Protein AF-A0AA37T636-F1 (afdb_monomer)

Organism: NCBI:txid1431249

Secondary structure (DSSP, 8-state):
-----------------------GGG--S----HHHHHHHHHHHHHHHHHTT-HHHHHHHHHHHHHH-TT-HHHHHHHHHHHHHHT-HHHHHHHHHHHHHHHTS-HHHHHHHHHHHHHTT-HHHHHHHHHHHHT-TT-S-HHHHHHHHHHHHHHTT-HHHHHHHHHHHHHH-TT-HHHHHHHHHHHHHTT-HHHHHHHHHHHTTTS---HHHHHHHHHHHHHTT-HHHHHHHHHHHHHH-TTSHHHHHHHHHHHTTS-----------PPPPP----------------------------------------------------------S-SSHHHHHHHHHHHHHHEEEPPTT--HHHHHHHHT--HHHHHHHTT-SSTTS--TT-EEE-SPPPTT-

InterPro domains:
  IPR011990 Tetratricopeptide-like helical domain superfamily [G3DSA:1.25.40.10] (33-252)
  IPR011990 Tetratricopeptide-like helical domain superfamily [SSF48452] (39-202)
  IPR013360 Pilus biogenesis/stability type IV, PilW [TIGR02521] (7-241)
  IPR018392 LysM domain [PF01476] (351-393)
  IPR018392 LysM domain [PS51782] (349-393)
  IPR018392 LysM domain [SM00257] (350-394)
  IPR018392 LysM domain [cd00118] (349-393)
  IPR019734 Tetratricopeptide repeat [PF13181] (39-69)
  IPR019734 Tetratricopeptide repeat [PS50005] (38-71)
  IPR019734 Tetratricopeptide repeat [PS50005] (142-175)
  IPR019734 Tetratricopeptide repeat [SM00028] (38-71)
  IPR019734 Tetratricopeptide repeat [SM00028] (72-105)
  IPR019734 Tetratricopeptide repeat [SM00028] (106-139)
  IPR019734 Tetratricopeptide repeat [SM00028] (142-175)
  IPR019734 Tetratricopeptide repeat [SM00028] (176-209)
  IPR036779 LysM domain superfamily [G3DSA:3.10.350.10] (335-400)
  IPR036779 LysM domain superfamily [SSF54106] (349-393)

Nearest PDB structures (foldseek):
  2ho1-assembly1_A  TM=8.396E-01  e=2.867E-12  Pseudomonas aeruginosa PAO1
  7kw7-assembly1_E  TM=4.547E-01  e=3.348E-06  Homo sapiens
  8fgw-assembly1_D  TM=6.931E-01  e=1.281E-04  Homo sapiens
  8qoy-assembly1_A  TM=4.873E-01  e=2.573E-05  Actinobacillus pleuropneumoniae
  1fch-assembly1_A  TM=5.204E-01  e=2.679E-04  Homo sapiens

Sequence (400 aa):
MLKKIAILCFFVVLGGCVSEPVDPAFVGTGAIDKDEAAKTRVSLGLTYLKNANYTQAKFNLDKAIEFAPRSGEAHYAMAFYYQQVGENAIAEEYYENALAYSHNDPDVVNSYAVFLCQQGEYEKAKTYYLQAINSRNYVATAETYENLAICTLSHGQKEEAIEYFNSALNHQPTRPRSLFLLAQTYVESGRWEEAKKTLWRYERNAQVNAESLFMQYRIAQGVGDTKAAIGYGDLLNSMFPKHENTTKYNDEMSKFAPAAKVTRKLANVKPTQIASEQLEPENSILQGNVEKIEQTASEKVDTEFSDVNDADIVDENAIADENQTTGLDILADNEQTHENIEKSVENDVFHIVQPKENLYRISLKYNVKMDKLLEWNNLSDASSIRIGTKLRVREPNNNE

Radius of gyration: 39.28 Å; Cα contacts (8 Å, |Δi|>4): 385; chains: 1; bounding box: 85×123×118 Å

Structure (mmCIF, N/CA/C/O backbone):
data_AF-A0AA37T636-F1
#
_entry.id   AF-A0AA37T636-F1
#
loop_
_atom_site.group_PDB
_atom_site.id
_atom_site.type_symbol
_atom_site.label_atom_id
_atom_site.label_alt_id
_atom_site.label_comp_id
_atom_site.label_asym_id
_atom_site.label_entity_id
_atom_site.label_seq_id
_atom_site.pdbx_PDB_ins_code
_atom_site.Cartn_x
_atom_site.Cartn_y
_atom_site.Cartn_z
_atom_site.occupancy
_atom_site.B_iso_or_equiv
_atom_site.auth_seq_id
_atom_site.auth_comp_id
_atom_site.auth_asym_id
_atom_site.auth_atom_id
_atom_site.pdbx_PDB_model_num
ATOM 1 N N . MET A 1 1 ? 25.656 79.559 -48.146 1.00 38.16 1 MET A N 1
ATOM 2 C CA . MET A 1 1 ? 24.803 78.778 -49.076 1.00 38.16 1 MET A CA 1
ATOM 3 C C . MET A 1 1 ? 24.669 77.354 -48.548 1.00 38.16 1 MET A C 1
ATOM 5 O O . MET A 1 1 ? 25.599 76.888 -47.906 1.00 38.16 1 MET A O 1
ATOM 9 N N . LEU A 1 2 ? 23.536 76.683 -48.784 1.00 46.06 2 LEU A N 1
ATOM 10 C CA . LEU A 1 2 ? 23.274 75.313 -48.313 1.00 46.06 2 LEU A CA 1
ATOM 11 C C . LEU A 1 2 ? 24.051 74.247 -49.110 1.00 46.06 2 LEU A C 1
ATOM 13 O O . LEU A 1 2 ? 24.116 74.339 -50.334 1.00 46.06 2 LEU A O 1
ATOM 17 N N . LYS A 1 3 ? 24.479 73.179 -48.419 1.00 45.47 3 LYS A N 1
ATOM 18 C CA . LYS A 1 3 ? 24.417 71.747 -48.815 1.00 45.47 3 LYS A CA 1
ATOM 19 C C . LYS A 1 3 ? 24.858 70.912 -47.596 1.00 45.47 3 LYS A C 1
ATOM 21 O O . LYS A 1 3 ? 25.948 71.113 -47.088 1.00 45.47 3 LYS A O 1
ATOM 26 N N . LYS A 1 4 ? 23.925 70.214 -46.937 1.00 55.06 4 LYS A N 1
ATOM 27 C CA . LYS A 1 4 ? 23.649 68.767 -47.091 1.00 55.06 4 LYS A CA 1
ATOM 28 C C . LYS A 1 4 ? 24.860 67.865 -46.799 1.00 55.06 4 LYS A C 1
ATOM 30 O O . LYS A 1 4 ? 25.773 67.833 -47.610 1.00 55.06 4 LYS A O 1
ATOM 35 N N . ILE A 1 5 ? 24.750 67.033 -45.760 1.00 57.03 5 ILE A N 1
ATOM 36 C CA . ILE A 1 5 ? 24.688 65.557 -45.841 1.00 57.03 5 ILE A CA 1
ATOM 37 C C . ILE A 1 5 ? 24.263 65.026 -44.461 1.00 57.03 5 ILE A C 1
ATOM 39 O O . ILE A 1 5 ? 24.728 65.516 -43.437 1.00 57.03 5 ILE A O 1
ATOM 43 N N . ALA A 1 6 ? 23.345 64.061 -44.443 1.00 56.34 6 ALA A N 1
ATOM 44 C CA . ALA A 1 6 ? 22.956 63.331 -43.240 1.00 56.34 6 ALA A CA 1
ATOM 45 C C . ALA A 1 6 ? 23.724 62.007 -43.190 1.00 56.34 6 ALA A C 1
ATOM 47 O O . ALA A 1 6 ? 23.828 61.343 -44.221 1.00 56.34 6 ALA A O 1
ATOM 48 N N . ILE A 1 7 ? 24.200 61.598 -42.010 1.00 56.00 7 ILE A N 1
ATOM 49 C CA . ILE A 1 7 ? 24.623 60.215 -41.762 1.00 56.00 7 ILE A CA 1
ATOM 50 C C . ILE A 1 7 ? 23.943 59.715 -40.488 1.00 56.00 7 ILE A C 1
ATOM 52 O O . ILE A 1 7 ? 24.131 60.238 -39.393 1.00 56.00 7 ILE A O 1
ATOM 56 N N . LEU A 1 8 ? 23.116 58.697 -40.698 1.00 55.06 8 LEU A N 1
ATOM 57 C CA . LEU A 1 8 ? 22.434 57.887 -39.704 1.00 55.06 8 LEU A CA 1
ATOM 58 C C . LEU A 1 8 ? 23.431 56.855 -39.149 1.00 55.06 8 LEU A C 1
ATOM 60 O O . LEU A 1 8 ? 23.858 55.981 -39.898 1.00 55.06 8 LEU A O 1
ATOM 64 N N . CYS A 1 9 ? 23.759 56.904 -37.856 1.00 54.06 9 CYS A N 1
ATOM 65 C CA . CYS A 1 9 ? 24.513 55.836 -37.184 1.00 54.06 9 CYS A CA 1
ATOM 66 C C . CYS A 1 9 ? 23.592 55.032 -36.260 1.00 54.06 9 CYS A C 1
ATOM 68 O O . CYS A 1 9 ? 23.564 55.214 -35.045 1.00 54.06 9 CYS A O 1
ATOM 70 N N . PHE A 1 10 ? 22.818 54.139 -36.874 1.00 53.41 10 PHE A N 1
ATOM 71 C CA . PHE A 1 10 ? 22.013 53.129 -36.193 1.00 53.41 10 PHE A CA 1
ATOM 72 C C . PHE A 1 10 ? 22.937 51.982 -35.749 1.00 53.41 10 PHE A C 1
ATOM 74 O O . PHE A 1 10 ? 23.320 51.139 -36.558 1.00 53.41 10 PHE A O 1
ATOM 81 N N . PHE A 1 11 ? 23.346 51.982 -34.477 1.00 55.88 11 PHE A N 1
ATOM 82 C CA . PHE A 1 11 ? 24.196 50.933 -33.900 1.00 55.88 11 PHE A CA 1
ATOM 83 C C . PHE A 1 11 ? 23.386 49.642 -33.696 1.00 55.88 11 PHE A C 1
ATOM 85 O O . PHE A 1 11 ? 22.829 49.395 -32.627 1.00 55.88 11 PHE A O 1
ATOM 92 N N . VAL A 1 12 ? 23.315 48.803 -34.733 1.00 59.06 12 VAL A N 1
ATOM 93 C CA . VAL A 1 12 ? 22.806 47.433 -34.594 1.00 59.06 12 VAL A CA 1
ATOM 94 C C . VAL A 1 12 ? 23.905 46.573 -33.986 1.00 59.06 12 VAL A C 1
ATOM 96 O O . VAL A 1 12 ? 24.846 46.172 -34.670 1.00 59.06 12 VAL A O 1
ATOM 99 N N . VAL A 1 13 ? 23.772 46.255 -32.700 1.00 63.12 13 VAL A N 1
ATOM 100 C CA . VAL A 1 13 ? 24.565 45.193 -32.075 1.00 63.12 13 VAL A CA 1
ATOM 101 C C . VAL A 1 13 ? 24.003 43.852 -32.548 1.00 63.12 13 VAL A C 1
ATOM 103 O O . VAL A 1 13 ? 23.137 43.256 -31.910 1.00 63.12 13 VAL A O 1
ATOM 106 N N . LEU A 1 14 ? 24.478 43.385 -33.705 1.00 59.56 14 LEU A N 1
ATOM 107 C CA . LEU A 1 14 ? 24.290 42.000 -34.130 1.00 59.56 14 LEU A CA 1
ATOM 108 C C . LEU A 1 14 ? 25.151 41.104 -33.236 1.00 59.56 14 LEU A C 1
ATOM 110 O O . LEU A 1 14 ? 26.331 40.885 -33.505 1.00 59.56 14 LEU A O 1
ATOM 114 N N . GLY A 1 15 ? 24.544 40.580 -32.172 1.00 60.88 15 GLY A N 1
ATOM 115 C CA . GLY A 1 15 ? 25.087 39.468 -31.397 1.00 60.88 15 GLY A CA 1
ATOM 116 C C . GLY A 1 15 ? 25.071 38.187 -32.228 1.00 60.88 15 GLY A C 1
ATOM 117 O O . GLY A 1 15 ? 24.206 37.337 -32.043 1.00 60.88 15 GLY A O 1
ATOM 118 N N . GLY A 1 16 ? 25.997 38.069 -33.178 1.00 62.66 16 GLY A N 1
ATOM 119 C CA . GLY A 1 16 ? 26.213 36.831 -33.912 1.00 62.66 16 GLY A CA 1
ATOM 120 C C . GLY A 1 16 ? 26.809 35.780 -32.983 1.00 62.66 16 GLY A C 1
ATOM 121 O O . GLY A 1 16 ? 27.904 35.975 -32.458 1.00 62.66 16 GLY A O 1
ATOM 122 N N . CYS A 1 17 ? 26.114 34.658 -32.794 1.00 62.75 17 CYS A N 1
ATOM 123 C CA . CYS A 1 17 ? 26.722 33.482 -32.185 1.00 62.75 17 CYS A CA 1
ATOM 124 C C . CYS A 1 17 ? 27.854 32.995 -33.096 1.00 62.75 17 CYS A C 1
ATOM 126 O O . CYS A 1 17 ? 27.600 32.453 -34.172 1.00 62.75 17 CYS A O 1
ATOM 128 N N . VAL A 1 18 ? 29.101 33.176 -32.659 1.00 65.81 18 VAL A N 1
ATOM 129 C CA . VAL A 1 18 ? 30.234 32.457 -33.239 1.00 65.81 18 VAL A CA 1
ATOM 130 C C . VAL A 1 18 ? 30.058 30.990 -32.862 1.00 65.81 18 VAL A C 1
ATOM 132 O O . VAL A 1 18 ? 30.297 30.600 -31.723 1.00 65.81 18 VAL A O 1
ATOM 135 N N . SER A 1 19 ? 29.604 30.182 -33.817 1.00 61.19 19 SER A N 1
ATOM 136 C CA . SER A 1 19 ? 29.817 28.741 -33.747 1.00 61.19 19 SER A CA 1
ATOM 137 C C . SER A 1 19 ? 31.272 28.508 -34.121 1.00 61.19 19 SER A C 1
ATOM 139 O O . SER A 1 19 ? 31.621 28.572 -35.300 1.00 61.19 19 SER A O 1
ATOM 141 N N . GLU A 1 20 ? 32.130 28.279 -33.129 1.00 56.75 20 GLU A N 1
ATOM 142 C CA . GLU A 1 20 ? 33.486 27.818 -33.412 1.00 56.75 20 GLU A CA 1
ATOM 143 C C . GLU A 1 20 ? 33.404 26.475 -34.159 1.00 56.75 20 GLU A C 1
ATOM 145 O O . GLU A 1 20 ? 32.584 25.619 -33.801 1.00 56.75 20 GLU A O 1
ATOM 150 N N . PRO A 1 21 ? 34.197 26.272 -35.226 1.00 51.84 21 PRO A N 1
ATOM 151 C CA . PRO A 1 21 ? 34.313 24.961 -35.837 1.00 51.84 21 PRO A CA 1
ATOM 152 C C . PRO A 1 21 ? 35.000 24.045 -34.823 1.00 51.84 21 PRO A C 1
ATOM 154 O O . PRO A 1 21 ? 36.176 24.231 -34.519 1.00 51.84 21 PRO A O 1
ATOM 157 N N . VAL A 1 22 ? 34.253 23.079 -34.284 1.00 56.69 22 VAL A N 1
ATOM 158 C CA . VAL A 1 22 ? 34.792 22.085 -33.350 1.00 56.69 22 VAL A CA 1
ATOM 159 C C . VAL A 1 22 ? 35.935 21.354 -34.046 1.00 56.69 22 VAL A C 1
ATOM 161 O O . VAL A 1 22 ? 35.713 20.648 -35.031 1.00 56.69 22 VAL A O 1
ATOM 164 N N . ASP A 1 23 ? 37.151 21.550 -33.541 1.00 47.44 23 ASP A N 1
ATOM 165 C CA . ASP A 1 23 ? 38.338 20.870 -34.040 1.00 47.44 23 ASP A CA 1
ATOM 166 C C . ASP A 1 23 ? 38.135 19.351 -33.874 1.00 47.44 23 ASP A C 1
ATOM 168 O O . ASP A 1 23 ? 37.956 18.887 -32.742 1.00 47.44 23 ASP A O 1
ATOM 172 N N . PRO A 1 24 ? 38.148 18.546 -34.956 1.00 51.94 24 PRO A N 1
ATOM 173 C CA . PRO A 1 24 ? 38.001 17.098 -34.846 1.00 51.94 24 PRO A CA 1
ATOM 174 C C . PRO A 1 24 ? 39.141 16.440 -34.047 1.00 51.94 24 PRO A C 1
ATOM 176 O O . PRO A 1 24 ? 38.988 15.297 -33.618 1.00 51.94 24 PRO A O 1
ATOM 179 N N . ALA A 1 25 ? 40.257 17.139 -33.798 1.00 53.28 25 ALA A N 1
ATOM 180 C CA . ALA A 1 25 ? 41.316 16.698 -32.890 1.00 53.28 25 ALA A CA 1
ATOM 181 C C . ALA A 1 25 ? 41.019 16.972 -31.397 1.00 53.28 25 ALA A C 1
ATOM 183 O O . ALA A 1 25 ? 41.671 16.378 -30.539 1.00 53.28 25 ALA A O 1
ATOM 184 N N . PHE A 1 26 ? 40.016 17.796 -31.060 1.00 45.66 26 PHE A N 1
ATOM 185 C CA . PHE A 1 26 ? 39.546 18.010 -29.679 1.00 45.66 26 PHE A CA 1
ATOM 186 C C . PHE A 1 26 ? 38.461 16.999 -29.246 1.00 45.66 26 PHE A C 1
ATOM 188 O O . PHE A 1 26 ? 37.787 17.176 -28.231 1.00 45.66 26 PHE A O 1
ATOM 195 N N . VAL A 1 27 ? 38.309 15.877 -29.962 1.00 53.38 27 VAL A N 1
ATOM 196 C CA . VAL A 1 27 ? 37.508 14.730 -29.498 1.00 53.38 27 VAL A CA 1
ATOM 197 C C . VAL A 1 27 ? 38.302 13.945 -28.444 1.00 53.38 27 VAL A C 1
ATOM 199 O O . VAL A 1 27 ? 38.820 12.853 -28.678 1.00 53.38 27 VAL A O 1
ATOM 202 N N . GLY A 1 28 ? 38.417 14.529 -27.251 1.00 50.06 28 GLY A N 1
ATOM 203 C CA . GLY A 1 28 ? 39.053 13.906 -26.095 1.00 50.06 28 GLY A CA 1
ATOM 204 C C . GLY A 1 28 ? 38.230 12.738 -25.551 1.00 50.06 28 GLY A C 1
ATOM 205 O O . GLY A 1 28 ? 37.372 12.938 -24.699 1.00 50.06 28 GLY A O 1
ATOM 206 N N . THR A 1 29 ? 38.514 11.519 -26.025 1.00 53.22 29 THR A N 1
ATOM 207 C CA . THR A 1 29 ? 38.211 10.207 -25.396 1.00 53.22 29 THR A CA 1
ATOM 208 C C . THR A 1 29 ? 36.761 9.883 -24.977 1.00 53.22 29 THR A C 1
ATOM 210 O O . THR A 1 29 ? 36.517 8.803 -24.447 1.00 53.22 29 THR A O 1
ATOM 213 N N . GLY A 1 30 ? 35.787 10.760 -25.217 1.00 54.81 30 GLY A N 1
ATOM 214 C CA . GLY A 1 30 ? 34.399 10.606 -24.776 1.00 54.81 30 GLY A CA 1
ATOM 215 C C . GLY A 1 30 ? 33.502 9.927 -25.806 1.00 54.81 30 GLY A C 1
ATOM 216 O O . GLY A 1 30 ? 32.676 10.589 -26.433 1.00 54.81 30 GLY A O 1
ATOM 217 N N . ALA A 1 31 ? 33.615 8.606 -25.963 1.00 63.16 31 ALA A N 1
ATOM 218 C CA . ALA A 1 31 ? 32.497 7.850 -26.524 1.00 63.16 31 ALA A CA 1
ATOM 219 C C . ALA A 1 31 ? 31.304 7.994 -25.565 1.00 63.16 31 ALA A C 1
ATOM 221 O O . ALA A 1 31 ? 31.461 7.765 -24.367 1.00 63.16 31 ALA A O 1
ATOM 222 N N . ILE A 1 32 ? 30.131 8.398 -26.067 1.00 71.75 32 ILE A N 1
ATOM 223 C CA . ILE A 1 32 ? 28.923 8.473 -25.234 1.00 71.75 32 ILE A CA 1
ATOM 224 C C . ILE A 1 32 ? 28.620 7.060 -24.739 1.00 71.75 32 ILE A C 1
ATOM 226 O O . ILE A 1 32 ? 28.280 6.187 -25.542 1.00 71.75 32 ILE A O 1
ATOM 230 N N . ASP A 1 33 ? 28.736 6.856 -23.428 1.00 89.88 33 ASP A N 1
ATOM 231 C CA . ASP A 1 33 ? 28.253 5.651 -22.770 1.00 89.88 33 ASP A CA 1
ATOM 232 C C . ASP A 1 33 ? 26.737 5.581 -22.980 1.00 89.88 33 ASP A C 1
ATOM 234 O O . ASP A 1 33 ? 25.969 6.403 -22.470 1.00 89.88 33 ASP A O 1
ATOM 238 N N . LYS A 1 34 ? 26.317 4.639 -23.826 1.00 93.00 34 LYS A N 1
ATOM 239 C CA . LYS A 1 34 ? 24.914 4.478 -24.200 1.00 93.00 34 LYS A CA 1
ATOM 240 C C . LYS A 1 34 ? 24.079 3.941 -23.047 1.00 93.00 34 LYS A C 1
ATOM 242 O O . LYS A 1 34 ? 22.909 4.301 -22.955 1.00 93.00 34 LYS A O 1
ATOM 247 N N . ASP A 1 35 ? 24.661 3.135 -22.167 1.00 91.69 35 ASP A N 1
ATOM 248 C CA . ASP A 1 35 ? 23.935 2.551 -21.047 1.00 91.69 35 ASP A CA 1
ATOM 249 C C . ASP A 1 35 ? 23.687 3.625 -19.976 1.00 91.69 35 ASP A C 1
ATOM 251 O O . ASP A 1 35 ? 22.560 3.769 -19.502 1.00 91.69 35 ASP A O 1
ATOM 255 N N . GLU A 1 36 ? 24.667 4.485 -19.681 1.00 92.94 36 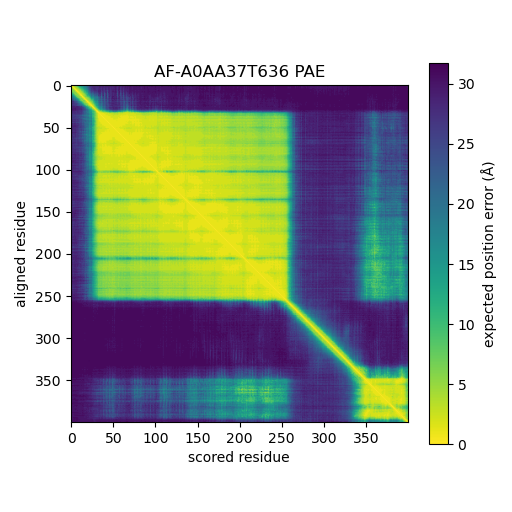GLU A N 1
ATOM 256 C CA . GLU A 1 36 ? 24.458 5.647 -18.798 1.00 92.94 36 GLU A CA 1
ATOM 257 C C . GLU A 1 36 ? 23.566 6.735 -19.425 1.00 92.94 36 GLU A C 1
ATOM 259 O O . GLU A 1 36 ? 22.728 7.343 -18.742 1.00 92.94 36 GLU A O 1
ATOM 264 N N . ALA A 1 37 ? 23.657 6.950 -20.744 1.00 94.56 37 ALA A N 1
ATOM 265 C CA . ALA A 1 37 ? 22.710 7.805 -21.459 1.00 94.56 37 ALA A CA 1
ATOM 266 C C . ALA A 1 37 ? 21.273 7.257 -21.363 1.00 94.56 37 ALA A C 1
ATOM 268 O O . ALA A 1 37 ? 20.335 8.036 -21.167 1.00 94.56 37 ALA A O 1
ATOM 269 N N . ALA A 1 38 ? 21.091 5.934 -21.442 1.00 97.19 38 ALA A N 1
ATOM 270 C CA . ALA A 1 38 ? 19.798 5.286 -21.261 1.00 97.19 38 ALA A CA 1
ATOM 271 C C . ALA A 1 38 ? 19.268 5.453 -19.828 1.00 97.19 38 ALA A C 1
ATOM 273 O O . ALA A 1 38 ? 18.151 5.939 -19.670 1.00 97.19 38 ALA A O 1
ATOM 274 N N . LYS A 1 39 ? 20.061 5.164 -18.786 1.00 96.00 39 LYS A N 1
ATOM 275 C CA . LYS A 1 39 ? 19.665 5.346 -17.369 1.00 96.00 39 LYS A CA 1
ATOM 276 C C . LYS A 1 39 ? 19.250 6.781 -17.047 1.00 96.00 39 LYS A C 1
ATOM 278 O O . LYS A 1 39 ? 18.226 7.022 -16.404 1.00 96.00 39 LYS A O 1
ATOM 283 N N . THR A 1 40 ? 19.999 7.760 -17.561 1.00 96.62 40 THR A N 1
ATOM 284 C CA . THR A 1 40 ? 19.661 9.187 -17.423 1.00 96.62 40 THR A CA 1
ATOM 285 C C . THR A 1 40 ? 18.292 9.491 -18.041 1.00 96.62 40 THR A C 1
ATOM 287 O O . THR A 1 40 ? 17.470 10.203 -17.458 1.00 96.62 40 THR A O 1
ATOM 290 N N . ARG A 1 41 ? 18.009 8.918 -19.217 1.00 98.12 41 ARG A N 1
ATOM 291 C CA . ARG A 1 41 ? 16.720 9.052 -19.906 1.00 98.12 41 ARG A CA 1
ATOM 292 C C . ARG A 1 41 ? 15.583 8.319 -19.191 1.00 98.12 41 ARG A C 1
ATOM 294 O O . ARG A 1 41 ? 14.493 8.882 -19.113 1.00 98.12 41 ARG A O 1
ATOM 301 N N . VAL A 1 42 ? 15.828 7.145 -18.607 1.00 98.19 42 VAL A N 1
ATOM 302 C CA . VAL A 1 42 ? 14.859 6.440 -17.749 1.00 98.19 42 VAL A CA 1
ATOM 303 C C . VAL A 1 42 ? 14.498 7.286 -16.531 1.00 98.19 42 VAL A C 1
ATOM 305 O O . VAL A 1 42 ? 13.319 7.541 -16.293 1.00 98.19 42 VAL A O 1
ATOM 308 N N . SER A 1 43 ? 15.499 7.812 -15.822 1.00 97.50 43 SER A N 1
ATOM 309 C CA . SER A 1 43 ? 15.304 8.666 -14.643 1.00 97.50 43 SER A CA 1
ATOM 310 C C . SER A 1 43 ? 14.454 9.905 -14.954 1.00 97.50 43 SER A C 1
ATOM 312 O O . SER A 1 43 ? 13.535 10.245 -14.201 1.00 97.50 43 SER A O 1
ATOM 314 N N . LEU A 1 44 ? 14.700 10.558 -16.097 1.00 97.25 44 LEU A N 1
ATOM 315 C CA . LEU A 1 44 ? 13.858 11.653 -16.593 1.00 97.25 44 LEU A CA 1
ATOM 316 C C . LEU A 1 44 ? 12.442 11.175 -16.945 1.00 97.25 44 LEU A C 1
ATOM 318 O O . LEU A 1 44 ? 11.472 11.821 -16.554 1.00 97.25 44 LEU A O 1
ATOM 322 N N . GLY A 1 45 ? 12.309 10.042 -17.637 1.00 98.00 45 GLY A N 1
ATOM 323 C CA . GLY A 1 45 ? 11.023 9.453 -18.016 1.00 98.00 45 GLY A CA 1
ATOM 324 C C . GLY A 1 45 ? 10.122 9.157 -16.813 1.00 98.00 45 GLY A C 1
ATOM 325 O O . GLY A 1 45 ? 8.984 9.625 -16.762 1.00 98.00 45 GLY A O 1
ATOM 326 N N . LEU A 1 46 ? 10.662 8.473 -15.801 1.00 93.38 46 LEU A N 1
ATOM 327 C CA . LEU A 1 46 ? 9.984 8.183 -14.532 1.00 93.38 46 LEU A CA 1
ATOM 328 C C . LEU A 1 46 ? 9.640 9.466 -13.751 1.00 93.38 46 LEU A C 1
ATOM 330 O O . LEU A 1 46 ? 8.557 9.574 -13.173 1.00 93.38 46 LEU A O 1
ATOM 334 N N . THR A 1 47 ? 10.514 10.477 -13.782 1.00 95.56 47 THR A N 1
ATOM 335 C CA . THR A 1 47 ? 10.241 11.791 -13.171 1.00 95.56 47 THR A CA 1
ATOM 336 C C . THR A 1 47 ? 9.077 12.508 -13.863 1.00 95.56 47 THR A C 1
ATOM 338 O O . THR A 1 47 ? 8.220 13.085 -13.192 1.00 95.56 47 THR A O 1
ATOM 341 N N . TYR A 1 48 ? 8.997 12.453 -15.195 1.00 97.25 48 TYR A N 1
ATOM 342 C CA . TYR A 1 48 ? 7.867 13.013 -15.937 1.00 97.25 48 TYR A CA 1
ATOM 343 C C . TYR A 1 48 ? 6.566 12.231 -15.707 1.00 97.25 48 TYR A C 1
ATOM 345 O O . TYR A 1 48 ? 5.525 12.870 -15.558 1.00 97.25 48 TYR A O 1
ATOM 353 N N . LEU A 1 49 ? 6.616 10.897 -15.583 1.00 92.00 49 LEU A N 1
ATOM 354 C CA . LEU A 1 49 ? 5.458 10.073 -15.197 1.00 92.00 49 LEU A CA 1
ATOM 355 C C . LEU A 1 49 ? 4.901 10.460 -13.827 1.00 92.00 49 LEU A C 1
ATOM 357 O O . LEU A 1 49 ? 3.701 10.690 -13.701 1.00 92.00 49 LEU A O 1
ATOM 361 N N . LYS A 1 50 ? 5.768 10.615 -12.819 1.00 92.56 50 LYS A N 1
ATOM 362 C CA . LYS A 1 50 ? 5.374 11.056 -11.471 1.00 92.56 50 LYS A CA 1
ATOM 363 C C . LYS A 1 50 ? 4.649 12.411 -11.473 1.00 92.56 50 LYS A C 1
ATOM 365 O O . LYS A 1 50 ? 3.811 12.660 -10.613 1.00 92.56 50 LYS A O 1
ATOM 370 N N . ASN A 1 51 ? 4.957 13.264 -12.449 1.00 93.69 51 ASN A N 1
ATOM 371 C CA . ASN A 1 51 ? 4.343 14.577 -12.647 1.00 93.69 51 ASN A CA 1
ATOM 372 C C . ASN A 1 51 ? 3.202 14.567 -13.692 1.00 93.69 51 ASN A C 1
ATOM 374 O O . ASN A 1 51 ? 2.830 15.632 -14.184 1.00 93.69 51 ASN A O 1
ATOM 378 N N . ALA A 1 52 ? 2.685 13.389 -14.071 1.00 94.38 52 ALA A N 1
ATOM 379 C CA . ALA A 1 52 ? 1.644 13.178 -15.088 1.00 94.38 52 ALA A CA 1
ATOM 380 C C . ALA A 1 52 ? 1.939 13.797 -16.478 1.00 94.38 52 ALA A C 1
ATOM 382 O O . ALA A 1 52 ? 1.035 14.033 -17.281 1.00 94.38 52 ALA A O 1
ATOM 383 N N . ASN A 1 53 ? 3.211 14.048 -16.807 1.00 96.75 53 ASN A N 1
ATOM 384 C CA . ASN A 1 53 ? 3.628 14.568 -18.111 1.00 96.75 53 ASN A CA 1
ATOM 385 C C . ASN A 1 53 ? 3.983 13.413 -19.058 1.00 96.75 53 ASN A C 1
ATOM 387 O O . ASN A 1 53 ? 5.148 13.165 -19.380 1.00 96.75 53 ASN A O 1
ATOM 391 N N . TYR A 1 54 ? 2.951 12.699 -19.502 1.00 95.06 54 TYR A N 1
ATOM 392 C CA . TYR A 1 54 ? 3.076 11.505 -20.340 1.00 95.06 54 TYR A CA 1
ATOM 393 C C . TYR A 1 54 ? 3.853 11.757 -21.646 1.00 95.06 54 TYR A C 1
ATOM 395 O O . TYR A 1 54 ? 4.651 10.919 -22.059 1.00 95.06 54 TYR A O 1
ATOM 403 N N . THR A 1 55 ? 3.705 12.928 -22.273 1.00 97.19 55 THR A N 1
ATOM 404 C CA . THR A 1 55 ? 4.417 13.262 -23.521 1.00 97.19 55 THR A CA 1
ATOM 405 C C . THR A 1 55 ? 5.933 13.325 -23.325 1.00 97.19 55 THR A C 1
ATOM 407 O O . THR A 1 55 ? 6.684 12.739 -24.107 1.00 97.19 55 THR A O 1
ATOM 410 N N . GLN A 1 56 ? 6.404 14.010 -22.276 1.00 97.75 56 GLN A N 1
ATOM 411 C CA . GLN A 1 56 ? 7.839 14.084 -21.978 1.00 97.75 56 GLN A CA 1
ATOM 412 C C . GLN A 1 56 ? 8.379 12.777 -21.395 1.00 97.75 56 GLN A C 1
ATOM 414 O O . GLN A 1 56 ? 9.539 12.443 -21.642 1.00 97.75 56 GLN A O 1
ATOM 419 N N . ALA A 1 57 ? 7.546 12.011 -20.682 1.00 98.00 57 ALA A N 1
ATOM 420 C CA . ALA A 1 57 ? 7.895 10.662 -20.262 1.00 98.00 57 ALA A CA 1
ATOM 421 C C . ALA A 1 57 ? 8.215 9.778 -21.473 1.00 98.00 57 ALA A C 1
ATOM 423 O O . ALA A 1 57 ? 9.358 9.343 -21.617 1.00 98.00 57 ALA A O 1
ATOM 424 N N . LYS A 1 58 ? 7.253 9.595 -22.389 1.00 98.25 58 LYS A N 1
ATOM 425 C CA . LYS A 1 58 ? 7.428 8.741 -23.569 1.00 98.25 58 LYS A CA 1
ATOM 426 C C . LYS A 1 58 ? 8.631 9.150 -24.416 1.00 98.25 58 LYS A C 1
ATOM 428 O O . LYS A 1 58 ? 9.453 8.298 -24.726 1.00 98.25 58 LYS A O 1
ATOM 433 N N . PHE A 1 59 ? 8.800 10.442 -24.707 1.00 98.50 59 PHE A N 1
ATOM 434 C CA . PHE A 1 59 ? 9.949 10.926 -25.483 1.00 98.50 59 PHE A CA 1
ATOM 435 C C . PHE A 1 59 ? 11.305 10.528 -24.874 1.00 98.50 59 PHE A C 1
ATOM 437 O O . PHE A 1 59 ? 12.236 10.172 -25.599 1.00 98.50 59 PHE A O 1
ATOM 444 N N . ASN A 1 60 ? 11.438 10.583 -23.545 1.00 98.56 60 ASN A N 1
ATOM 445 C CA . ASN A 1 60 ? 12.673 10.173 -22.885 1.00 98.56 60 ASN A CA 1
ATOM 446 C C . ASN A 1 60 ? 12.825 8.647 -22.846 1.00 98.56 60 ASN A C 1
ATOM 448 O O . ASN A 1 60 ? 13.921 8.159 -23.099 1.00 98.56 60 ASN A O 1
ATOM 452 N N . LEU A 1 61 ? 11.750 7.896 -22.607 1.00 98.62 61 LEU A N 1
ATOM 453 C CA . LEU A 1 61 ? 11.788 6.430 -22.571 1.00 98.62 61 LEU A CA 1
ATOM 454 C C . LEU A 1 61 ? 12.062 5.813 -23.954 1.00 98.62 61 LEU A C 1
ATOM 456 O O . LEU A 1 61 ? 12.880 4.902 -24.056 1.00 98.62 61 LEU A O 1
ATOM 460 N N . ASP A 1 62 ? 11.494 6.373 -25.026 1.00 98.69 62 ASP A N 1
ATOM 461 C CA . ASP A 1 62 ? 11.816 5.993 -26.410 1.00 98.69 62 ASP A CA 1
ATOM 462 C C . ASP A 1 62 ? 13.320 6.197 -26.683 1.00 98.69 62 ASP A C 1
ATOM 464 O O . ASP A 1 62 ? 13.986 5.326 -27.244 1.00 98.69 62 ASP A O 1
ATOM 468 N N . LYS A 1 63 ? 13.895 7.313 -26.203 1.00 98.44 63 LYS A N 1
ATOM 469 C CA . LYS A 1 63 ? 15.342 7.568 -26.294 1.00 98.44 63 LYS A CA 1
ATOM 470 C C . LYS A 1 63 ? 16.187 6.647 -25.413 1.00 98.44 63 LYS A C 1
ATOM 472 O O . LYS A 1 63 ? 17.300 6.322 -25.810 1.00 98.44 63 LYS A O 1
ATOM 477 N N . ALA A 1 64 ? 15.692 6.209 -24.256 1.00 98.31 64 ALA A N 1
ATOM 478 C CA . ALA A 1 64 ? 16.392 5.227 -23.431 1.00 98.31 64 ALA A CA 1
ATOM 479 C C . ALA A 1 64 ? 16.531 3.880 -24.159 1.00 98.31 64 ALA A C 1
ATOM 481 O O . ALA A 1 64 ? 17.623 3.315 -24.198 1.00 98.31 64 ALA A O 1
ATOM 482 N N . ILE A 1 65 ? 15.452 3.414 -24.796 1.00 98.31 65 ILE A N 1
ATOM 483 C CA . ILE A 1 65 ? 15.445 2.174 -25.584 1.00 98.31 65 ILE A CA 1
ATOM 484 C C . ILE A 1 65 ? 16.301 2.316 -26.854 1.00 98.31 65 ILE A C 1
ATOM 486 O O . ILE A 1 65 ? 17.016 1.384 -27.203 1.00 98.31 65 ILE A O 1
ATOM 490 N N . GLU A 1 66 ? 16.316 3.481 -27.514 1.00 97.75 66 GLU A N 1
ATOM 491 C CA . GLU A 1 66 ? 17.212 3.748 -28.657 1.00 97.75 66 GLU A CA 1
ATOM 492 C C . GLU A 1 66 ? 18.703 3.651 -28.283 1.00 97.75 66 GLU A C 1
ATOM 494 O O . GLU A 1 66 ? 19.509 3.143 -29.068 1.00 97.75 66 GLU A O 1
ATOM 499 N N . PHE A 1 67 ? 19.084 4.118 -27.088 1.00 96.94 67 PHE A N 1
ATOM 500 C CA . PHE A 1 67 ? 20.459 3.996 -26.603 1.00 96.94 67 PHE A CA 1
ATOM 501 C C . PHE A 1 67 ? 20.798 2.566 -26.162 1.00 96.94 67 PHE A C 1
ATOM 503 O O . PHE A 1 67 ? 21.826 2.041 -26.596 1.00 96.94 67 PHE A O 1
ATOM 510 N N . ALA A 1 68 ? 19.932 1.928 -25.366 1.00 97.62 68 ALA A N 1
ATOM 511 C CA . ALA A 1 68 ? 20.137 0.583 -24.828 1.00 97.62 68 ALA A CA 1
ATOM 512 C C . ALA A 1 68 ? 18.922 -0.341 -25.097 1.00 97.62 68 ALA A C 1
ATOM 514 O O . ALA A 1 68 ? 18.116 -0.588 -24.192 1.00 97.62 68 ALA A O 1
ATOM 515 N N . PRO A 1 69 ? 18.806 -0.940 -26.305 1.00 97.62 69 PRO A N 1
ATOM 516 C CA . PRO A 1 69 ? 17.651 -1.760 -26.709 1.00 97.62 69 PRO A CA 1
ATOM 517 C C . PRO A 1 69 ? 17.444 -3.062 -25.922 1.00 97.62 69 PRO A C 1
ATOM 519 O O . PRO A 1 69 ? 16.505 -3.800 -26.194 1.00 97.62 69 PRO A O 1
ATOM 522 N N . ARG A 1 70 ? 18.334 -3.381 -24.976 1.00 96.94 70 ARG A N 1
ATOM 523 C CA . ARG A 1 70 ? 18.244 -4.538 -24.070 1.00 96.94 70 ARG A CA 1
ATOM 524 C C . ARG A 1 70 ? 18.431 -4.133 -22.603 1.00 96.94 70 ARG A C 1
ATOM 526 O O . ARG A 1 70 ? 18.870 -4.940 -21.794 1.00 96.94 70 ARG A O 1
ATOM 533 N N . SER A 1 71 ? 18.135 -2.878 -22.256 1.00 96.81 71 SER A N 1
ATOM 534 C CA . SER A 1 71 ? 18.072 -2.441 -20.859 1.00 96.81 71 SER A CA 1
ATOM 535 C C . SER A 1 71 ? 16.743 -2.878 -20.240 1.00 96.81 71 SER A C 1
ATOM 537 O O . SER A 1 71 ? 15.681 -2.407 -20.655 1.00 96.81 71 SER A O 1
ATOM 539 N N . GLY A 1 72 ? 16.798 -3.765 -19.241 1.00 96.31 72 GLY A N 1
ATOM 540 C CA . GLY A 1 72 ? 15.614 -4.177 -18.477 1.00 96.31 72 GLY A CA 1
ATOM 541 C C . GLY A 1 72 ? 14.950 -3.004 -17.752 1.00 96.31 72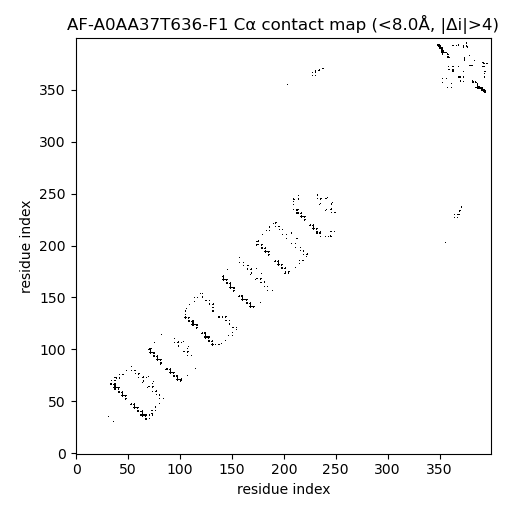 GLY A C 1
ATOM 542 O O . GLY A 1 72 ? 13.728 -2.909 -17.741 1.00 96.31 72 GLY A O 1
ATOM 543 N N . GLU A 1 73 ? 15.743 -2.051 -17.252 1.00 95.44 73 GLU A N 1
ATOM 544 C CA . GLU A 1 73 ? 15.262 -0.823 -16.603 1.00 95.44 73 GLU A CA 1
ATOM 545 C C . GLU A 1 73 ? 14.469 0.072 -17.575 1.00 95.44 73 GLU A C 1
ATOM 547 O O . GLU A 1 73 ? 13.407 0.590 -17.229 1.00 95.44 73 GLU A O 1
ATOM 552 N N . ALA A 1 74 ? 14.939 0.210 -18.822 1.00 97.88 74 ALA A N 1
ATOM 553 C CA . ALA A 1 74 ? 14.248 0.997 -19.845 1.00 97.88 74 ALA A CA 1
ATOM 554 C C . ALA A 1 74 ? 12.932 0.346 -20.297 1.00 97.88 74 ALA A C 1
ATOM 556 O O . ALA A 1 74 ? 11.937 1.048 -20.488 1.00 97.88 74 ALA A O 1
ATOM 557 N N . HIS A 1 75 ? 12.905 -0.986 -20.414 1.00 98.56 75 HIS A N 1
ATOM 558 C CA . HIS A 1 75 ? 11.678 -1.725 -20.717 1.00 98.56 75 HIS A CA 1
ATOM 559 C C . HIS A 1 75 ? 10.692 -1.655 -19.547 1.00 98.56 75 HIS A C 1
ATOM 561 O O . HIS A 1 75 ? 9.530 -1.342 -19.773 1.00 98.56 75 HIS A O 1
ATOM 567 N N . TYR A 1 76 ? 11.154 -1.808 -18.302 1.00 97.94 76 TYR A N 1
ATOM 568 C CA . TYR A 1 76 ? 10.330 -1.630 -17.102 1.00 97.94 76 TYR A CA 1
ATOM 569 C C . TYR A 1 76 ? 9.684 -0.237 -17.052 1.00 97.94 76 TYR A C 1
ATOM 571 O O . TYR A 1 76 ? 8.477 -0.111 -16.848 1.00 97.94 76 TYR A O 1
ATOM 579 N N . ALA A 1 77 ? 10.461 0.822 -17.286 1.00 97.69 77 ALA A N 1
ATOM 580 C CA . ALA A 1 77 ? 9.936 2.181 -17.258 1.00 97.69 77 ALA A CA 1
ATOM 581 C C . ALA A 1 77 ? 8.942 2.460 -18.403 1.00 97.69 77 ALA A C 1
ATOM 583 O O . ALA A 1 77 ? 7.985 3.213 -18.212 1.00 97.69 77 ALA A O 1
ATOM 584 N N . MET A 1 78 ? 9.122 1.826 -19.569 1.00 98.62 78 MET A N 1
ATOM 585 C CA . MET A 1 78 ? 8.153 1.866 -20.670 1.00 98.62 78 MET A CA 1
ATOM 586 C C . MET A 1 78 ? 6.884 1.051 -20.364 1.00 98.62 78 MET A C 1
ATOM 588 O O . MET A 1 78 ? 5.782 1.502 -20.670 1.00 98.62 78 MET A O 1
ATOM 592 N N . ALA A 1 79 ? 7.010 -0.094 -19.691 1.00 98.38 79 ALA A N 1
ATOM 593 C CA . ALA A 1 79 ? 5.881 -0.884 -19.206 1.00 98.38 79 ALA A CA 1
ATOM 594 C C . ALA A 1 79 ? 5.021 -0.067 -18.233 1.00 98.38 79 ALA A C 1
ATOM 596 O O . ALA A 1 79 ? 3.813 0.084 -18.423 1.00 98.38 79 ALA A O 1
ATOM 597 N N . PHE A 1 80 ? 5.675 0.567 -17.255 1.00 95.69 80 PHE A N 1
ATOM 598 C CA . PHE A 1 80 ? 5.032 1.466 -16.305 1.00 95.69 80 PHE A CA 1
ATOM 599 C C . PHE A 1 80 ? 4.392 2.679 -17.003 1.00 95.69 80 PHE A C 1
ATOM 601 O O . PHE A 1 80 ? 3.293 3.082 -16.631 1.00 95.69 80 PHE A O 1
ATOM 608 N N . TYR A 1 81 ? 5.006 3.229 -18.062 1.00 98.25 81 TYR A N 1
ATOM 609 C CA . TYR A 1 81 ? 4.364 4.257 -18.892 1.00 98.25 81 TYR A CA 1
ATOM 610 C C . TYR A 1 81 ? 3.037 3.769 -19.492 1.00 98.25 81 TYR A C 1
ATOM 612 O O . TYR A 1 81 ? 2.015 4.432 -19.305 1.00 98.25 81 TYR A O 1
ATOM 620 N N . TYR A 1 82 ? 3.037 2.620 -20.177 1.00 98.44 82 TYR A N 1
ATOM 621 C CA . TYR A 1 82 ? 1.838 2.107 -20.847 1.00 98.44 82 TYR A CA 1
ATOM 622 C C . TYR A 1 82 ? 0.739 1.702 -19.856 1.00 98.44 82 TYR A C 1
ATOM 624 O O . TYR A 1 82 ? -0.430 1.995 -20.102 1.00 98.44 82 TYR A O 1
ATOM 632 N N . GLN A 1 83 ? 1.106 1.161 -18.690 1.00 95.12 83 GLN A N 1
ATOM 633 C CA . GLN A 1 83 ? 0.183 0.912 -17.578 1.00 95.12 83 GLN A CA 1
ATOM 634 C C . GLN A 1 83 ? -0.501 2.205 -17.102 1.00 95.12 83 GLN A C 1
ATOM 636 O O . GLN A 1 83 ? -1.712 2.222 -16.903 1.00 95.12 83 GLN A O 1
ATOM 641 N N . GLN A 1 84 ? 0.245 3.306 -16.936 1.00 91.88 84 GLN A N 1
ATOM 642 C CA . GLN A 1 84 ? -0.326 4.576 -16.464 1.00 91.88 84 GLN A CA 1
ATOM 643 C C . GLN A 1 84 ? -1.269 5.244 -17.479 1.00 91.88 84 GLN A C 1
ATOM 645 O O . GLN A 1 84 ? -2.129 6.023 -17.070 1.00 91.88 84 GLN A O 1
ATOM 650 N N . VAL A 1 85 ? -1.128 4.959 -18.780 1.00 95.00 85 VAL A N 1
ATOM 651 C CA . VAL A 1 85 ? -2.060 5.439 -19.823 1.00 95.00 85 VAL A CA 1
ATOM 652 C C . VAL A 1 85 ? -3.163 4.428 -20.177 1.00 95.00 85 VAL A C 1
ATOM 654 O O . VAL A 1 85 ? -4.032 4.750 -20.982 1.00 95.00 85 VAL A O 1
ATOM 657 N N . GLY A 1 86 ? -3.173 3.244 -19.550 1.00 94.12 86 GLY A N 1
ATOM 658 C CA . GLY A 1 86 ? -4.212 2.215 -19.701 1.00 94.12 86 GLY A CA 1
ATOM 659 C C . GLY A 1 86 ? -4.029 1.246 -20.877 1.00 94.12 86 GLY A C 1
ATOM 660 O O . GLY A 1 86 ? -4.905 0.419 -21.126 1.00 94.12 86 GLY A O 1
ATOM 661 N N . GLU A 1 87 ? -2.901 1.305 -21.586 1.00 97.56 87 GLU A N 1
ATOM 662 C CA . GLU A 1 87 ? -2.576 0.432 -22.725 1.00 97.56 87 GLU A CA 1
ATOM 663 C C . GLU A 1 87 ? -1.980 -0.899 -22.230 1.00 97.56 87 GLU A C 1
ATOM 665 O O . GLU A 1 87 ? -0.830 -1.251 -22.508 1.00 97.56 87 GLU A O 1
ATOM 670 N N . ASN A 1 88 ? -2.755 -1.631 -21.426 1.00 96.88 88 ASN A N 1
ATOM 671 C CA . ASN A 1 88 ? -2.247 -2.722 -20.588 1.00 96.88 88 ASN A CA 1
ATOM 672 C C . ASN A 1 88 ? -1.610 -3.875 -21.386 1.00 96.88 88 ASN A C 1
ATOM 674 O O . ASN A 1 88 ? -0.617 -4.434 -20.934 1.00 96.88 88 ASN A O 1
ATOM 678 N N . ALA A 1 89 ? -2.104 -4.189 -22.587 1.00 98.00 89 ALA A N 1
ATOM 679 C CA . ALA A 1 89 ? -1.498 -5.219 -23.440 1.00 98.00 89 ALA A CA 1
ATOM 680 C C . ALA A 1 89 ? -0.076 -4.841 -23.906 1.00 98.00 89 ALA A C 1
ATOM 682 O O . ALA A 1 89 ? 0.803 -5.694 -23.981 1.00 98.00 89 ALA A O 1
ATOM 683 N N . ILE A 1 90 ? 0.169 -3.552 -24.170 1.00 98.44 90 ILE A N 1
ATOM 684 C CA . ILE A 1 90 ? 1.503 -3.041 -24.521 1.00 98.44 90 ILE A CA 1
ATOM 685 C C . ILE A 1 90 ? 2.382 -2.991 -23.262 1.00 98.44 90 ILE A C 1
ATOM 687 O O . ILE A 1 90 ? 3.570 -3.301 -23.315 1.00 98.44 90 ILE A O 1
ATOM 691 N N . ALA A 1 91 ? 1.803 -2.640 -22.109 1.00 98.50 91 ALA A N 1
ATOM 692 C CA . ALA A 1 91 ? 2.509 -2.682 -20.831 1.00 98.50 91 ALA A CA 1
ATOM 693 C C . ALA A 1 91 ? 3.026 -4.094 -20.504 1.00 98.50 91 ALA A C 1
ATOM 695 O O . ALA A 1 91 ? 4.177 -4.229 -20.097 1.00 98.50 91 ALA A O 1
ATOM 696 N N . GLU A 1 92 ? 2.214 -5.133 -20.727 1.00 98.31 92 GLU A N 1
ATOM 697 C CA . GLU A 1 92 ? 2.595 -6.534 -20.514 1.00 98.31 92 GLU A CA 1
ATOM 698 C C . GLU A 1 92 ? 3.791 -6.945 -21.389 1.00 98.31 92 GLU A C 1
ATOM 700 O O . GLU A 1 92 ? 4.790 -7.413 -20.846 1.00 98.31 92 GLU A O 1
ATOM 705 N N . GLU A 1 93 ? 3.774 -6.647 -22.696 1.00 98.44 93 GLU A N 1
ATOM 706 C CA . GLU A 1 93 ? 4.915 -6.899 -23.598 1.00 98.44 93 GLU A CA 1
ATOM 707 C C . GLU A 1 93 ? 6.211 -6.242 -23.078 1.00 98.44 93 GLU A C 1
ATOM 709 O O . GLU A 1 93 ? 7.286 -6.852 -23.072 1.00 98.44 93 GLU A O 1
ATOM 714 N N . TYR A 1 94 ? 6.135 -4.997 -22.599 1.00 98.69 94 TYR A N 1
ATOM 715 C CA . TYR A 1 94 ? 7.301 -4.322 -22.027 1.00 98.69 94 TYR A CA 1
ATOM 716 C C . TYR A 1 94 ? 7.729 -4.898 -20.668 1.00 98.69 94 TYR A C 1
ATOM 718 O O . TYR A 1 94 ? 8.931 -4.917 -20.393 1.00 98.69 94 TYR A O 1
ATOM 726 N N . TYR A 1 95 ? 6.812 -5.411 -19.840 1.00 98.38 95 TYR A N 1
ATOM 727 C CA . TYR A 1 95 ? 7.157 -6.124 -18.604 1.00 98.38 95 TYR A CA 1
ATOM 728 C C . TYR A 1 95 ? 7.852 -7.463 -18.884 1.00 98.38 95 TYR A C 1
ATOM 730 O O . TYR A 1 95 ? 8.879 -7.750 -18.266 1.00 98.38 95 TYR A O 1
ATOM 738 N N . GLU A 1 96 ? 7.362 -8.255 -19.840 1.00 97.62 96 GLU A N 1
ATOM 739 C CA . GLU A 1 96 ? 8.001 -9.513 -20.252 1.00 97.62 96 GLU A CA 1
ATOM 740 C C . GLU A 1 96 ? 9.429 -9.273 -20.768 1.00 97.62 96 GLU A C 1
ATOM 742 O O . GLU A 1 96 ? 10.379 -9.936 -20.338 1.00 97.62 96 GLU A O 1
ATOM 747 N N . ASN A 1 97 ? 9.611 -8.256 -21.619 1.00 98.00 97 ASN A N 1
ATOM 748 C CA . ASN A 1 97 ? 10.935 -7.824 -22.066 1.00 98.00 97 ASN A CA 1
ATOM 749 C C . ASN A 1 97 ? 11.816 -7.341 -20.898 1.00 98.00 97 ASN A C 1
ATOM 751 O O . ASN A 1 97 ? 13.004 -7.666 -20.844 1.00 98.00 97 ASN A O 1
ATOM 755 N N . ALA A 1 98 ? 11.257 -6.593 -19.940 1.00 98.06 98 ALA A N 1
ATOM 756 C CA . ALA A 1 98 ? 11.997 -6.127 -18.769 1.00 98.06 98 ALA A CA 1
ATOM 757 C C . ALA A 1 98 ? 12.553 -7.295 -17.944 1.00 98.06 98 ALA A C 1
ATOM 759 O O . ALA A 1 98 ? 13.730 -7.271 -17.589 1.00 98.06 98 ALA A O 1
ATOM 760 N N . LEU A 1 99 ? 11.748 -8.336 -17.703 1.00 96.38 99 LEU A N 1
ATOM 761 C CA . LEU A 1 99 ? 12.159 -9.560 -17.005 1.00 96.38 99 LEU A CA 1
ATOM 762 C C . LEU A 1 99 ? 13.244 -10.330 -17.767 1.00 96.38 99 LEU A C 1
ATOM 764 O O . LEU A 1 99 ? 14.240 -10.759 -17.175 1.00 96.38 99 LEU A O 1
ATOM 768 N N . ALA A 1 100 ? 13.079 -10.468 -19.087 1.00 96.50 100 ALA A N 1
ATOM 769 C CA . ALA A 1 100 ? 14.037 -11.149 -19.954 1.00 96.50 100 ALA A CA 1
ATOM 770 C C . ALA A 1 100 ? 15.411 -10.452 -19.985 1.00 96.50 100 ALA A C 1
ATOM 772 O O . ALA A 1 100 ? 16.443 -11.119 -20.086 1.00 96.50 100 ALA A O 1
ATOM 773 N N . TYR A 1 101 ? 15.441 -9.120 -19.881 1.00 97.19 101 TYR A N 1
ATOM 774 C CA . TYR A 1 101 ? 16.676 -8.331 -19.899 1.00 97.19 101 TYR A CA 1
ATOM 775 C C . TYR A 1 101 ? 17.262 -8.031 -18.510 1.00 97.19 101 TYR A C 1
ATOM 777 O O . TYR A 1 101 ? 18.469 -7.811 -18.402 1.00 97.19 101 TYR A O 1
ATOM 785 N N . SER A 1 102 ? 16.461 -8.060 -17.440 1.00 93.00 102 SER A N 1
ATOM 786 C CA . SER A 1 102 ? 16.928 -7.842 -16.062 1.00 93.00 102 SER A CA 1
ATOM 787 C C . SER A 1 102 ? 17.509 -9.093 -15.390 1.00 93.00 102 SER A C 1
ATOM 789 O O . SER A 1 102 ? 18.017 -9.004 -14.277 1.00 93.00 102 SER A O 1
ATOM 791 N N . HIS A 1 103 ? 17.475 -10.253 -16.059 1.00 89.75 103 HIS A N 1
ATOM 792 C CA . HIS A 1 103 ? 17.893 -11.552 -15.511 1.00 89.75 103 HIS A CA 1
ATOM 793 C C . HIS A 1 103 ? 17.101 -11.965 -14.251 1.00 89.75 103 HIS A C 1
ATOM 795 O O . HIS A 1 103 ? 17.662 -12.559 -13.331 1.00 89.75 103 HIS A O 1
ATOM 801 N N . ASN A 1 104 ? 15.790 -11.688 -14.233 1.00 84.25 104 ASN A N 1
ATOM 802 C CA . ASN A 1 104 ? 14.904 -11.853 -13.070 1.00 84.25 104 ASN A CA 1
ATOM 803 C C . ASN A 1 104 ? 15.309 -10.998 -11.854 1.00 84.25 104 ASN A C 1
ATOM 805 O O . ASN A 1 104 ? 15.299 -11.482 -10.721 1.00 84.25 104 ASN A O 1
ATOM 809 N N . ASP A 1 105 ? 15.636 -9.724 -12.083 1.00 94.06 105 ASP A N 1
ATOM 810 C CA . ASP A 1 105 ? 15.753 -8.731 -11.010 1.00 94.06 105 ASP A CA 1
ATOM 811 C C . ASP A 1 105 ? 14.467 -8.726 -10.149 1.00 94.06 105 ASP A C 1
ATOM 813 O O . ASP A 1 105 ? 13.375 -8.514 -10.697 1.00 94.06 105 ASP A O 1
ATOM 817 N N . PRO A 1 106 ? 14.554 -8.970 -8.824 1.00 96.31 106 PRO A N 1
ATOM 818 C CA . PRO A 1 106 ? 13.383 -9.079 -7.963 1.00 96.31 106 PRO A CA 1
ATOM 819 C C . PRO A 1 106 ? 12.545 -7.794 -7.893 1.00 96.31 106 PRO A C 1
ATOM 821 O O . PRO A 1 106 ? 11.338 -7.894 -7.676 1.00 96.31 106 PRO A O 1
ATOM 824 N N . ASP A 1 107 ? 13.118 -6.608 -8.129 1.00 94.25 107 ASP A N 1
ATOM 825 C CA . ASP A 1 107 ? 12.352 -5.356 -8.187 1.00 94.25 107 ASP A CA 1
ATOM 826 C C . ASP A 1 107 ? 11.460 -5.295 -9.441 1.00 94.25 107 ASP A C 1
ATOM 828 O O . ASP A 1 107 ? 10.295 -4.885 -9.366 1.00 94.25 107 ASP A O 1
ATOM 832 N N . VAL A 1 108 ? 11.953 -5.792 -10.582 1.00 95.88 108 VAL A N 1
ATOM 833 C CA . VAL A 1 108 ? 11.169 -5.921 -11.826 1.00 95.88 108 VAL A CA 1
ATOM 834 C C . VAL A 1 108 ? 10.115 -7.024 -11.690 1.00 95.88 108 VAL A C 1
ATOM 836 O O . VAL A 1 108 ? 8.969 -6.830 -12.093 1.00 95.88 108 VAL A O 1
ATOM 839 N N . VAL A 1 109 ? 10.466 -8.150 -11.059 1.00 97.88 109 VAL A N 1
ATOM 840 C CA . VAL A 1 109 ? 9.547 -9.266 -10.768 1.00 97.88 109 VAL A CA 1
ATOM 841 C C . VAL A 1 109 ? 8.389 -8.826 -9.860 1.00 97.88 109 VAL A C 1
ATOM 843 O O . VAL A 1 109 ? 7.229 -9.070 -10.193 1.00 97.88 109 VAL A O 1
ATOM 846 N N . ASN A 1 110 ? 8.670 -8.124 -8.755 1.00 97.81 110 ASN A N 1
ATOM 847 C CA . ASN A 1 110 ? 7.639 -7.540 -7.887 1.00 97.81 110 ASN A CA 1
ATOM 848 C C . ASN A 1 110 ? 6.777 -6.519 -8.652 1.00 97.81 110 ASN A C 1
ATOM 850 O O . ASN A 1 110 ? 5.556 -6.514 -8.513 1.00 97.81 110 ASN A O 1
ATOM 854 N N . SER A 1 111 ? 7.381 -5.694 -9.509 1.00 96.31 111 SER A N 1
ATOM 855 C CA . SER A 1 111 ? 6.637 -4.703 -10.295 1.00 96.31 111 SER A CA 1
ATOM 856 C C . SER A 1 111 ? 5.682 -5.336 -11.315 1.00 96.31 111 SER A C 1
ATOM 858 O O . SER A 1 111 ? 4.550 -4.872 -11.458 1.00 96.31 111 SER A O 1
ATOM 860 N N . TYR A 1 112 ? 6.087 -6.422 -11.981 1.00 98.25 112 TYR A N 1
ATOM 861 C CA . TYR A 1 112 ? 5.194 -7.171 -12.870 1.00 98.25 112 TYR A CA 1
ATOM 862 C C . TYR A 1 112 ? 4.065 -7.866 -12.096 1.00 98.25 112 TYR A C 1
ATOM 864 O O . TYR A 1 112 ? 2.917 -7.852 -12.534 1.00 98.25 112 TYR A O 1
ATOM 872 N N . ALA A 1 113 ? 4.346 -8.386 -10.897 1.00 98.50 113 ALA A N 1
ATOM 873 C CA . ALA A 1 113 ? 3.317 -8.924 -10.011 1.00 98.50 113 ALA A CA 1
ATOM 874 C C . ALA A 1 113 ? 2.266 -7.866 -9.611 1.00 98.50 113 ALA A C 1
ATOM 876 O O . ALA A 1 113 ? 1.067 -8.156 -9.611 1.00 98.50 113 ALA A O 1
ATOM 877 N N . VAL A 1 114 ? 2.686 -6.620 -9.345 1.00 97.75 114 VAL A N 1
ATOM 878 C CA . VAL A 1 114 ? 1.768 -5.486 -9.117 1.00 97.75 114 VAL A CA 1
ATOM 879 C C . VAL A 1 114 ? 0.902 -5.216 -10.349 1.00 97.75 114 VAL A C 1
ATOM 881 O O . VAL A 1 114 ? -0.309 -5.041 -10.205 1.00 97.75 114 VAL A O 1
ATOM 884 N N . PHE A 1 115 ? 1.488 -5.207 -11.549 1.00 98.06 115 PHE A N 1
ATOM 885 C CA . PHE A 1 115 ? 0.745 -5.029 -12.799 1.00 98.06 115 PHE A CA 1
ATOM 886 C C . PHE A 1 115 ? -0.296 -6.140 -13.018 1.00 98.06 115 PHE A C 1
ATOM 888 O O . PHE A 1 115 ? -1.476 -5.833 -13.190 1.00 98.06 115 PHE A O 1
ATOM 895 N N . LEU A 1 116 ? 0.105 -7.413 -12.926 1.00 98.56 116 LEU A N 1
ATOM 896 C CA . LEU A 1 116 ? -0.784 -8.575 -13.062 1.00 98.56 116 LEU A CA 1
ATOM 897 C C . LEU A 1 116 ? -1.944 -8.525 -12.063 1.00 98.56 116 LEU A C 1
ATOM 899 O O . LEU A 1 116 ? -3.096 -8.764 -12.424 1.00 98.56 116 LEU A O 1
ATOM 903 N N . CYS A 1 117 ? -1.665 -8.135 -10.818 1.00 98.25 117 CYS A N 1
ATOM 904 C CA . CYS A 1 117 ? -2.701 -7.981 -9.805 1.00 98.25 117 CYS A CA 1
ATOM 905 C C . CYS A 1 117 ? -3.765 -6.943 -10.199 1.00 98.25 117 CYS A C 1
ATOM 907 O O . CYS A 1 117 ? -4.956 -7.155 -9.977 1.00 98.25 117 CYS A O 1
ATOM 909 N N . GLN A 1 118 ? -3.354 -5.831 -10.818 1.00 95.62 118 GLN A N 1
ATOM 910 C CA . GLN A 1 118 ? -4.278 -4.805 -11.313 1.00 95.62 118 GLN A CA 1
ATOM 911 C C . GLN A 1 118 ? -5.104 -5.277 -12.519 1.00 95.62 118 GLN A C 1
ATOM 913 O O . GLN A 1 118 ? -6.206 -4.770 -12.715 1.00 95.62 118 GLN A O 1
ATOM 918 N N . GLN A 1 119 ? -4.621 -6.264 -13.284 1.00 96.62 119 GLN A N 1
ATOM 919 C CA . GLN A 1 119 ? -5.401 -6.927 -14.339 1.00 96.62 119 GLN A CA 1
ATOM 920 C C . GLN A 1 119 ? -6.369 -8.001 -13.800 1.00 96.62 119 GLN A C 1
ATOM 922 O O . GLN A 1 119 ? -7.145 -8.562 -14.569 1.00 96.62 119 GLN A O 1
ATOM 927 N N . GLY A 1 120 ? -6.340 -8.305 -12.495 1.00 96.69 120 GLY A N 1
ATOM 928 C CA . GLY A 1 120 ? -7.114 -9.399 -11.893 1.00 96.69 120 GLY A CA 1
ATOM 929 C C . GLY A 1 120 ? -6.484 -10.789 -12.069 1.00 96.69 120 GLY A C 1
ATOM 930 O O . GLY A 1 120 ? -7.118 -11.801 -11.783 1.00 96.69 120 GLY A O 1
ATOM 931 N N . GLU A 1 121 ? -5.226 -10.861 -12.507 1.00 98.06 121 GLU A N 1
ATOM 932 C CA . GLU A 1 121 ? -4.464 -12.101 -12.709 1.00 98.06 121 GLU A CA 1
ATOM 933 C C . GLU A 1 121 ? -3.816 -12.569 -11.389 1.00 98.06 121 GLU A C 1
ATOM 935 O O . GLU A 1 121 ? -2.600 -12.748 -11.280 1.00 98.06 121 GLU A O 1
ATOM 940 N N . TYR A 1 122 ? -4.643 -12.721 -10.346 1.00 98.06 122 TYR A N 1
ATOM 941 C CA . TYR A 1 122 ? -4.219 -12.853 -8.945 1.00 98.06 122 TYR A CA 1
ATOM 942 C C . TYR A 1 122 ? -3.235 -14.006 -8.686 1.00 98.06 122 TYR A C 1
ATOM 944 O O . TYR A 1 122 ? -2.216 -13.803 -8.029 1.00 98.06 122 TYR A O 1
ATOM 952 N N . GLU A 1 123 ? -3.476 -15.196 -9.242 1.00 97.06 123 GLU A N 1
ATOM 953 C CA . GLU A 1 123 ? -2.602 -16.367 -9.041 1.00 97.06 123 GLU A CA 1
ATOM 954 C C . GLU A 1 123 ? -1.242 -16.226 -9.756 1.00 97.06 123 GLU A C 1
ATOM 956 O O . GLU A 1 123 ? -0.198 -16.635 -9.230 1.00 97.06 123 GLU A O 1
ATOM 961 N N . LYS A 1 124 ? -1.211 -15.573 -10.930 1.00 98.12 124 LYS A N 1
ATOM 962 C CA . LYS A 1 124 ? 0.050 -15.226 -11.610 1.00 98.12 124 LYS A CA 1
ATOM 963 C C . LYS A 1 124 ? 0.814 -14.179 -10.799 1.00 98.12 124 LYS A C 1
ATOM 965 O O . LYS A 1 124 ? 2.003 -14.355 -10.539 1.00 98.12 124 LYS A O 1
ATOM 970 N N . ALA A 1 125 ? 0.126 -13.129 -10.343 1.00 98.62 125 ALA A N 1
ATOM 971 C CA . ALA A 1 125 ? 0.701 -12.096 -9.486 1.00 98.62 125 ALA A CA 1
ATOM 972 C C . ALA A 1 125 ? 1.318 -12.702 -8.215 1.00 98.62 125 ALA A C 1
ATOM 974 O O . ALA A 1 125 ? 2.483 -12.452 -7.916 1.00 98.62 125 ALA A O 1
ATOM 975 N N . LYS A 1 126 ? 0.581 -13.573 -7.515 1.00 98.62 126 LYS A N 1
ATOM 976 C CA . LYS A 1 126 ? 1.045 -14.325 -6.339 1.00 98.62 126 LYS A CA 1
ATOM 977 C C . LYS A 1 126 ? 2.321 -15.118 -6.616 1.00 98.62 126 LYS A C 1
ATOM 979 O O . LYS A 1 126 ? 3.269 -15.039 -5.836 1.00 98.62 126 LYS A O 1
ATOM 984 N N . THR A 1 127 ? 2.382 -15.809 -7.754 1.00 98.44 127 THR A N 1
ATOM 985 C CA . THR A 1 127 ? 3.574 -16.555 -8.187 1.00 98.44 127 THR A CA 1
ATOM 986 C C . THR A 1 127 ? 4.797 -15.641 -8.327 1.00 98.44 127 THR A C 1
ATOM 988 O O . THR A 1 127 ? 5.846 -15.930 -7.749 1.00 98.44 127 THR A O 1
ATOM 991 N N . TYR A 1 128 ? 4.666 -14.504 -9.019 1.00 98.50 128 TYR A N 1
ATOM 992 C CA . TYR A 1 128 ? 5.774 -13.558 -9.190 1.00 98.50 128 TYR A CA 1
ATOM 993 C C . TYR A 1 128 ? 6.145 -12.820 -7.891 1.00 98.50 128 TYR A C 1
ATOM 995 O O . TYR A 1 128 ? 7.331 -12.674 -7.599 1.00 98.50 128 TYR A O 1
ATOM 1003 N N . TYR A 1 129 ? 5.185 -12.437 -7.041 1.00 98.69 129 TYR A N 1
ATOM 1004 C CA . TYR A 1 129 ? 5.488 -11.872 -5.718 1.00 98.69 129 TYR A CA 1
ATOM 1005 C C . TYR A 1 129 ? 6.347 -12.831 -4.878 1.00 98.69 129 TYR A C 1
ATOM 1007 O O . TYR A 1 129 ? 7.374 -12.430 -4.325 1.00 98.69 129 TYR A O 1
ATOM 1015 N N . LEU A 1 130 ? 5.973 -14.115 -4.825 1.00 98.31 130 LEU A N 1
ATOM 1016 C CA . LEU A 1 130 ? 6.744 -15.139 -4.118 1.00 98.31 130 LEU A CA 1
ATOM 1017 C C . LEU A 1 130 ? 8.111 -15.391 -4.781 1.00 98.31 130 LEU A C 1
ATOM 1019 O O . LEU A 1 130 ? 9.089 -15.632 -4.073 1.00 98.31 130 LEU A O 1
ATOM 1023 N N . GLN A 1 131 ? 8.231 -15.282 -6.108 1.00 97.75 131 GLN A N 1
ATOM 1024 C CA . GLN A 1 131 ? 9.525 -15.335 -6.800 1.00 97.75 131 GLN A CA 1
ATOM 1025 C C . GLN A 1 131 ? 10.458 -14.184 -6.370 1.00 97.75 131 GLN A C 1
ATOM 1027 O O . GLN A 1 131 ? 11.628 -14.436 -6.072 1.00 97.75 131 GLN A O 1
ATOM 1032 N N . ALA A 1 132 ? 9.958 -12.945 -6.283 1.00 97.94 132 ALA A N 1
ATOM 1033 C CA . ALA A 1 132 ? 10.742 -11.803 -5.803 1.00 97.94 132 ALA A CA 1
ATOM 1034 C C . ALA A 1 132 ? 11.191 -11.999 -4.342 1.00 97.94 132 ALA A C 1
ATOM 1036 O O . ALA A 1 132 ? 12.381 -11.902 -4.042 1.00 97.94 132 ALA A O 1
ATOM 1037 N N . ILE A 1 133 ? 10.262 -12.374 -3.453 1.00 98.06 133 ILE A N 1
ATOM 1038 C CA . ILE A 1 133 ? 10.514 -12.638 -2.022 1.00 98.06 133 ILE A CA 1
ATOM 1039 C C . ILE A 1 133 ? 11.617 -13.686 -1.798 1.00 98.06 133 ILE A C 1
ATOM 1041 O O . ILE A 1 133 ? 12.426 -13.538 -0.884 1.00 98.06 133 ILE A O 1
ATOM 1045 N N . ASN A 1 134 ? 11.677 -14.732 -2.628 1.00 96.50 134 ASN A N 1
ATOM 1046 C CA . ASN A 1 134 ? 12.665 -15.809 -2.499 1.00 96.50 134 ASN A CA 1
ATOM 1047 C C . ASN A 1 134 ? 14.080 -15.438 -3.001 1.00 96.50 134 ASN A C 1
ATOM 1049 O O . ASN A 1 134 ? 15.004 -16.253 -2.915 1.00 96.50 134 ASN A O 1
ATOM 1053 N N . SER A 1 135 ? 14.292 -14.218 -3.505 1.00 95.56 135 SER A N 1
ATOM 1054 C CA . SER A 1 135 ? 15.608 -13.751 -3.955 1.00 95.56 135 SER A CA 1
ATOM 1055 C C . SER A 1 135 ? 16.519 -13.371 -2.780 1.00 95.56 135 SER A C 1
ATOM 1057 O O . SER A 1 135 ? 16.238 -12.444 -2.026 1.00 95.56 135 SER A O 1
ATOM 1059 N N . ARG A 1 136 ? 17.668 -14.058 -2.652 1.00 90.19 136 ARG A N 1
ATOM 1060 C CA . ARG A 1 136 ? 18.571 -14.017 -1.475 1.00 90.19 136 ARG A CA 1
ATOM 1061 C C . ARG A 1 136 ? 18.906 -12.618 -0.934 1.00 90.19 136 ARG A C 1
ATOM 1063 O O . ARG A 1 136 ? 19.024 -12.466 0.277 1.00 90.19 136 ARG A O 1
ATOM 1070 N N . ASN A 1 137 ? 19.123 -11.642 -1.815 1.00 89.25 137 ASN A N 1
ATOM 1071 C CA . ASN A 1 137 ? 19.591 -10.298 -1.455 1.00 89.25 137 ASN A CA 1
ATOM 1072 C C . ASN A 1 137 ? 18.496 -9.227 -1.612 1.00 89.25 137 ASN A C 1
ATOM 1074 O O . ASN A 1 137 ? 18.810 -8.041 -1.696 1.00 89.25 137 ASN A O 1
ATOM 1078 N N . TYR A 1 138 ? 17.227 -9.627 -1.708 1.00 94.94 138 TYR A N 1
ATOM 1079 C CA . TYR A 1 138 ? 16.137 -8.694 -1.947 1.00 94.94 138 TYR A CA 1
ATOM 1080 C C . TYR A 1 138 ? 15.815 -7.861 -0.701 1.00 94.94 138 TYR A C 1
ATOM 1082 O O . TYR A 1 138 ? 15.572 -8.397 0.381 1.00 94.94 138 TYR A O 1
ATOM 1090 N N . VAL A 1 139 ? 15.838 -6.533 -0.847 1.00 95.31 139 VAL A N 1
ATOM 1091 C CA . VAL A 1 139 ? 15.686 -5.589 0.275 1.00 95.31 139 VAL A CA 1
ATOM 1092 C C . VAL A 1 139 ? 14.240 -5.145 0.504 1.00 95.31 139 VAL A C 1
ATOM 1094 O O . VAL A 1 139 ? 13.876 -4.801 1.627 1.00 95.31 139 VAL A O 1
ATOM 1097 N N . ALA A 1 140 ? 13.396 -5.185 -0.531 1.00 97.00 140 ALA A N 1
ATOM 1098 C CA . ALA A 1 140 ? 12.005 -4.732 -0.477 1.00 97.00 140 ALA A CA 1
ATOM 1099 C C . ALA A 1 140 ? 11.004 -5.853 -0.113 1.00 97.00 140 ALA A C 1
ATOM 1101 O O . ALA A 1 140 ? 9.798 -5.712 -0.312 1.00 97.00 140 ALA A O 1
ATOM 1102 N N . THR A 1 141 ? 11.468 -6.947 0.501 1.00 98.00 141 THR A N 1
ATOM 1103 C CA . THR A 1 141 ? 10.644 -8.095 0.927 1.00 98.00 141 THR A CA 1
ATOM 1104 C C . THR A 1 141 ? 9.432 -7.692 1.776 1.00 98.00 141 THR A C 1
ATOM 1106 O O . THR A 1 141 ? 8.331 -8.186 1.547 1.00 98.00 141 THR A O 1
ATOM 1109 N N . ALA A 1 142 ? 9.589 -6.744 2.710 1.00 98.12 142 ALA A N 1
ATOM 1110 C CA . ALA A 1 142 ? 8.475 -6.232 3.519 1.00 98.12 142 ALA A CA 1
ATOM 1111 C C . ALA A 1 142 ? 7.400 -5.515 2.678 1.00 98.12 142 ALA A C 1
ATOM 1113 O O . ALA A 1 142 ? 6.214 -5.596 2.978 1.00 98.12 142 ALA A O 1
ATOM 1114 N N . GLU A 1 143 ? 7.816 -4.812 1.624 1.00 98.25 143 GLU A N 1
ATOM 1115 C CA . GLU A 1 143 ? 6.922 -4.112 0.700 1.00 98.25 143 GLU A CA 1
ATOM 1116 C C . GLU A 1 143 ? 6.222 -5.076 -0.253 1.00 98.25 143 GLU A C 1
ATOM 1118 O O . GLU A 1 143 ? 5.034 -4.937 -0.513 1.00 98.25 143 GLU A O 1
ATOM 1123 N N . THR A 1 144 ? 6.933 -6.106 -0.703 1.00 98.56 144 THR A N 1
ATOM 1124 C CA . THR A 1 144 ? 6.378 -7.143 -1.578 1.00 98.56 144 THR A CA 1
ATOM 1125 C C . THR A 1 144 ? 5.337 -7.990 -0.854 1.00 98.56 144 THR A C 1
ATOM 1127 O O . THR A 1 144 ? 4.285 -8.267 -1.421 1.00 98.56 144 THR A O 1
ATOM 1130 N N . TYR A 1 145 ? 5.551 -8.318 0.426 1.00 98.81 145 TYR A N 1
ATOM 1131 C CA . TYR A 1 145 ? 4.502 -8.917 1.256 1.00 98.81 145 TYR A CA 1
ATOM 1132 C C . TYR A 1 145 ? 3.305 -7.973 1.476 1.00 98.81 145 TYR A C 1
ATOM 1134 O O . TYR A 1 145 ? 2.171 -8.443 1.471 1.00 98.81 145 TYR A O 1
ATOM 1142 N N . GLU A 1 146 ? 3.513 -6.657 1.626 1.00 98.81 146 GLU A N 1
ATOM 1143 C CA . GLU A 1 146 ? 2.412 -5.678 1.716 1.00 98.81 146 GLU A CA 1
ATOM 1144 C C . GLU A 1 146 ? 1.610 -5.610 0.400 1.00 98.81 146 GLU A C 1
ATOM 1146 O O . GLU A 1 146 ? 0.380 -5.638 0.429 1.00 98.81 146 GLU A O 1
ATOM 1151 N N . ASN A 1 147 ? 2.285 -5.593 -0.754 1.00 98.56 147 ASN A N 1
ATOM 1152 C CA . ASN A 1 147 ? 1.657 -5.612 -2.079 1.00 98.56 147 ASN A CA 1
ATOM 1153 C C . ASN A 1 147 ? 0.889 -6.920 -2.331 1.00 98.56 147 ASN A C 1
ATOM 1155 O O . ASN A 1 147 ? -0.257 -6.885 -2.785 1.00 98.56 147 ASN A O 1
ATOM 1159 N N . LEU A 1 148 ? 1.478 -8.066 -1.977 1.00 98.75 148 LEU A N 1
ATOM 1160 C CA . LEU A 1 148 ? 0.835 -9.377 -2.052 1.00 98.75 148 LEU A CA 1
ATOM 1161 C C . LEU A 1 148 ? -0.390 -9.458 -1.128 1.00 98.75 148 LEU A C 1
ATOM 1163 O O . LEU A 1 148 ? -1.442 -9.916 -1.566 1.00 98.75 148 LEU A O 1
ATOM 1167 N N . ALA A 1 149 ? -0.308 -8.952 0.106 1.00 98.75 149 ALA A N 1
ATOM 1168 C CA . ALA A 1 149 ? -1.445 -8.891 1.026 1.00 98.75 149 ALA A CA 1
ATOM 1169 C C . ALA A 1 149 ? -2.601 -8.048 0.462 1.00 98.75 149 ALA A C 1
ATOM 1171 O O . ALA A 1 149 ? -3.750 -8.482 0.481 1.00 98.75 149 ALA A O 1
ATOM 1172 N N . ILE A 1 150 ? -2.299 -6.875 -0.107 1.00 98.56 150 ILE A N 1
ATOM 1173 C CA . ILE A 1 150 ? -3.288 -6.007 -0.769 1.00 98.56 150 ILE A CA 1
ATOM 1174 C C . ILE A 1 150 ? -3.918 -6.707 -1.981 1.00 98.56 150 ILE A C 1
ATOM 1176 O O . ILE A 1 150 ? -5.125 -6.603 -2.188 1.00 98.56 150 ILE A O 1
ATOM 1180 N N . CYS A 1 151 ? -3.118 -7.440 -2.758 1.00 98.50 151 CYS A N 1
ATOM 1181 C CA . CYS A 1 151 ? -3.588 -8.214 -3.904 1.00 98.50 151 CYS A CA 1
ATOM 1182 C C . CYS A 1 151 ? -4.538 -9.352 -3.497 1.00 98.50 151 CYS A C 1
ATOM 1184 O O . CYS A 1 151 ? -5.609 -9.538 -4.065 1.00 98.50 151 CYS A O 1
ATOM 1186 N N . THR A 1 152 ? -4.159 -10.074 -2.448 1.00 98.50 152 THR A N 1
ATOM 1187 C CA . THR A 1 152 ? -4.925 -11.181 -1.864 1.00 98.50 152 THR A CA 1
ATOM 1188 C C . THR A 1 152 ? -6.244 -10.666 -1.266 1.00 98.50 152 THR A C 1
ATOM 1190 O O . THR A 1 152 ? -7.307 -11.259 -1.453 1.00 98.50 152 THR A O 1
ATOM 1193 N N . LEU A 1 153 ? -6.213 -9.485 -0.634 1.00 97.38 153 LEU A N 1
ATOM 1194 C CA . LEU A 1 153 ? -7.398 -8.810 -0.103 1.00 97.38 153 LEU A CA 1
ATOM 1195 C C . LEU A 1 153 ? -8.349 -8.325 -1.209 1.00 97.38 153 LEU A C 1
ATOM 1197 O O . LEU A 1 153 ? -9.562 -8.437 -1.041 1.00 97.38 153 LEU A O 1
ATOM 1201 N N . SER A 1 154 ? -7.839 -7.826 -2.343 1.00 95.69 154 SER A N 1
ATOM 1202 C CA . SER A 1 154 ? -8.687 -7.430 -3.481 1.00 95.69 154 SER A CA 1
ATOM 1203 C C . SER A 1 154 ? -9.280 -8.627 -4.234 1.00 95.69 154 SER A C 1
ATOM 1205 O O . SER A 1 154 ? -10.348 -8.488 -4.828 1.00 95.69 154 SER A O 1
ATOM 1207 N N . HIS A 1 155 ? -8.673 -9.815 -4.118 1.00 97.06 155 HIS A N 1
ATOM 1208 C CA . HIS A 1 155 ? -9.284 -11.092 -4.503 1.00 97.06 155 HIS A CA 1
ATOM 1209 C C . HIS A 1 155 ? -10.289 -11.641 -3.458 1.00 97.06 155 HIS A C 1
ATOM 1211 O O . HIS A 1 155 ? -10.962 -12.641 -3.698 1.00 97.06 155 HIS A O 1
ATOM 1217 N N . GLY A 1 156 ? -10.436 -10.983 -2.301 1.00 95.69 156 GLY A N 1
ATOM 1218 C CA . GLY A 1 156 ? -11.386 -11.348 -1.243 1.00 95.69 156 GLY A CA 1
ATOM 1219 C C . GLY A 1 156 ? -10.881 -12.380 -0.225 1.00 95.69 156 GLY A C 1
ATOM 1220 O O . GLY A 1 156 ? -11.620 -12.730 0.694 1.00 95.69 156 GLY A O 1
ATOM 1221 N N . GLN A 1 157 ? -9.632 -12.839 -0.337 1.00 97.12 157 GLN A N 1
ATOM 1222 C CA . GLN A 1 157 ? -9.018 -13.848 0.536 1.00 97.12 157 GLN A CA 1
ATOM 1223 C C . GLN A 1 157 ? -8.479 -13.200 1.831 1.00 97.12 157 GLN A C 1
ATOM 1225 O O . GLN A 1 157 ? -7.274 -13.022 2.014 1.00 97.12 157 GLN A O 1
ATOM 1230 N N . LYS A 1 158 ? -9.376 -12.792 2.741 1.00 97.19 158 LYS A N 1
ATOM 1231 C CA . LYS A 1 158 ? -9.017 -11.979 3.925 1.00 97.19 158 LYS A CA 1
ATOM 1232 C C . LYS A 1 158 ? -8.027 -12.666 4.868 1.00 97.19 158 LYS A C 1
ATOM 1234 O O . LYS A 1 158 ? -7.105 -12.019 5.361 1.00 97.19 158 LYS A O 1
ATOM 1239 N N . GLU A 1 159 ? -8.198 -13.961 5.105 1.00 97.50 159 GLU A N 1
ATOM 1240 C CA . GLU A 1 159 ? -7.369 -14.748 6.020 1.00 97.50 159 GLU A CA 1
ATOM 1241 C C . GLU A 1 159 ? -5.923 -14.860 5.515 1.00 97.50 159 GLU A C 1
ATOM 1243 O O . GLU A 1 159 ? -4.988 -14.607 6.271 1.00 97.50 159 GLU A O 1
ATOM 1248 N N . GLU A 1 160 ? -5.728 -15.132 4.223 1.00 97.88 160 GLU A N 1
ATOM 1249 C CA . GLU A 1 160 ? -4.391 -15.200 3.620 1.00 97.88 160 GLU A CA 1
ATOM 1250 C C . GLU A 1 160 ? -3.745 -13.800 3.519 1.00 97.88 160 GLU A C 1
ATOM 1252 O O . GLU A 1 160 ? -2.554 -13.630 3.790 1.00 97.88 160 GLU A O 1
ATOM 1257 N N . ALA A 1 161 ? -4.535 -12.750 3.256 1.00 98.56 161 ALA A N 1
ATOM 1258 C CA . ALA A 1 161 ? -4.048 -11.371 3.321 1.00 98.56 161 ALA A CA 1
ATOM 1259 C C . ALA A 1 161 ? -3.530 -10.994 4.726 1.00 98.56 161 ALA A C 1
ATOM 1261 O O . ALA A 1 161 ? -2.510 -10.312 4.844 1.00 98.56 161 ALA A O 1
ATOM 1262 N N . ILE A 1 162 ? -4.181 -11.468 5.798 1.00 98.62 162 ILE A N 1
ATOM 1263 C CA . ILE A 1 162 ? -3.707 -11.303 7.184 1.00 98.62 162 ILE A CA 1
ATOM 1264 C C . ILE A 1 162 ? -2.337 -11.973 7.380 1.00 98.62 162 ILE A C 1
ATOM 1266 O O . ILE A 1 162 ? -1.458 -11.381 8.011 1.00 98.62 162 ILE A O 1
ATOM 1270 N N . GLU A 1 163 ? -2.114 -13.172 6.839 1.00 98.56 163 GLU A N 1
ATOM 1271 C CA . GLU A 1 163 ? -0.814 -13.858 6.916 1.00 98.56 163 GLU A CA 1
ATOM 1272 C C . GLU A 1 163 ? 0.293 -13.073 6.199 1.00 98.56 163 GLU A C 1
ATOM 1274 O O . GLU A 1 163 ? 1.377 -12.870 6.758 1.00 98.56 163 GLU A O 1
ATOM 1279 N N . TYR A 1 164 ? 0.017 -12.539 5.007 1.00 98.81 164 TYR A N 1
ATOM 1280 C CA . TYR A 1 164 ? 0.982 -11.720 4.272 1.00 98.81 164 TYR A CA 1
ATOM 1281 C C . TYR A 1 164 ? 1.247 -10.356 4.927 1.00 98.81 164 TYR A C 1
ATOM 1283 O O . TYR A 1 164 ? 2.406 -9.944 5.004 1.00 98.81 164 TYR A O 1
ATOM 1291 N N . PHE A 1 165 ? 0.243 -9.688 5.510 1.00 98.81 165 PHE A N 1
ATOM 1292 C CA . PHE A 1 165 ? 0.485 -8.486 6.321 1.00 98.81 165 PHE A CA 1
ATOM 1293 C C . PHE A 1 165 ? 1.333 -8.787 7.564 1.00 98.81 165 PHE A C 1
ATOM 1295 O O . PHE A 1 165 ? 2.220 -8.003 7.906 1.00 98.81 165 PHE A O 1
ATOM 1302 N N . ASN A 1 166 ? 1.114 -9.922 8.236 1.00 98.62 166 ASN A N 1
ATOM 1303 C CA . ASN A 1 166 ? 1.967 -10.334 9.352 1.00 98.62 166 ASN A CA 1
ATOM 1304 C C . ASN A 1 166 ? 3.406 -10.617 8.880 1.00 98.62 166 ASN A C 1
ATOM 1306 O O . ASN A 1 166 ? 4.348 -10.178 9.536 1.00 98.62 166 ASN A O 1
ATOM 1310 N N . SER A 1 167 ? 3.594 -11.243 7.715 1.00 98.69 167 SER A N 1
ATOM 1311 C CA . SER A 1 167 ? 4.915 -11.433 7.096 1.00 98.69 167 SER A CA 1
ATOM 1312 C C . SER A 1 167 ? 5.613 -10.102 6.774 1.00 98.69 167 SER A C 1
ATOM 1314 O O . SER A 1 167 ? 6.773 -9.918 7.149 1.00 98.69 167 SER A O 1
ATOM 1316 N N . ALA A 1 168 ? 4.908 -9.123 6.195 1.00 98.69 168 ALA A N 1
ATOM 1317 C CA . ALA A 1 168 ? 5.429 -7.766 5.985 1.00 98.69 168 ALA A CA 1
ATOM 1318 C C . ALA A 1 168 ? 5.901 -7.118 7.302 1.00 98.69 168 ALA A C 1
ATOM 1320 O O . ALA A 1 168 ? 6.985 -6.531 7.375 1.00 98.69 168 ALA A O 1
ATOM 1321 N N . LEU A 1 169 ? 5.115 -7.278 8.372 1.00 98.38 169 LEU A N 1
ATOM 1322 C CA . LEU A 1 169 ? 5.423 -6.757 9.704 1.00 98.38 169 LEU A CA 1
ATOM 1323 C C . LEU A 1 169 ? 6.522 -7.538 10.436 1.00 98.38 169 LEU A C 1
ATOM 1325 O O . LEU A 1 169 ? 7.184 -6.956 11.291 1.00 98.38 169 LEU A O 1
ATOM 1329 N N . ASN A 1 170 ? 6.769 -8.804 10.105 1.00 98.00 170 ASN A N 1
ATOM 1330 C CA . ASN A 1 170 ? 7.926 -9.543 10.618 1.00 98.00 170 ASN A CA 1
ATOM 1331 C C . ASN A 1 170 ? 9.235 -8.985 10.038 1.00 98.00 170 ASN A C 1
ATOM 1333 O O . ASN A 1 170 ? 10.221 -8.860 10.761 1.00 98.00 170 ASN A O 1
ATOM 1337 N N . HIS A 1 171 ? 9.233 -8.580 8.762 1.00 97.06 171 HIS A N 1
ATOM 1338 C CA . HIS A 1 171 ? 10.384 -7.924 8.135 1.00 97.06 171 HIS A CA 1
ATOM 1339 C C . HIS A 1 171 ? 10.544 -6.452 8.552 1.00 97.06 171 HIS A C 1
ATOM 1341 O O . HIS A 1 171 ? 11.673 -5.985 8.703 1.00 97.06 171 HIS A O 1
ATOM 1347 N N . GLN A 1 172 ? 9.451 -5.709 8.766 1.00 97.69 172 GLN A N 1
ATOM 1348 C CA . GLN A 1 172 ? 9.517 -4.333 9.272 1.00 97.69 172 GLN A CA 1
ATOM 1349 C C . GLN A 1 172 ? 8.340 -3.999 10.222 1.00 97.69 172 GLN A C 1
ATOM 1351 O O . GLN A 1 172 ? 7.301 -3.497 9.780 1.00 97.69 172 GLN A O 1
ATOM 1356 N N . PRO A 1 173 ? 8.506 -4.192 11.551 1.00 97.06 173 PRO A N 1
ATOM 1357 C CA . PRO A 1 173 ? 7.418 -4.144 12.547 1.00 97.06 173 PRO A CA 1
ATOM 1358 C C . PRO A 1 173 ? 6.645 -2.833 12.710 1.00 97.06 173 PRO A C 1
ATOM 1360 O O . PRO A 1 173 ? 5.641 -2.809 13.433 1.00 97.06 173 PRO A O 1
ATOM 1363 N N . THR A 1 174 ? 7.121 -1.752 12.092 1.00 95.12 174 THR A N 1
ATOM 1364 C CA . THR A 1 174 ? 6.619 -0.383 12.242 1.00 95.12 174 THR A CA 1
ATOM 1365 C C . THR A 1 174 ? 6.018 0.205 10.960 1.00 95.12 174 THR A C 1
ATOM 1367 O O . THR A 1 174 ? 5.633 1.372 10.994 1.00 95.12 174 THR A O 1
ATOM 1370 N N . ARG A 1 175 ? 5.898 -0.554 9.849 1.00 95.69 175 ARG A N 1
ATOM 1371 C CA . ARG A 1 175 ? 5.307 -0.054 8.583 1.00 95.69 175 ARG A CA 1
ATOM 1372 C C . ARG A 1 175 ? 3.870 0.447 8.803 1.00 95.69 175 ARG A C 1
ATOM 1374 O O . ARG A 1 175 ? 2.986 -0.374 9.059 1.00 95.69 175 ARG A O 1
ATOM 1381 N N . PRO A 1 176 ? 3.592 1.761 8.671 1.00 95.62 176 PRO A N 1
ATOM 1382 C CA . PRO A 1 176 ? 2.270 2.298 8.984 1.00 95.62 176 PRO A CA 1
ATOM 1383 C C . PRO A 1 176 ? 1.160 1.748 8.089 1.00 95.62 176 PRO A C 1
ATOM 1385 O O . PRO A 1 176 ? 0.086 1.428 8.583 1.00 95.62 176 PRO A O 1
ATOM 1388 N N . ARG A 1 177 ? 1.419 1.597 6.784 1.00 96.25 177 ARG A N 1
ATOM 1389 C CA . ARG A 1 177 ? 0.429 1.105 5.818 1.00 96.25 177 ARG A CA 1
ATOM 1390 C C . ARG A 1 177 ? 0.021 -0.340 6.113 1.00 96.25 177 ARG A C 1
ATOM 1392 O O . ARG A 1 177 ? -1.164 -0.585 6.309 1.00 96.25 177 ARG A O 1
ATOM 1399 N N . SER A 1 178 ? 0.989 -1.245 6.265 1.00 98.31 178 SER A N 1
ATOM 1400 C CA . SER A 1 178 ? 0.766 -2.623 6.728 1.00 98.31 178 SER A CA 1
ATOM 1401 C C . SER A 1 178 ? -0.034 -2.687 8.037 1.00 98.31 178 SER A C 1
ATOM 1403 O O . SER A 1 178 ? -1.009 -3.426 8.117 1.00 98.31 178 SER A O 1
ATOM 1405 N N . LEU A 1 179 ? 0.329 -1.895 9.059 1.00 98.31 179 LEU A N 1
ATOM 1406 C CA . LEU A 1 179 ? -0.397 -1.873 10.340 1.00 98.31 179 LEU A CA 1
ATOM 1407 C C . LEU A 1 179 ? -1.844 -1.386 10.179 1.00 98.31 179 LEU A C 1
ATOM 1409 O O . LEU A 1 179 ? -2.758 -1.988 10.736 1.00 98.31 179 LEU A O 1
ATOM 1413 N N . PHE A 1 180 ? -2.064 -0.313 9.419 1.00 98.00 180 PHE A N 1
ATOM 1414 C CA . PHE A 1 180 ? -3.396 0.246 9.201 1.00 98.00 180 PHE A CA 1
ATOM 1415 C C . PHE A 1 180 ? -4.303 -0.722 8.428 1.00 98.00 180 PHE A C 1
ATOM 1417 O O . PHE A 1 180 ? -5.419 -0.997 8.864 1.00 98.00 180 PHE A O 1
ATOM 1424 N N . LEU A 1 181 ? -3.814 -1.288 7.320 1.00 98.25 181 LEU A N 1
ATOM 1425 C CA . LEU A 1 181 ? -4.581 -2.223 6.492 1.00 98.25 181 LEU A CA 1
ATOM 1426 C C . LEU A 1 181 ? -4.853 -3.548 7.214 1.00 98.25 181 LEU A C 1
ATOM 1428 O O . LEU A 1 181 ? -5.949 -4.094 7.093 1.00 98.25 181 LEU A O 1
ATOM 1432 N N . LEU A 1 182 ? -3.917 -4.038 8.030 1.00 98.69 182 LEU A N 1
ATOM 1433 C CA . LEU A 1 182 ? -4.149 -5.208 8.876 1.00 98.69 182 LEU A CA 1
ATOM 1434 C C . LEU A 1 182 ? -5.210 -4.929 9.954 1.00 98.69 182 LEU A C 1
ATOM 1436 O O . LEU A 1 182 ? -6.109 -5.744 10.150 1.00 98.69 182 LEU A O 1
ATOM 1440 N N . ALA A 1 183 ? -5.161 -3.766 10.614 1.00 98.38 183 ALA A N 1
ATOM 1441 C CA . ALA A 1 183 ? -6.190 -3.369 11.577 1.00 98.38 183 ALA A CA 1
ATOM 1442 C C . ALA A 1 183 ? -7.575 -3.223 10.917 1.00 98.38 183 ALA A C 1
ATOM 1444 O O . ALA A 1 183 ? -8.566 -3.692 11.477 1.00 98.38 183 ALA A O 1
ATOM 1445 N N . GLN A 1 184 ? -7.639 -2.660 9.704 1.00 98.19 184 GLN A N 1
ATOM 1446 C CA . GLN A 1 184 ? -8.860 -2.614 8.897 1.00 98.19 184 GLN A CA 1
ATOM 1447 C C . GLN A 1 184 ? -9.371 -4.022 8.556 1.00 98.19 184 GLN A C 1
ATOM 1449 O O . GLN A 1 184 ? -10.548 -4.312 8.750 1.00 98.19 184 GLN A O 1
ATOM 1454 N N . THR A 1 185 ? -8.492 -4.919 8.102 1.00 98.44 185 THR A N 1
ATOM 1455 C CA . THR A 1 185 ? -8.866 -6.296 7.736 1.00 98.44 185 THR A CA 1
ATOM 1456 C C . THR A 1 185 ? -9.411 -7.060 8.949 1.00 98.44 185 THR A C 1
ATOM 1458 O O . THR A 1 185 ? -10.410 -7.775 8.835 1.00 98.44 185 THR A O 1
ATOM 1461 N N . TYR A 1 186 ? -8.833 -6.849 10.138 1.00 98.62 186 TYR A N 1
ATOM 1462 C CA . TYR A 1 186 ? -9.374 -7.376 11.391 1.00 98.62 186 TYR A CA 1
ATOM 1463 C C . TYR A 1 186 ? -10.744 -6.773 11.754 1.00 98.62 186 TYR A C 1
ATOM 1465 O O . TYR A 1 186 ? -11.638 -7.534 12.118 1.00 98.62 186 TYR A O 1
ATOM 1473 N N . VAL A 1 187 ? -10.955 -5.455 11.602 1.00 98.12 187 VAL A N 1
ATOM 1474 C CA . VAL A 1 187 ? -12.278 -4.808 11.775 1.00 98.12 187 VAL A CA 1
ATOM 1475 C C . VAL A 1 187 ? -13.330 -5.440 10.867 1.00 98.12 187 VAL A C 1
ATOM 1477 O O . VAL A 1 187 ? -14.414 -5.795 11.323 1.00 98.12 187 VAL A O 1
ATOM 1480 N N . GLU A 1 188 ? -13.016 -5.614 9.585 1.00 95.69 188 GLU A N 1
ATOM 1481 C CA . GLU A 1 188 ? -13.949 -6.185 8.611 1.00 95.69 188 GLU A CA 1
ATOM 1482 C C . GLU A 1 188 ? -14.228 -7.679 8.828 1.00 95.69 188 GLU A C 1
ATOM 1484 O O . GLU A 1 188 ? -15.249 -8.176 8.358 1.00 95.69 188 GLU A O 1
ATOM 1489 N N . SER A 1 189 ? -13.337 -8.382 9.5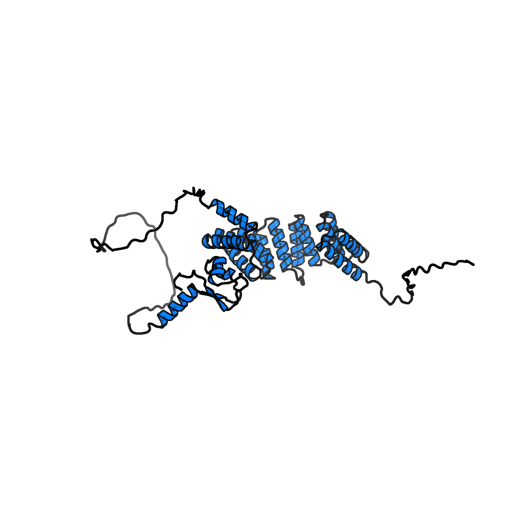31 1.00 95.88 189 SER A N 1
ATOM 1490 C CA . SER A 1 189 ? -13.489 -9.796 9.902 1.00 95.88 189 SER A CA 1
ATOM 1491 C C . SER A 1 189 ? -14.050 -9.980 11.323 1.00 95.88 189 SER A C 1
ATOM 1493 O O . SER A 1 189 ? -14.071 -11.095 11.835 1.00 95.88 189 SER A O 1
ATOM 1495 N N . GLY A 1 190 ? -14.464 -8.899 12.001 1.00 96.38 190 GLY A N 1
ATOM 1496 C CA . GLY A 1 190 ? -14.997 -8.938 13.371 1.00 96.38 190 GLY A CA 1
ATOM 1497 C C . GLY A 1 190 ? -13.968 -9.273 14.463 1.00 96.38 190 GLY A C 1
ATOM 1498 O O . GLY A 1 190 ? -14.338 -9.587 15.592 1.00 96.38 190 GLY A O 1
ATOM 1499 N N . ARG A 1 191 ? -12.669 -9.211 14.152 1.00 98.12 191 ARG A N 1
ATOM 1500 C CA . ARG A 1 191 ? -11.546 -9.550 15.044 1.00 98.12 191 ARG A CA 1
ATOM 1501 C C . ARG A 1 191 ? -11.106 -8.324 15.847 1.00 98.12 191 ARG A C 1
ATOM 1503 O O . ARG A 1 191 ? -10.020 -7.771 15.667 1.00 98.12 191 ARG A O 1
ATOM 1510 N N . TRP A 1 192 ? -12.017 -7.838 16.689 1.00 97.81 192 TRP A N 1
ATOM 1511 C CA . TRP A 1 192 ? -11.934 -6.514 17.316 1.00 97.81 192 TRP A CA 1
ATOM 1512 C C . TRP A 1 192 ? -10.709 -6.313 18.215 1.00 97.81 192 TRP A C 1
ATOM 1514 O O . TRP A 1 192 ? -10.120 -5.231 18.218 1.00 97.81 192 TRP A O 1
ATOM 1524 N N . GLU A 1 193 ? -10.285 -7.341 18.950 1.00 96.56 193 GLU A N 1
ATOM 1525 C CA . GLU A 1 193 ? -9.133 -7.252 19.852 1.00 96.56 193 GLU A CA 1
ATOM 1526 C C . GLU A 1 193 ? -7.799 -7.223 19.091 1.00 96.56 193 GLU A C 1
ATOM 1528 O O . GLU A 1 193 ? -6.891 -6.465 19.444 1.00 96.56 193 GLU A O 1
ATOM 1533 N N . GLU A 1 194 ? -7.666 -7.983 18.004 1.00 98.38 194 GLU A N 1
ATOM 1534 C CA . GLU A 1 194 ? -6.509 -7.905 17.111 1.00 98.38 194 GLU A CA 1
ATOM 1535 C C . GLU A 1 194 ? -6.479 -6.584 16.338 1.00 98.38 194 GLU A C 1
ATOM 1537 O O . GLU A 1 194 ? -5.405 -5.986 16.208 1.00 98.38 194 GLU A O 1
ATOM 1542 N N . ALA A 1 195 ? -7.637 -6.067 15.916 1.00 98.50 195 ALA A N 1
ATOM 1543 C CA . ALA A 1 195 ? -7.748 -4.731 15.337 1.00 98.50 195 ALA A CA 1
ATOM 1544 C C . ALA A 1 195 ? -7.253 -3.654 16.317 1.00 98.50 195 ALA A C 1
ATOM 1546 O O . ALA A 1 195 ? -6.369 -2.869 15.975 1.00 98.50 195 ALA A O 1
ATOM 1547 N N . LYS A 1 196 ? -7.743 -3.670 17.564 1.00 96.75 196 LYS A N 1
ATOM 1548 C CA . LYS A 1 196 ? -7.358 -2.745 18.645 1.00 96.75 196 LYS A CA 1
ATOM 1549 C C . LYS A 1 196 ? -5.852 -2.761 18.915 1.00 96.75 196 LYS A C 1
ATOM 1551 O O . LYS A 1 196 ? -5.213 -1.708 18.947 1.00 96.75 196 LYS A O 1
ATOM 1556 N N . LYS A 1 197 ? -5.260 -3.953 19.052 1.00 96.75 197 LYS A N 1
ATOM 1557 C CA . LYS A 1 197 ? -3.811 -4.137 19.277 1.00 96.75 197 LYS A CA 1
ATOM 1558 C C . LYS A 1 197 ? -2.980 -3.649 18.088 1.00 96.75 197 LYS A C 1
ATOM 1560 O O . LYS A 1 197 ? -1.938 -3.017 18.277 1.00 96.75 197 LYS A O 1
ATOM 1565 N N . THR A 1 198 ? -3.436 -3.916 16.866 1.00 98.12 198 THR A N 1
ATOM 1566 C CA . THR A 1 198 ? -2.738 -3.513 15.635 1.00 98.12 198 THR A CA 1
ATOM 1567 C C . THR A 1 198 ? -2.816 -2.005 15.403 1.00 98.12 198 THR A C 1
ATOM 1569 O O . THR A 1 198 ? -1.798 -1.372 15.122 1.00 98.12 198 THR A O 1
ATOM 1572 N N . LEU A 1 199 ? -3.985 -1.396 15.608 1.00 97.00 199 LEU A N 1
ATOM 1573 C CA . LEU A 1 199 ? -4.172 0.048 15.471 1.00 97.00 199 LEU A CA 1
ATOM 1574 C C . LEU A 1 199 ? -3.388 0.828 16.538 1.00 97.00 199 LEU A C 1
ATOM 1576 O O . LEU A 1 199 ? -2.746 1.832 16.231 1.00 97.00 199 LEU A O 1
ATOM 1580 N N . TRP A 1 200 ? -3.305 0.310 17.767 1.00 93.56 200 TRP A N 1
ATOM 1581 C CA . TRP A 1 200 ? -2.418 0.874 18.788 1.00 93.56 200 TRP A CA 1
ATOM 1582 C C . TRP A 1 200 ? -0.940 0.862 18.357 1.00 93.56 200 TRP A C 1
ATOM 1584 O O . TRP A 1 200 ? -0.212 1.819 18.628 1.00 93.56 200 TRP A O 1
ATOM 1594 N N . ARG A 1 201 ? -0.481 -0.179 17.640 1.00 95.69 201 ARG A N 1
ATOM 1595 C CA . ARG A 1 201 ? 0.866 -0.199 17.034 1.00 95.69 201 ARG A CA 1
ATOM 1596 C C . ARG A 1 201 ? 1.006 0.842 15.918 1.00 95.69 201 ARG A C 1
ATOM 1598 O O . ARG A 1 201 ? 2.052 1.489 15.863 1.00 95.69 201 ARG A O 1
ATOM 1605 N N . TYR A 1 202 ? 0.000 1.017 15.055 1.00 96.00 202 TYR A N 1
ATOM 1606 C CA . TYR A 1 202 ? 0.003 2.031 13.985 1.00 96.00 202 TYR A CA 1
ATOM 1607 C C . TYR A 1 202 ? 0.250 3.432 14.559 1.00 96.00 202 TYR A C 1
ATOM 1609 O O . TYR A 1 202 ? 1.247 4.076 14.247 1.00 96.00 202 TYR A O 1
ATOM 1617 N N . GLU A 1 203 ? -0.582 3.847 15.507 1.00 91.94 203 GLU A N 1
ATOM 1618 C CA . GLU A 1 203 ? -0.581 5.177 16.135 1.00 91.94 203 GLU A CA 1
ATOM 1619 C C . GLU A 1 203 ? 0.632 5.465 17.046 1.00 91.94 203 GLU A C 1
ATOM 1621 O O . GLU A 1 203 ? 0.747 6.549 17.615 1.00 91.94 203 GLU A O 1
ATOM 1626 N N . ARG A 1 204 ? 1.528 4.491 17.259 1.00 89.50 204 ARG A N 1
ATOM 1627 C CA . ARG A 1 204 ? 2.845 4.718 17.890 1.00 89.50 204 ARG A CA 1
ATOM 1628 C C . ARG A 1 204 ? 3.939 5.064 16.880 1.00 89.50 204 ARG A C 1
ATOM 1630 O O . ARG A 1 204 ? 5.006 5.514 17.290 1.00 89.50 204 ARG A O 1
ATOM 1637 N N . ASN A 1 205 ? 3.685 4.823 15.595 1.00 85.44 205 ASN A N 1
ATOM 1638 C CA . ASN A 1 205 ? 4.621 5.002 14.483 1.00 85.44 205 ASN A CA 1
ATOM 1639 C C . ASN A 1 205 ? 4.089 5.976 13.412 1.00 85.44 205 ASN A C 1
ATOM 1641 O O . ASN A 1 205 ? 4.836 6.374 12.523 1.00 85.44 205 ASN A O 1
ATOM 1645 N N . ALA A 1 206 ? 2.815 6.362 13.498 1.00 87.00 206 ALA A N 1
ATOM 1646 C CA . ALA A 1 206 ? 2.121 7.258 12.584 1.00 87.00 206 ALA A CA 1
ATOM 1647 C C . ALA A 1 206 ? 1.295 8.301 13.347 1.00 87.00 206 ALA A C 1
ATOM 1649 O O . ALA A 1 206 ? 0.973 8.124 14.524 1.00 87.00 206 ALA A O 1
ATOM 1650 N N . GLN A 1 207 ? 0.952 9.393 12.664 1.00 84.06 207 GLN A N 1
ATOM 1651 C CA . GLN A 1 207 ? 0.062 10.415 13.206 1.00 84.06 207 GLN A CA 1
ATOM 1652 C C . GLN A 1 207 ? -1.385 9.916 13.241 1.00 84.06 207 GLN A C 1
ATOM 1654 O O . GLN A 1 207 ? -1.828 9.179 12.364 1.00 84.06 207 GLN A O 1
ATOM 1659 N N . VAL A 1 208 ? -2.119 10.364 14.256 1.00 87.62 208 VAL A N 1
ATOM 1660 C CA . VAL A 1 208 ? -3.561 10.143 14.381 1.00 87.62 208 VAL A CA 1
ATOM 1661 C C . VAL A 1 208 ? -4.276 11.039 13.375 1.00 87.62 208 VAL A C 1
ATOM 1663 O O . VAL A 1 208 ? -3.974 12.227 13.264 1.00 87.62 208 VAL A O 1
ATOM 1666 N N . ASN A 1 209 ? -5.217 10.457 12.646 1.00 92.12 209 ASN A N 1
ATOM 1667 C CA . ASN A 1 209 ? -5.958 11.069 11.549 1.00 92.12 209 ASN A CA 1
ATOM 1668 C C . ASN A 1 209 ? -7.435 10.644 11.601 1.00 92.12 209 ASN A C 1
ATOM 1670 O O . ASN A 1 209 ? -7.836 9.832 12.439 1.00 92.12 209 ASN A O 1
ATOM 1674 N N . ALA A 1 210 ? -8.262 11.198 10.717 1.00 95.50 210 ALA A N 1
ATOM 1675 C CA . ALA A 1 210 ? -9.697 10.924 10.703 1.00 95.50 210 ALA A CA 1
ATOM 1676 C C . ALA A 1 210 ? -10.032 9.465 10.330 1.00 95.50 210 ALA A C 1
ATOM 1678 O O . ALA A 1 210 ? -11.117 8.970 10.628 1.00 95.50 210 ALA A O 1
ATOM 1679 N N . GLU A 1 211 ? -9.118 8.760 9.670 1.00 96.00 211 GLU A N 1
ATOM 1680 C CA . GLU A 1 211 ? -9.220 7.345 9.329 1.00 96.00 211 GLU A CA 1
ATOM 1681 C C . GLU A 1 211 ? -8.964 6.452 10.546 1.00 96.00 211 GLU A C 1
ATOM 1683 O O . GLU A 1 211 ? -9.772 5.570 10.836 1.00 96.00 211 GLU A O 1
ATOM 1688 N N . SER A 1 212 ? -7.891 6.706 11.301 1.00 95.94 212 SER A N 1
ATOM 1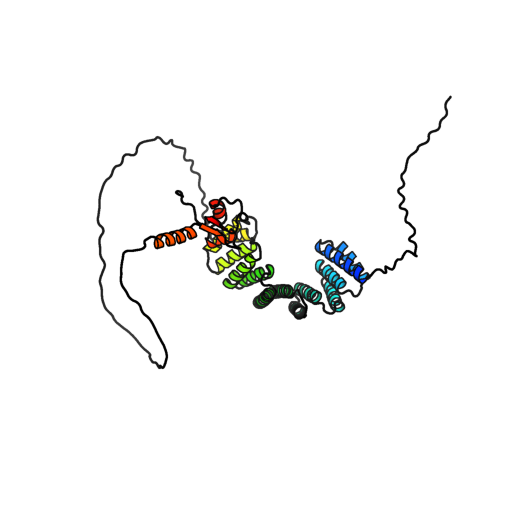689 C CA . SER A 1 212 ? -7.585 5.958 12.529 1.00 95.94 212 SER A CA 1
ATOM 1690 C C . SER A 1 212 ? -8.590 6.242 13.645 1.00 95.94 212 SER A C 1
ATOM 1692 O O . SER A 1 212 ? -9.078 5.288 14.243 1.00 95.94 212 SER A O 1
ATOM 1694 N N . LEU A 1 213 ? -9.006 7.497 13.861 1.00 96.12 213 LEU A N 1
ATOM 1695 C CA . LEU A 1 213 ? -10.073 7.814 14.825 1.00 96.12 213 LEU A CA 1
ATOM 1696 C C . LEU A 1 213 ? -11.404 7.129 14.479 1.00 96.12 213 LEU A C 1
ATOM 1698 O O . LEU A 1 213 ? -12.086 6.610 15.361 1.00 96.12 213 LEU A O 1
ATOM 1702 N N . PHE A 1 214 ? -11.779 7.083 13.196 1.00 97.56 214 PHE A N 1
ATOM 1703 C CA . PHE A 1 214 ? -12.986 6.365 12.786 1.00 97.56 214 PHE A CA 1
ATOM 1704 C C . PHE A 1 214 ? -12.827 4.852 12.945 1.00 97.56 214 PHE A C 1
ATOM 1706 O O . PHE A 1 214 ? -13.752 4.184 13.398 1.00 97.56 214 PHE A O 1
ATOM 1713 N N . MET A 1 215 ? -11.645 4.300 12.668 1.00 97.88 215 MET A N 1
ATOM 1714 C CA . MET A 1 215 ? -11.367 2.893 12.952 1.00 97.88 215 MET A CA 1
ATOM 1715 C C . MET A 1 215 ? -11.462 2.587 14.456 1.00 97.88 215 MET A C 1
ATOM 1717 O O . MET A 1 215 ? -12.036 1.565 14.822 1.00 97.88 215 MET A O 1
ATOM 1721 N N . GLN A 1 216 ? -11.000 3.480 15.336 1.00 97.19 216 GLN A N 1
ATOM 1722 C CA . GLN A 1 216 ? -11.180 3.337 16.784 1.00 97.19 216 GLN A CA 1
ATOM 1723 C C . GLN A 1 216 ? -12.646 3.388 17.212 1.00 97.19 216 GLN A C 1
ATOM 1725 O O . GLN A 1 216 ? -13.058 2.550 18.010 1.00 97.19 216 GLN A O 1
ATOM 1730 N N . TYR A 1 217 ? -13.444 4.309 16.662 1.00 96.88 217 TYR A N 1
ATOM 1731 C CA . TYR A 1 217 ? -14.896 4.341 16.863 1.00 96.88 217 TYR A CA 1
ATOM 1732 C C . TYR A 1 217 ? -15.538 2.991 16.507 1.00 96.88 217 TYR A C 1
ATOM 1734 O O . TYR A 1 217 ? -16.249 2.406 17.326 1.00 96.88 217 TYR A O 1
ATOM 1742 N N . ARG A 1 218 ? -15.208 2.448 15.328 1.00 97.56 218 ARG A N 1
ATOM 1743 C CA . ARG A 1 218 ? -15.710 1.151 14.846 1.00 97.56 218 ARG A CA 1
ATOM 1744 C C . ARG A 1 218 ? -15.250 -0.026 15.713 1.00 97.56 218 ARG A C 1
ATOM 1746 O O . ARG A 1 218 ? -16.046 -0.919 15.991 1.00 97.56 218 ARG A O 1
ATOM 1753 N N . ILE A 1 219 ? -13.998 -0.024 16.176 1.00 98.12 219 ILE A N 1
ATOM 1754 C CA . ILE A 1 219 ? -13.467 -1.029 17.114 1.00 98.12 219 ILE A CA 1
ATOM 1755 C C . ILE A 1 219 ? -14.186 -0.940 18.465 1.00 98.12 219 ILE A C 1
ATOM 1757 O O . ILE A 1 219 ? -14.562 -1.969 19.019 1.00 98.12 219 ILE A O 1
ATOM 1761 N N . ALA A 1 220 ? -14.406 0.270 18.984 1.00 96.62 220 ALA A N 1
ATOM 1762 C CA . ALA A 1 220 ? -15.083 0.505 20.255 1.00 96.62 220 ALA A CA 1
ATOM 1763 C C . ALA A 1 220 ? -16.543 0.027 20.225 1.00 96.62 220 ALA A C 1
ATOM 1765 O O . ALA A 1 220 ? -16.965 -0.677 21.138 1.00 96.62 220 ALA A O 1
ATOM 1766 N N . GLN A 1 221 ? -17.278 0.305 19.140 1.00 95.25 221 GLN A N 1
ATOM 1767 C CA . GLN A 1 221 ? -18.593 -0.301 18.892 1.00 95.25 221 GLN A CA 1
ATOM 1768 C C . GLN A 1 221 ? -18.514 -1.837 18.878 1.00 95.25 221 GLN A C 1
ATOM 1770 O O . GLN A 1 221 ? -19.318 -2.494 19.534 1.00 95.25 221 GLN A O 1
ATOM 1775 N N . GLY A 1 222 ? -17.537 -2.407 18.162 1.00 95.25 222 GLY A N 1
ATOM 1776 C CA . GLY A 1 222 ? -17.364 -3.855 18.018 1.00 95.25 222 GLY A CA 1
ATOM 1777 C C . GLY A 1 222 ? -17.078 -4.602 19.326 1.00 95.25 222 GLY A C 1
ATOM 1778 O O . GLY A 1 222 ? -17.567 -5.715 19.507 1.00 95.25 222 GLY A O 1
ATOM 1779 N N . VAL A 1 223 ? -16.354 -3.981 20.267 1.00 95.81 223 VAL A N 1
ATOM 1780 C CA . VAL A 1 223 ? -16.138 -4.521 21.629 1.00 95.81 223 VAL A CA 1
ATOM 1781 C C . VAL A 1 223 ? -17.225 -4.119 22.639 1.00 95.81 223 VAL A C 1
ATOM 1783 O O . VAL A 1 223 ? -17.130 -4.481 23.808 1.00 95.81 223 VAL A O 1
ATOM 1786 N N . GLY A 1 224 ? -18.244 -3.356 22.226 1.00 94.06 224 GLY A N 1
ATOM 1787 C CA . GLY A 1 224 ? -19.321 -2.870 23.099 1.00 94.06 224 GLY A CA 1
ATOM 1788 C C . GLY A 1 224 ? -18.969 -1.663 23.984 1.00 94.06 224 GLY A C 1
ATOM 1789 O O . GLY A 1 224 ? -19.809 -1.218 24.770 1.00 94.06 224 GLY A O 1
ATOM 1790 N N . ASP A 1 225 ? -17.773 -1.082 23.847 1.00 94.19 225 ASP A N 1
ATOM 1791 C CA . ASP A 1 225 ? -17.340 0.109 24.589 1.00 94.19 225 ASP A CA 1
ATOM 1792 C C . ASP A 1 225 ? -17.973 1.380 24.002 1.00 94.19 225 ASP A C 1
ATOM 1794 O O . ASP A 1 225 ? -17.364 2.179 23.284 1.00 94.19 225 ASP A O 1
ATOM 1798 N N . THR A 1 226 ? -19.252 1.561 24.325 1.00 91.94 226 THR A N 1
ATOM 1799 C CA . THR A 1 226 ? -20.062 2.704 23.883 1.00 91.94 226 THR A CA 1
ATOM 1800 C C . THR A 1 226 ? -19.486 4.036 24.380 1.00 91.94 226 THR A C 1
ATOM 1802 O O . THR A 1 226 ? -19.604 5.053 23.696 1.00 91.94 226 THR A O 1
ATOM 1805 N N . LYS A 1 227 ? -18.827 4.042 25.549 1.00 90.38 227 LYS A N 1
ATOM 1806 C CA . LYS A 1 227 ? -18.236 5.246 26.146 1.00 90.38 227 LYS A CA 1
ATOM 1807 C C . LYS A 1 227 ? -17.047 5.725 25.314 1.00 90.38 227 LYS A C 1
ATOM 1809 O O . LYS A 1 227 ? -17.020 6.887 24.905 1.00 90.38 227 LYS A O 1
ATOM 1814 N N . ALA A 1 228 ? -16.118 4.820 25.001 1.00 91.00 228 ALA A N 1
ATOM 1815 C CA . ALA A 1 228 ? -14.988 5.129 24.137 1.00 91.00 228 ALA A CA 1
ATOM 1816 C C . ALA A 1 228 ? -15.447 5.452 22.708 1.00 91.00 228 ALA A C 1
ATOM 1818 O O . ALA A 1 228 ? -14.943 6.406 22.124 1.00 91.00 228 ALA A O 1
ATOM 1819 N N . ALA A 1 229 ? -16.444 4.739 22.165 1.00 94.12 229 ALA A N 1
ATOM 1820 C CA . ALA A 1 229 ? -17.000 5.023 20.839 1.00 94.12 229 ALA A CA 1
ATOM 1821 C C . ALA A 1 229 ? -17.483 6.482 20.712 1.00 94.12 229 ALA A C 1
ATOM 1823 O O . ALA A 1 229 ? -17.071 7.188 19.790 1.00 94.12 229 ALA A O 1
ATOM 1824 N N . ILE A 1 230 ? -18.287 6.964 21.667 1.00 91.50 230 ILE A N 1
ATOM 1825 C CA . ILE A 1 230 ? -18.729 8.368 21.700 1.00 91.50 230 ILE A CA 1
ATOM 1826 C C . ILE A 1 230 ? -17.522 9.314 21.817 1.00 91.50 230 ILE A C 1
ATOM 1828 O O . ILE A 1 230 ? -17.447 10.293 21.078 1.00 91.50 230 ILE A O 1
ATOM 1832 N N . GLY A 1 231 ? -16.539 8.992 22.667 1.00 90.00 231 GLY A N 1
ATO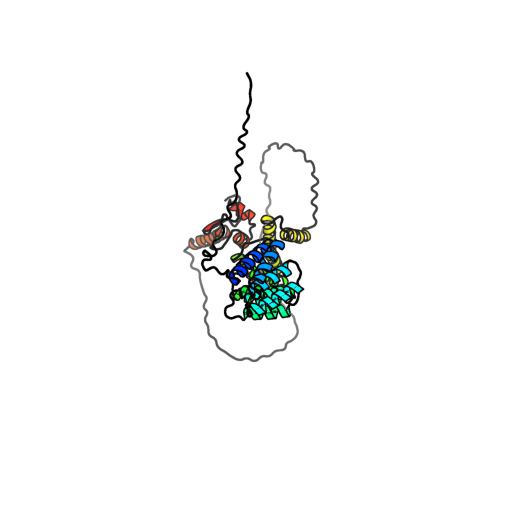M 1833 C CA . GLY A 1 231 ? -15.304 9.773 22.804 1.00 90.00 231 GLY A CA 1
ATOM 1834 C C . GLY A 1 231 ? -14.503 9.905 21.500 1.00 90.00 231 GLY A C 1
ATOM 1835 O O . GLY A 1 231 ? -14.089 11.007 21.142 1.00 90.00 231 GLY A O 1
ATOM 1836 N N . TYR A 1 232 ? -14.330 8.819 20.741 1.00 94.88 232 TYR A N 1
ATOM 1837 C CA . TYR A 1 232 ? -13.663 8.845 19.432 1.00 94.88 232 TYR A CA 1
ATOM 1838 C C . TYR A 1 232 ? -14.440 9.671 18.397 1.00 94.88 232 TYR A C 1
ATOM 1840 O O . TYR A 1 232 ? -13.844 10.406 17.609 1.00 94.88 232 TYR A O 1
ATOM 1848 N N . GLY A 1 233 ? -15.772 9.604 18.424 1.00 93.06 233 GLY A N 1
ATOM 1849 C CA . GLY A 1 233 ? -16.639 10.412 17.569 1.00 93.06 233 GLY A CA 1
ATOM 1850 C C . GLY A 1 233 ? -16.656 11.907 17.914 1.00 93.06 233 GLY A C 1
ATOM 1851 O O . GLY A 1 233 ? -16.667 12.761 17.026 1.00 93.06 233 GLY A O 1
ATOM 1852 N N . ASP A 1 234 ? -16.579 12.247 19.200 1.00 91.06 234 ASP A N 1
ATOM 1853 C CA . ASP A 1 234 ? -16.354 13.618 19.665 1.00 91.06 234 ASP A CA 1
ATOM 1854 C C . ASP A 1 234 ? -14.999 14.164 19.182 1.00 91.06 234 ASP A C 1
ATOM 1856 O O . ASP A 1 234 ? -14.917 15.305 18.723 1.00 91.06 234 ASP A O 1
ATOM 1860 N N . LEU A 1 235 ? -13.943 13.342 19.219 1.00 89.12 235 LEU A N 1
ATOM 1861 C CA . LEU A 1 235 ? -12.626 13.702 18.683 1.00 89.12 235 LEU A CA 1
ATOM 1862 C C . LEU A 1 235 ? -12.655 13.900 17.158 1.00 89.12 235 LEU A C 1
ATOM 1864 O O . LEU A 1 235 ? -12.049 14.854 16.673 1.00 89.12 235 LEU A O 1
ATOM 1868 N N . LEU A 1 236 ? -13.400 13.080 16.404 1.00 93.88 236 LEU A N 1
ATOM 1869 C CA . LEU A 1 236 ? -13.638 13.299 14.968 1.00 93.88 236 LEU A CA 1
ATOM 1870 C C . LEU A 1 236 ? -14.312 14.651 14.697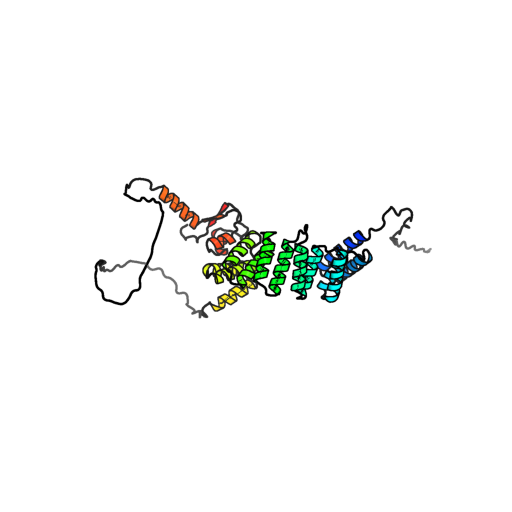 1.00 93.88 236 LEU A C 1
ATOM 1872 O O . LEU A 1 236 ? -13.847 15.408 13.844 1.00 93.88 236 LEU A O 1
ATOM 1876 N N . ASN A 1 237 ? -15.365 14.982 15.448 1.00 94.50 237 ASN A N 1
ATOM 1877 C CA . ASN A 1 237 ? -16.059 16.267 15.333 1.00 94.50 237 ASN A CA 1
ATOM 1878 C C . ASN A 1 237 ? -15.167 17.463 15.699 1.00 94.50 237 ASN A C 1
ATOM 1880 O O . ASN A 1 237 ? -15.237 18.497 15.039 1.00 94.50 237 ASN A O 1
ATOM 1884 N N . SER A 1 238 ? -14.320 17.325 16.721 1.00 91.75 238 SER A N 1
ATOM 1885 C CA . SER A 1 238 ? -13.410 18.380 17.180 1.00 91.75 238 SER A CA 1
ATOM 1886 C C . SER A 1 238 ? -12.234 18.604 16.218 1.00 91.75 238 SER A C 1
ATOM 1888 O O . SER A 1 238 ? -11.978 19.729 15.790 1.00 91.75 238 SER A O 1
ATOM 1890 N N . MET A 1 239 ? -11.531 17.533 15.837 1.00 89.12 239 MET A N 1
ATOM 1891 C CA . MET A 1 239 ? -10.283 17.608 15.067 1.00 89.12 239 MET A CA 1
ATOM 1892 C C . MET A 1 239 ? -10.504 17.641 13.551 1.00 89.12 239 MET A C 1
ATOM 1894 O O . MET A 1 239 ? -9.723 18.254 12.824 1.00 89.12 239 MET A O 1
ATOM 1898 N N . PHE A 1 240 ? -11.555 16.980 13.059 1.00 95.12 240 PHE A N 1
ATOM 1899 C CA . PHE A 1 240 ? -11.791 16.751 11.633 1.00 95.12 240 PHE A CA 1
ATOM 1900 C C . PHE A 1 240 ? -13.248 17.060 11.211 1.00 95.12 240 PHE A C 1
ATOM 1902 O O . PHE A 1 240 ? -13.863 16.255 10.506 1.00 95.12 240 PHE A O 1
ATOM 1909 N N . PRO A 1 241 ? -13.828 18.229 11.566 1.00 95.94 241 PRO A N 1
ATOM 1910 C CA . PRO A 1 241 ? -15.263 18.528 11.408 1.00 95.94 241 PRO A CA 1
ATOM 1911 C C . PRO A 1 241 ? -15.808 18.454 9.971 1.00 95.94 241 PRO A C 1
ATOM 1913 O O . PRO A 1 241 ? -17.015 18.346 9.777 1.00 95.94 241 PRO A O 1
ATOM 1916 N N . LYS A 1 242 ? -14.940 18.547 8.955 1.00 96.00 242 LYS A N 1
ATOM 1917 C CA . LYS A 1 242 ? -15.307 18.508 7.526 1.00 96.00 242 LYS A CA 1
ATOM 1918 C C . LYS A 1 242 ? -14.933 17.196 6.826 1.00 96.00 242 LYS A C 1
ATOM 1920 O O . LYS A 1 242 ? -15.027 17.121 5.605 1.00 96.00 242 LYS A O 1
ATOM 1925 N N . HIS A 1 243 ? -14.444 16.200 7.564 1.00 97.31 243 HIS A N 1
ATOM 1926 C CA . HIS A 1 243 ? -13.991 14.939 6.985 1.00 97.31 243 HIS A CA 1
ATOM 1927 C C . HIS A 1 243 ? -15.152 13.964 6.757 1.00 97.31 243 HIS A C 1
ATOM 1929 O O . HIS A 1 243 ? -16.080 13.902 7.561 1.00 97.31 243 HIS A O 1
ATOM 1935 N N . GLU A 1 244 ? -15.067 13.144 5.708 1.00 97.38 244 GLU A N 1
ATOM 1936 C CA . GLU A 1 244 ? -16.116 12.182 5.339 1.00 97.38 244 GLU A CA 1
ATOM 1937 C C . GLU A 1 244 ? -16.453 11.219 6.490 1.00 97.38 244 GLU A C 1
ATOM 1939 O O . GLU A 1 244 ? -17.618 10.966 6.782 1.00 97.38 244 GLU A O 1
ATOM 1944 N N . ASN A 1 245 ? -15.441 10.727 7.209 1.00 97.31 245 ASN A N 1
ATOM 1945 C CA . ASN A 1 245 ? -15.654 9.845 8.363 1.00 97.31 245 ASN A CA 1
ATOM 1946 C C . ASN A 1 245 ? -16.370 10.527 9.540 1.00 97.31 245 ASN A C 1
ATOM 1948 O O . ASN A 1 245 ? -17.088 9.867 10.287 1.00 97.31 245 ASN A O 1
ATOM 1952 N N . THR A 1 246 ? -16.218 11.842 9.690 1.00 97.75 246 THR A N 1
ATOM 1953 C CA . THR A 1 246 ? -16.951 12.628 10.690 1.00 97.75 246 THR A CA 1
ATOM 1954 C C . THR A 1 246 ? -18.419 12.761 10.287 1.00 97.75 246 THR A C 1
ATOM 1956 O O . THR A 1 246 ? -19.304 12.625 11.128 1.00 97.75 246 THR A O 1
ATOM 1959 N N . THR A 1 247 ? -18.699 12.925 8.988 1.00 97.12 247 THR A N 1
ATOM 1960 C CA . THR A 1 247 ? -20.062 12.830 8.443 1.00 97.12 247 THR A CA 1
ATOM 1961 C C . THR A 1 247 ? -20.658 11.443 8.696 1.00 97.12 247 THR A C 1
ATOM 1963 O O . THR A 1 247 ? -21.727 11.365 9.289 1.00 97.12 247 THR A O 1
ATOM 1966 N N . LYS A 1 248 ? -19.936 10.353 8.383 1.00 96.56 248 LYS A N 1
ATOM 1967 C CA . LYS A 1 248 ? -20.379 8.969 8.660 1.00 96.56 248 LYS A CA 1
ATOM 1968 C C . LYS A 1 248 ? -20.714 8.744 10.136 1.00 96.56 248 LYS A C 1
ATOM 1970 O O . LYS A 1 248 ? -21.771 8.198 10.434 1.00 96.56 248 LYS A O 1
ATOM 1975 N N . TYR A 1 249 ? -19.853 9.195 11.053 1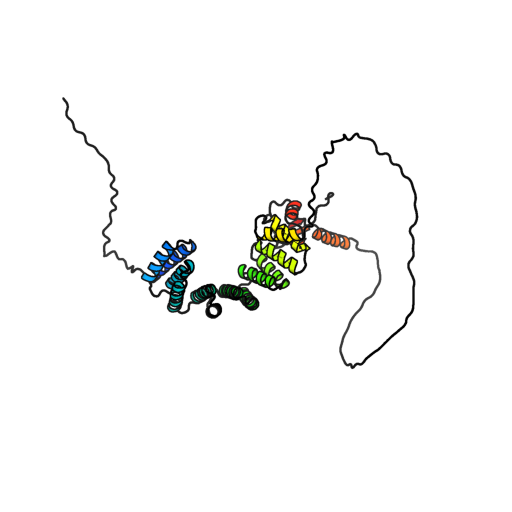.00 96.25 249 TYR A N 1
ATOM 1976 C CA . TYR A 1 249 ? -20.115 9.132 12.494 1.00 96.25 249 TYR A CA 1
ATOM 1977 C C . TYR A 1 249 ? -21.411 9.867 12.871 1.00 96.25 249 TYR A C 1
ATOM 1979 O O . TYR A 1 249 ? -22.275 9.300 13.538 1.00 96.25 249 TYR A O 1
ATOM 1987 N N . ASN A 1 250 ? -21.581 11.109 12.412 1.00 95.25 250 ASN A N 1
ATOM 1988 C CA . ASN A 1 250 ? -22.771 11.903 12.720 1.00 95.25 250 ASN A CA 1
ATOM 1989 C C . ASN A 1 250 ? -24.050 11.299 12.111 1.00 95.25 250 ASN A C 1
ATOM 1991 O O . ASN A 1 250 ? -25.090 11.287 12.771 1.00 95.25 250 ASN A O 1
ATOM 1995 N N . ASP A 1 251 ? -23.975 10.736 10.903 1.00 95.06 251 ASP A N 1
ATOM 1996 C CA . ASP A 1 251 ? -25.081 10.032 10.249 1.00 95.06 251 ASP A CA 1
ATOM 1997 C C . ASP A 1 251 ? -25.461 8.746 10.999 1.00 95.06 251 ASP A C 1
ATOM 1999 O O . ASP A 1 251 ? -26.649 8.455 11.158 1.00 95.06 251 ASP A O 1
ATOM 2003 N N . GLU A 1 252 ? -24.482 7.981 11.499 1.00 93.06 252 GLU A N 1
ATOM 2004 C CA . GLU A 1 252 ? -24.723 6.838 12.388 1.00 93.06 252 GLU A CA 1
ATOM 2005 C C . GLU A 1 252 ? -25.392 7.295 13.697 1.00 93.06 252 GLU A C 1
ATOM 2007 O O . GLU A 1 252 ? -26.457 6.781 14.040 1.00 93.06 252 GLU A O 1
ATOM 2012 N N . MET A 1 253 ? -24.861 8.320 14.374 1.00 89.81 253 MET A N 1
ATOM 2013 C CA . MET A 1 253 ? -25.419 8.840 15.632 1.00 89.81 253 MET A CA 1
ATOM 2014 C C . MET A 1 253 ? -26.813 9.465 15.487 1.00 89.81 253 MET A C 1
ATOM 2016 O O . MET A 1 253 ? -27.633 9.352 16.401 1.00 89.81 253 MET A O 1
ATOM 2020 N N . SER A 1 254 ? -27.130 10.069 14.337 1.00 88.44 254 SER A N 1
ATOM 2021 C CA . SER A 1 254 ? -28.446 10.671 14.071 1.00 88.44 254 SER A CA 1
ATOM 2022 C C . SER A 1 254 ? -29.605 9.669 14.164 1.00 88.44 254 SER A C 1
ATOM 2024 O O . SER A 1 254 ? -30.725 10.055 14.493 1.00 88.44 254 SER A O 1
ATOM 2026 N N . LYS A 1 255 ? -29.327 8.376 13.939 1.00 85.62 255 LYS A N 1
ATOM 2027 C CA . LYS A 1 255 ? -30.298 7.271 14.025 1.00 85.62 255 LYS A CA 1
ATOM 2028 C C . LYS A 1 255 ? -30.632 6.886 15.469 1.00 85.62 255 LYS A C 1
ATOM 2030 O O . LYS A 1 255 ? -31.675 6.284 15.704 1.00 85.62 255 LYS A O 1
ATOM 2035 N N . PHE A 1 256 ? -29.756 7.225 16.417 1.00 75.12 256 PHE A N 1
ATOM 2036 C CA . PHE A 1 256 ? -29.911 6.936 17.847 1.00 75.12 256 PHE A CA 1
ATOM 2037 C C . PHE A 1 256 ? -30.387 8.152 18.653 1.00 75.12 256 PHE A C 1
ATOM 2039 O O . PHE A 1 256 ? -30.875 7.998 19.772 1.00 75.12 256 PHE A O 1
ATOM 2046 N N . ALA A 1 257 ? -30.285 9.361 18.094 1.00 60.59 257 ALA A N 1
ATOM 2047 C CA . ALA A 1 257 ? -30.893 10.543 18.685 1.00 60.59 257 ALA A CA 1
ATOM 2048 C C . ALA A 1 257 ? -32.431 10.402 18.676 1.00 60.59 257 ALA A C 1
ATOM 2050 O O . ALA A 1 257 ? -33.016 10.184 17.610 1.00 60.59 257 ALA A O 1
ATOM 2051 N N . PRO A 1 258 ? -33.131 10.555 19.819 1.00 50.91 258 PRO A N 1
ATOM 2052 C CA . PRO A 1 258 ? -34.587 10.587 19.809 1.00 50.91 258 PRO A CA 1
ATOM 2053 C C . PRO A 1 258 ? -35.059 11.757 18.938 1.00 50.91 258 PRO A C 1
ATOM 2055 O O . PRO A 1 258 ? -34.505 12.854 19.014 1.00 50.91 258 PRO A O 1
ATOM 2058 N N . ALA A 1 259 ? -36.109 11.544 18.137 1.00 49.38 259 ALA A N 1
ATOM 2059 C CA . ALA A 1 259 ? -36.634 12.503 17.154 1.00 49.38 259 ALA A CA 1
ATOM 2060 C C . ALA A 1 259 ? -37.355 13.729 17.776 1.00 49.38 259 ALA A C 1
ATOM 2062 O O . ALA A 1 259 ? -38.363 14.224 17.264 1.00 49.38 259 ALA A O 1
ATOM 2063 N N . ALA A 1 260 ? -36.844 14.234 18.898 1.00 47.88 260 ALA A N 1
ATOM 2064 C CA . ALA A 1 260 ? -37.345 15.381 19.629 1.00 47.88 260 ALA A CA 1
ATOM 2065 C C . ALA A 1 260 ? -37.019 16.687 18.887 1.00 47.88 260 ALA A C 1
ATOM 2067 O O . ALA A 1 260 ? -36.065 17.399 19.206 1.00 47.88 260 ALA A O 1
ATOM 2068 N N . LYS A 1 261 ? -37.875 17.058 17.927 1.00 44.81 261 LYS A N 1
ATOM 2069 C CA . LYS A 1 261 ? -37.980 18.450 17.468 1.00 44.81 261 LYS A CA 1
ATOM 2070 C C . LYS A 1 261 ? -38.461 19.326 18.629 1.00 44.81 261 LYS A C 1
ATOM 2072 O O . LYS A 1 261 ? -39.654 19.588 18.764 1.00 44.81 261 LYS A O 1
ATOM 2077 N N . VAL A 1 262 ? -37.532 19.814 19.451 1.00 45.41 262 VAL A N 1
ATOM 2078 C CA . VAL A 1 262 ? -37.817 20.830 20.472 1.00 45.41 262 VAL A CA 1
ATOM 2079 C C . VAL A 1 262 ? -38.044 22.175 19.779 1.00 45.41 262 VAL A C 1
ATOM 2081 O O . VAL A 1 262 ? -37.181 23.051 19.743 1.00 45.41 262 VAL A O 1
ATOM 2084 N N . THR A 1 263 ? -39.239 22.366 19.222 1.00 42.31 263 THR A N 1
ATOM 2085 C CA . THR A 1 263 ? -39.708 23.690 18.815 1.00 42.31 263 THR A CA 1
ATOM 2086 C C . THR A 1 263 ? -39.993 24.512 20.069 1.00 42.31 263 THR A C 1
ATOM 2088 O O . THR A 1 263 ? -41.128 24.550 20.552 1.00 42.31 263 THR A O 1
ATOM 2091 N N . ARG A 1 264 ? -38.970 25.189 20.609 1.00 42.62 264 ARG A N 1
ATOM 2092 C CA . ARG A 1 264 ? -39.168 26.263 21.592 1.00 42.62 264 ARG A CA 1
ATOM 2093 C C . ARG A 1 264 ? -39.977 27.376 20.931 1.00 42.62 264 ARG A C 1
ATOM 2095 O O . ARG A 1 264 ? -39.435 28.250 20.260 1.00 42.62 264 ARG A O 1
ATOM 2102 N N . LYS A 1 265 ? -41.292 27.351 21.138 1.00 41.94 265 LYS A N 1
ATOM 2103 C CA . LYS A 1 265 ? -42.161 28.491 20.861 1.00 41.94 265 LYS A CA 1
ATOM 2104 C C . LYS A 1 265 ? -41.784 29.572 21.875 1.00 41.94 265 LYS A C 1
ATOM 2106 O O . LYS A 1 265 ? -42.088 29.430 23.056 1.00 41.94 265 LYS A O 1
ATOM 2111 N N . LEU A 1 266 ? -41.056 30.598 21.432 1.00 39.41 266 LEU A N 1
ATOM 2112 C CA . LEU A 1 266 ? -40.666 31.732 22.271 1.00 39.41 266 LEU A CA 1
ATOM 2113 C C . LEU A 1 266 ? -41.930 32.449 22.763 1.00 39.41 266 LEU A C 1
ATOM 2115 O O . LEU A 1 266 ? -42.552 33.218 22.031 1.00 39.41 266 LEU A O 1
ATOM 2119 N N . ALA A 1 267 ? -42.327 32.171 24.002 1.00 40.47 267 ALA A N 1
ATOM 2120 C CA . ALA A 1 267 ? -43.322 32.962 24.701 1.00 40.47 267 ALA A CA 1
ATOM 2121 C C . ALA A 1 267 ? -42.654 34.268 25.152 1.00 40.47 267 ALA A C 1
ATOM 2123 O O . ALA A 1 267 ? -41.729 34.244 25.963 1.00 40.47 267 ALA A O 1
ATOM 2124 N N . ASN A 1 268 ? -43.113 35.403 24.619 1.00 37.84 268 ASN A N 1
ATOM 2125 C CA . ASN A 1 268 ? -42.660 36.726 25.048 1.00 37.84 268 ASN A CA 1
ATOM 2126 C C . ASN A 1 268 ? -43.115 36.996 26.491 1.00 37.84 268 ASN A C 1
ATOM 2128 O O . ASN A 1 268 ? -44.209 37.512 26.720 1.00 37.84 268 ASN A O 1
ATOM 2132 N N . VAL A 1 269 ? -42.261 36.678 27.462 1.00 37.03 269 VAL A N 1
ATOM 2133 C CA . VAL A 1 269 ? -42.408 37.139 28.845 1.00 37.03 269 VAL A CA 1
ATOM 2134 C C . VAL A 1 269 ? -41.789 38.534 28.934 1.00 37.03 269 VAL A C 1
ATOM 2136 O O . VAL A 1 269 ? -40.598 38.708 28.679 1.00 37.03 269 VAL A O 1
ATOM 2139 N N . LYS A 1 270 ? -42.601 39.549 29.253 1.00 34.66 270 LYS A N 1
ATOM 2140 C CA . LYS A 1 270 ? -42.091 40.903 29.523 1.00 34.66 270 LYS A CA 1
ATOM 2141 C C . LYS A 1 270 ? -41.294 40.907 30.838 1.00 34.66 270 LYS A C 1
ATOM 2143 O O . LYS A 1 270 ? -41.694 40.196 31.758 1.00 34.66 270 LYS A O 1
ATOM 2148 N N . PRO A 1 271 ? -40.227 41.717 30.973 1.00 34.09 271 PRO A N 1
ATOM 2149 C CA . PRO A 1 271 ? -39.485 41.801 32.226 1.00 34.09 271 PRO A CA 1
ATOM 2150 C C . PRO A 1 271 ? -40.330 42.497 33.299 1.00 34.09 271 PRO A C 1
ATOM 2152 O O . PRO A 1 271 ? -40.673 43.671 33.149 1.00 34.09 271 PRO A O 1
ATOM 2155 N N . THR A 1 272 ? -40.639 41.791 34.384 1.00 30.38 272 THR A N 1
ATOM 2156 C CA . THR A 1 272 ? -41.147 42.405 35.619 1.00 30.38 272 THR A CA 1
ATOM 2157 C C . THR A 1 272 ? -39.954 42.811 36.481 1.00 30.38 272 THR A C 1
ATOM 2159 O O . THR A 1 272 ? -39.000 42.048 36.621 1.00 30.38 272 THR A O 1
ATOM 2162 N N . GLN A 1 273 ? -39.985 44.027 37.026 1.00 32.56 273 GLN A N 1
ATOM 2163 C CA . GLN A 1 273 ? -38.907 44.561 37.858 1.00 32.56 273 GLN A CA 1
ATOM 2164 C C . GLN A 1 273 ? -38.808 43.798 39.185 1.00 32.56 273 GLN A C 1
ATOM 2166 O O . GLN A 1 273 ? -39.820 43.547 39.835 1.00 32.56 273 GLN A O 1
ATOM 2171 N N . ILE A 1 274 ? -37.582 43.465 39.595 1.00 29.20 274 ILE A N 1
ATOM 2172 C CA . ILE A 1 274 ? -37.305 42.903 40.919 1.00 29.20 274 ILE A CA 1
ATOM 2173 C C . ILE A 1 274 ? -37.271 44.065 41.914 1.00 29.20 274 ILE A C 1
ATOM 2175 O O . ILE A 1 274 ? -36.328 44.856 41.908 1.00 29.20 274 ILE A O 1
ATOM 2179 N N . ALA A 1 275 ? -38.298 44.164 42.755 1.00 29.72 275 ALA A N 1
ATOM 2180 C CA . ALA A 1 275 ? -38.230 44.927 43.994 1.00 29.72 275 ALA A CA 1
ATOM 2181 C C . ALA A 1 275 ? -37.679 44.018 45.103 1.00 29.72 275 ALA A C 1
ATOM 2183 O O . ALA A 1 275 ? -38.034 42.844 45.189 1.00 29.72 275 ALA A O 1
ATOM 2184 N N . SER A 1 276 ? -36.779 44.558 45.918 1.00 36.47 276 SER A N 1
ATOM 2185 C CA . SER A 1 276 ? -36.173 43.872 47.058 1.00 36.47 276 SER A CA 1
ATOM 2186 C C . SER A 1 276 ? -37.114 43.871 48.260 1.00 36.47 276 SER A C 1
ATOM 2188 O O . SER A 1 276 ? -37.466 44.950 48.733 1.00 36.47 276 SER A O 1
ATOM 2190 N N . GLU A 1 277 ? -37.432 42.701 48.812 1.00 31.73 277 GLU A N 1
ATOM 2191 C CA . GLU A 1 277 ? -38.073 42.599 50.127 1.00 31.73 277 GLU A CA 1
ATOM 2192 C C . GLU A 1 277 ? -37.560 41.371 50.898 1.00 31.73 277 GLU A C 1
ATOM 2194 O O . GLU A 1 277 ? -36.941 40.471 50.327 1.00 31.73 277 GLU A O 1
ATOM 2199 N N . GLN A 1 278 ? -37.686 41.425 52.222 1.00 29.16 278 GLN A N 1
ATOM 2200 C CA . GLN A 1 278 ? -36.815 40.723 53.169 1.00 29.16 278 GLN A CA 1
ATOM 2201 C C . GLN A 1 278 ? -37.224 39.262 53.416 1.00 29.16 278 GLN A C 1
ATOM 2203 O O . GLN A 1 278 ? -38.402 38.919 53.406 1.00 29.16 278 GLN A O 1
ATOM 2208 N N . LEU A 1 279 ? -36.235 38.414 53.716 1.00 28.28 279 LEU A N 1
ATOM 2209 C CA . LEU A 1 279 ? -36.456 37.087 54.292 1.00 28.28 279 LEU A CA 1
ATOM 2210 C C . LEU A 1 279 ? -36.458 37.190 55.822 1.00 28.28 279 LEU A C 1
ATOM 2212 O O . LEU A 1 279 ? -35.410 37.449 56.412 1.00 28.28 279 LEU A O 1
ATOM 2216 N N . GLU A 1 280 ? -37.600 36.915 56.451 1.00 27.64 280 GLU A N 1
ATOM 2217 C CA . GLU A 1 280 ? -37.649 36.434 57.837 1.00 27.64 280 GLU A CA 1
ATOM 2218 C C . GLU A 1 280 ? -38.053 34.946 57.863 1.00 27.64 280 GLU A C 1
ATOM 2220 O O . GLU A 1 280 ? -38.744 34.486 56.947 1.00 27.64 280 GLU A O 1
ATOM 2225 N N . PRO A 1 281 ? -37.595 34.161 58.858 1.00 37.44 281 PRO A N 1
ATOM 2226 C CA . PRO A 1 281 ? -37.823 32.723 58.902 1.00 37.44 281 PRO A CA 1
ATOM 2227 C C . PRO A 1 281 ? -39.032 32.353 59.772 1.00 37.44 281 PRO A C 1
ATOM 2229 O O . PRO A 1 281 ? -39.107 32.760 60.929 1.00 37.44 281 PRO A O 1
ATOM 2232 N N . GLU A 1 282 ? -39.895 31.455 59.289 1.00 30.97 282 GLU A N 1
ATOM 2233 C CA . GLU A 1 282 ? -40.793 30.698 60.168 1.00 30.97 282 GLU A CA 1
ATOM 2234 C C . GLU A 1 282 ? -40.572 29.189 60.062 1.00 30.97 282 GLU A C 1
ATOM 2236 O O . GLU A 1 282 ? -40.351 28.609 59.000 1.00 30.97 282 GLU A O 1
ATOM 2241 N N . ASN A 1 283 ? -40.613 28.572 61.235 1.00 29.28 283 ASN A N 1
ATOM 2242 C CA . ASN A 1 283 ? -40.268 27.194 61.527 1.00 29.28 283 ASN A CA 1
ATOM 2243 C C . ASN A 1 283 ? -41.531 26.534 62.098 1.00 29.28 283 ASN A C 1
ATOM 2245 O O . ASN A 1 283 ? -42.098 27.084 63.041 1.00 29.28 283 ASN A O 1
ATOM 2249 N N . SER A 1 284 ? -41.978 25.379 61.589 1.00 27.33 284 SER A N 1
ATOM 2250 C CA . SER A 1 284 ? -43.046 24.618 62.264 1.00 27.33 284 SER A CA 1
ATOM 2251 C C . SER A 1 284 ? -43.050 23.110 61.941 1.00 27.33 284 SER A C 1
ATOM 2253 O O . SER A 1 284 ? -43.614 22.691 60.937 1.00 27.33 284 SER A O 1
ATOM 2255 N N . ILE A 1 285 ? -42.342 22.340 62.791 1.00 29.98 285 ILE A N 1
ATOM 2256 C CA . ILE A 1 285 ? -42.705 21.069 63.492 1.00 29.98 285 ILE A CA 1
ATOM 2257 C C . ILE A 1 285 ? -43.669 20.059 62.783 1.00 29.98 285 ILE A C 1
ATOM 2259 O O . ILE A 1 285 ? -44.667 20.466 62.211 1.00 29.98 285 ILE A O 1
ATOM 2263 N N . LEU A 1 286 ? -43.531 18.714 62.791 1.00 30.83 286 LEU A N 1
ATOM 2264 C CA . LEU A 1 286 ? -43.001 17.682 63.727 1.00 30.83 286 LEU A CA 1
ATOM 2265 C C . LEU A 1 286 ? -42.407 16.485 62.928 1.00 30.83 286 LEU A C 1
ATOM 2267 O O . LEU A 1 286 ? -42.936 16.139 61.879 1.00 30.83 286 LEU A O 1
ATOM 2271 N N . GLN A 1 287 ? -41.237 15.917 63.267 1.00 26.03 287 GLN A N 1
ATOM 2272 C CA . GLN A 1 287 ? -40.982 14.807 64.226 1.00 26.03 287 GLN A CA 1
ATOM 2273 C C . GLN A 1 287 ? -41.769 13.493 63.997 1.00 26.03 287 GLN A C 1
ATOM 2275 O O . GLN A 1 287 ? -42.994 13.499 64.050 1.00 26.03 287 GLN A O 1
ATOM 2280 N N . GLY A 1 288 ? -41.066 12.348 63.862 1.00 26.61 288 GLY A N 1
ATOM 2281 C CA . GLY A 1 288 ? -41.720 11.024 63.799 1.00 26.61 288 GLY A CA 1
ATOM 2282 C C . GLY A 1 288 ? -40.873 9.785 63.432 1.00 26.61 288 GLY A C 1
ATOM 2283 O O . GLY A 1 288 ? -41.215 9.106 62.477 1.00 26.61 288 GLY A O 1
ATOM 2284 N N . ASN A 1 289 ? -39.850 9.459 64.234 1.00 28.75 289 ASN A N 1
ATOM 2285 C CA . ASN A 1 289 ? -39.254 8.119 64.459 1.00 28.75 289 ASN A CA 1
ATOM 2286 C C . ASN A 1 289 ? -38.600 7.290 63.320 1.00 28.75 289 ASN A C 1
ATOM 2288 O O . ASN A 1 289 ? -39.209 6.898 62.331 1.00 28.75 289 ASN A O 1
ATOM 2292 N N . VAL A 1 290 ? -37.370 6.852 63.615 1.00 27.70 290 VAL A N 1
ATOM 2293 C CA . VAL A 1 290 ? -36.667 5.690 63.043 1.00 27.70 290 VAL A CA 1
ATOM 2294 C C . VAL A 1 290 ? -36.537 4.644 64.154 1.00 27.70 290 VAL A C 1
ATOM 2296 O O . VAL A 1 290 ? -36.110 5.030 65.236 1.00 27.70 290 VAL A O 1
ATOM 2299 N N . GLU A 1 291 ? -36.842 3.362 63.906 1.00 29.75 291 GLU A N 1
ATOM 2300 C CA . GLU A 1 291 ? -36.037 2.209 64.375 1.00 29.75 291 GLU A CA 1
ATOM 2301 C C . GLU A 1 291 ? -36.583 0.835 63.918 1.00 29.75 291 GLU A C 1
ATOM 2303 O O . GLU A 1 291 ? -37.786 0.607 63.930 1.00 29.75 291 GLU A O 1
ATOM 2308 N N . LYS A 1 292 ? -35.633 -0.070 63.613 1.00 28.67 292 LYS A N 1
ATOM 2309 C CA . LYS A 1 292 ? -35.643 -1.550 63.730 1.00 28.67 292 LYS A CA 1
ATOM 2310 C C . LYS A 1 292 ? -36.790 -2.385 63.126 1.00 28.67 292 LYS A C 1
ATOM 2312 O O . LYS A 1 292 ? -37.934 -2.309 63.551 1.00 28.67 292 LYS A O 1
ATOM 2317 N N . ILE A 1 293 ? -36.397 -3.380 62.321 1.00 27.73 293 ILE A N 1
ATOM 2318 C CA . ILE A 1 293 ? -36.338 -4.805 62.729 1.00 27.73 293 ILE A CA 1
ATOM 2319 C C . ILE A 1 293 ? -35.320 -5.531 61.828 1.00 27.73 293 ILE A C 1
ATOM 2321 O O . ILE A 1 293 ? -35.258 -5.281 60.628 1.00 27.73 293 ILE A O 1
ATOM 2325 N N . GLU A 1 294 ? -34.537 -6.431 62.418 1.00 26.47 294 GLU A N 1
ATOM 2326 C CA . GLU A 1 294 ? -33.624 -7.376 61.759 1.00 26.47 294 GLU A CA 1
ATOM 2327 C C . GLU A 1 294 ? -33.721 -8.720 62.522 1.00 26.47 294 GLU A C 1
ATOM 2329 O O . GLU A 1 294 ? -34.054 -8.684 63.708 1.00 26.47 294 GLU A O 1
ATOM 2334 N N . GLN A 1 295 ? -33.408 -9.865 61.880 1.00 28.19 295 GLN A N 1
ATOM 2335 C CA . GLN A 1 295 ? -33.473 -11.254 62.429 1.00 28.19 295 GLN A CA 1
ATOM 2336 C C . GLN A 1 295 ? -34.921 -11.790 62.663 1.00 28.19 295 GLN A C 1
ATOM 2338 O O . GLN A 1 295 ? -35.818 -10.988 62.893 1.00 28.19 295 GLN A O 1
ATOM 2343 N N . THR A 1 296 ? -35.318 -13.082 62.635 1.00 25.52 296 THR A N 1
ATOM 2344 C CA . THR A 1 296 ? -34.824 -14.451 62.254 1.00 25.52 296 THR A CA 1
ATOM 2345 C C . THR A 1 296 ? -36.063 -15.410 62.329 1.00 25.52 296 THR A C 1
ATOM 2347 O O . THR A 1 296 ? -37.056 -15.020 62.935 1.00 25.52 296 THR A O 1
ATOM 2350 N N . ALA A 1 297 ? -36.156 -16.669 61.850 1.00 26.20 297 ALA A N 1
ATOM 2351 C CA . ALA A 1 297 ? -35.516 -17.493 60.798 1.00 26.20 297 ALA A CA 1
ATOM 2352 C C . ALA A 1 297 ? -36.249 -18.880 60.685 1.00 26.20 297 ALA A C 1
ATOM 2354 O O . ALA A 1 297 ? -37.146 -19.149 61.478 1.00 26.20 297 ALA A O 1
ATOM 2355 N N . SER A 1 298 ? -35.776 -19.781 59.797 1.00 24.61 298 SER A N 1
ATOM 2356 C CA . SER A 1 298 ? -35.959 -21.266 59.792 1.00 24.61 298 SER A CA 1
ATOM 2357 C C . SER A 1 298 ? -37.157 -21.948 59.071 1.00 24.61 298 SER A C 1
ATOM 2359 O O . SER A 1 298 ? -38.308 -21.652 59.362 1.00 24.61 298 SER A O 1
ATOM 2361 N N . GLU A 1 299 ? -36.810 -22.968 58.251 1.00 28.28 299 GLU A N 1
ATOM 2362 C CA . GLU A 1 299 ? -37.520 -24.248 57.930 1.00 28.28 299 GLU A CA 1
ATOM 2363 C C . GLU A 1 299 ? -38.914 -24.242 57.234 1.00 28.28 299 GLU A C 1
ATOM 2365 O O . GLU A 1 299 ? -39.693 -23.316 57.397 1.00 28.28 299 GLU A O 1
ATOM 2370 N N . LYS A 1 300 ? -39.345 -25.248 56.437 1.00 30.45 300 LYS A N 1
ATOM 2371 C CA . LYS A 1 300 ? -38.804 -26.554 55.945 1.00 30.45 300 LYS A CA 1
ATOM 2372 C C . LYS A 1 300 ? -39.515 -26.893 54.592 1.00 30.45 300 LYS A C 1
ATOM 2374 O O . LYS A 1 300 ? -40.645 -26.456 54.423 1.00 30.45 300 LYS A O 1
ATOM 2379 N N . VAL A 1 301 ? -38.829 -27.418 53.557 1.00 25.98 301 VAL A N 1
ATOM 2380 C CA . VAL A 1 301 ? -38.858 -28.831 53.044 1.00 25.98 301 VAL A CA 1
ATOM 2381 C C . VAL A 1 301 ? -40.232 -29.268 52.464 1.00 25.98 301 VAL A C 1
ATOM 2383 O O . VAL A 1 301 ? -41.250 -29.027 53.092 1.00 25.98 301 VAL A O 1
ATOM 2386 N N . ASP A 1 302 ? -40.333 -29.734 51.205 1.00 26.91 302 ASP A N 1
ATOM 2387 C CA . ASP A 1 302 ? -40.237 -31.164 50.811 1.00 26.91 302 ASP A CA 1
ATOM 2388 C C . ASP A 1 302 ? -39.970 -31.408 49.292 1.00 26.91 302 ASP A C 1
ATOM 2390 O O . ASP A 1 302 ? -40.631 -30.791 48.463 1.00 26.91 302 ASP A O 1
ATOM 2394 N N . THR A 1 303 ? -39.075 -32.374 48.982 1.00 28.73 303 THR A N 1
ATOM 2395 C CA . THR A 1 303 ? -39.086 -33.412 47.891 1.00 28.73 303 THR A CA 1
ATOM 2396 C C . THR A 1 303 ? -39.306 -33.022 46.391 1.0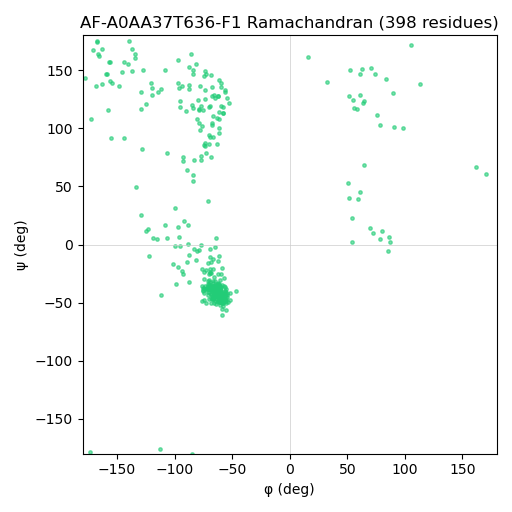0 28.73 303 THR A C 1
ATOM 2398 O O . THR A 1 303 ? -40.022 -32.081 46.090 1.00 28.73 303 THR A O 1
ATOM 2401 N N . GLU A 1 304 ? -38.781 -33.702 45.349 1.00 27.55 304 GLU A N 1
ATOM 2402 C CA . GLU A 1 304 ? -38.197 -35.059 45.221 1.00 27.55 304 GLU A CA 1
ATOM 2403 C C . GLU A 1 304 ? -37.432 -35.298 43.872 1.00 27.55 304 GLU A C 1
ATOM 2405 O O . GLU A 1 304 ? -37.549 -34.500 42.945 1.00 27.55 304 GLU A O 1
ATOM 2410 N N . PHE A 1 305 ? -36.784 -36.476 43.762 1.00 26.41 305 PHE A N 1
ATOM 2411 C CA . PHE A 1 305 ? -36.415 -37.284 42.565 1.00 26.41 305 PHE A CA 1
ATOM 2412 C C . PHE A 1 305 ? -35.003 -37.261 41.901 1.00 26.41 305 PHE A C 1
ATOM 2414 O O . PHE A 1 305 ? -34.720 -36.468 41.007 1.00 26.41 305 PHE A O 1
ATOM 2421 N N . SER A 1 306 ? -34.228 -38.312 42.253 1.00 27.78 306 SER A N 1
ATOM 2422 C CA . SER A 1 306 ? -33.217 -39.117 41.505 1.00 27.78 306 SER A CA 1
ATOM 2423 C C . SER A 1 306 ? -32.020 -38.428 40.822 1.00 27.78 306 SER A C 1
ATOM 2425 O O . SER A 1 306 ? -32.209 -37.619 39.920 1.00 27.78 306 SER A O 1
ATOM 2427 N N . ASP A 1 307 ? -30.755 -38.683 41.191 1.00 27.78 307 ASP A N 1
ATOM 2428 C CA . ASP A 1 307 ? -29.971 -39.949 41.300 1.00 27.78 307 ASP A CA 1
ATOM 2429 C C . ASP A 1 307 ? -29.494 -40.543 39.962 1.00 27.78 307 ASP A C 1
ATOM 2431 O O . ASP A 1 307 ? -30.306 -41.105 39.234 1.00 27.78 307 ASP A O 1
ATOM 2435 N N . VAL A 1 308 ? -28.166 -40.512 39.731 1.00 31.22 308 VAL A N 1
ATOM 2436 C CA . VAL A 1 308 ? -27.285 -41.667 39.401 1.00 31.22 308 VAL A CA 1
ATOM 2437 C C . VAL A 1 308 ? -25.825 -41.290 39.772 1.00 31.22 308 VAL A C 1
ATOM 2439 O O . VAL A 1 308 ? -25.259 -40.387 39.157 1.00 31.22 308 VAL A O 1
ATOM 2442 N N . ASN A 1 309 ? -25.215 -41.987 40.746 1.00 28.53 309 ASN A N 1
ATOM 2443 C CA . ASN A 1 309 ? -23.751 -42.023 40.998 1.00 28.53 309 ASN A CA 1
ATOM 2444 C C . ASN A 1 309 ? -23.089 -43.104 40.091 1.00 28.53 309 ASN A C 1
ATOM 2446 O O . ASN A 1 309 ? -23.800 -43.748 39.328 1.00 28.53 309 ASN A O 1
ATOM 2450 N N . ASP A 1 310 ? -21.791 -43.431 40.034 1.00 30.42 310 ASP A N 1
ATOM 2451 C CA . ASP A 1 310 ? -20.586 -43.387 40.898 1.00 30.42 310 ASP A CA 1
ATOM 2452 C C . ASP A 1 310 ? -19.365 -43.444 39.919 1.00 30.42 310 ASP A C 1
ATOM 2454 O O . ASP A 1 310 ? -19.535 -43.949 38.808 1.00 30.42 310 ASP A O 1
ATOM 2458 N N . ALA A 1 311 ? -18.180 -42.836 40.098 1.00 27.89 311 ALA A N 1
ATOM 2459 C CA . ALA A 1 311 ? -17.115 -42.897 41.127 1.00 27.89 311 ALA A CA 1
ATOM 2460 C C . ALA A 1 311 ? -15.854 -43.676 40.639 1.00 27.89 311 ALA A C 1
ATOM 2462 O O . ALA A 1 311 ? -15.882 -44.249 39.556 1.00 27.89 311 ALA A O 1
ATOM 2463 N N . ASP A 1 312 ? -14.773 -43.634 41.441 1.00 26.91 312 ASP A N 1
ATOM 2464 C CA . ASP A 1 312 ? -13.341 -43.995 41.217 1.00 26.91 312 ASP A CA 1
ATOM 2465 C C . ASP A 1 312 ? -12.469 -42.807 40.714 1.00 26.91 312 ASP A C 1
ATOM 2467 O O . ASP A 1 312 ? -12.602 -42.379 39.572 1.00 26.91 312 ASP A O 1
ATOM 2471 N N . ILE A 1 313 ? -11.648 -42.086 41.512 1.00 27.48 313 ILE A N 1
ATOM 2472 C CA . ILE A 1 313 ? -10.590 -42.450 42.504 1.00 27.48 313 ILE A CA 1
ATOM 2473 C C . ILE A 1 313 ? -9.424 -43.183 41.783 1.00 27.48 313 ILE A C 1
ATOM 2475 O O . ILE A 1 313 ? -9.677 -44.154 41.084 1.00 27.48 313 ILE A O 1
ATOM 2479 N N . VAL A 1 314 ? -8.147 -42.746 41.795 1.00 28.48 314 VAL A N 1
ATOM 2480 C CA . VAL A 1 314 ? -7.247 -42.424 42.937 1.00 28.48 314 VAL A CA 1
ATOM 2481 C C . VAL A 1 314 ? -6.087 -41.448 42.567 1.00 28.48 314 VAL A C 1
ATOM 2483 O O . VAL A 1 314 ? -5.657 -41.451 41.419 1.00 28.48 314 VAL A O 1
ATOM 2486 N N . ASP A 1 315 ? -5.540 -40.742 43.579 1.00 28.03 315 ASP A N 1
ATOM 2487 C CA . ASP A 1 315 ? -4.104 -40.421 43.846 1.00 28.03 315 ASP A CA 1
ATOM 2488 C C . ASP A 1 315 ? -3.199 -39.600 42.881 1.00 28.03 315 ASP A C 1
ATOM 2490 O O . ASP A 1 315 ? -3.261 -39.730 41.664 1.00 28.03 315 ASP A O 1
ATOM 2494 N N . GLU A 1 316 ? -2.227 -38.784 43.348 1.00 29.86 316 GLU A N 1
ATOM 2495 C CA . GLU A 1 316 ? -1.937 -38.197 44.687 1.00 29.86 316 GLU A CA 1
ATOM 2496 C C . GLU A 1 316 ? -0.851 -37.079 44.576 1.00 29.86 316 GLU A C 1
ATOM 2498 O O . GLU A 1 316 ? -0.210 -36.934 43.536 1.00 29.86 316 GLU A O 1
ATOM 2503 N N . ASN A 1 317 ? -0.570 -36.394 45.699 1.00 27.97 317 ASN A N 1
ATOM 2504 C CA . ASN A 1 317 ? 0.566 -35.500 46.027 1.00 27.97 317 ASN A CA 1
ATOM 2505 C C . ASN A 1 317 ? 0.509 -34.060 45.450 1.00 27.97 317 ASN A C 1
ATOM 2507 O O . ASN A 1 317 ? 0.687 -33.858 44.254 1.00 27.97 317 ASN A O 1
ATOM 2511 N N . ALA A 1 318 ? 0.163 -32.999 46.207 1.00 28.56 318 ALA A N 1
ATOM 2512 C CA . ALA A 1 318 ? 0.662 -32.484 47.512 1.00 28.56 318 ALA A CA 1
ATOM 2513 C C . ALA A 1 318 ? 2.052 -31.794 47.392 1.00 28.56 318 ALA A C 1
ATOM 2515 O O . ALA A 1 318 ? 2.843 -32.167 46.534 1.00 28.56 318 ALA A O 1
ATOM 2516 N N . ILE A 1 319 ? 2.422 -30.744 48.147 1.00 27.59 319 ILE A N 1
ATOM 2517 C CA . ILE A 1 319 ? 2.110 -30.360 49.544 1.00 27.59 319 ILE A CA 1
ATOM 2518 C C . ILE A 1 319 ? 2.020 -28.815 49.711 1.00 27.59 319 ILE A C 1
ATOM 2520 O O . ILE A 1 319 ? 2.728 -28.102 49.009 1.00 27.59 319 ILE A O 1
ATOM 2524 N N . ALA A 1 320 ? 1.156 -28.379 50.650 1.00 26.05 320 ALA A N 1
ATOM 2525 C CA . ALA A 1 320 ? 1.169 -27.248 51.623 1.00 26.05 320 ALA A CA 1
ATOM 2526 C C . ALA A 1 320 ? 2.167 -26.043 51.483 1.00 26.05 320 ALA A C 1
ATOM 2528 O O . ALA A 1 320 ? 3.206 -26.129 50.844 1.00 26.05 320 ALA A O 1
ATOM 2529 N N . ASP A 1 321 ? 1.951 -24.879 52.117 1.00 25.77 321 ASP A N 1
ATOM 2530 C CA . ASP A 1 321 ? 1.263 -24.678 53.406 1.00 25.77 321 ASP A CA 1
ATOM 2531 C C . ASP A 1 321 ? 0.667 -23.269 53.617 1.00 25.77 321 ASP A C 1
ATOM 2533 O O . ASP A 1 321 ? 1.110 -22.286 53.017 1.00 25.77 321 ASP A O 1
ATOM 2537 N N . GLU A 1 322 ? -0.328 -23.183 54.503 1.00 31.25 322 GLU A N 1
ATOM 2538 C CA . GLU A 1 322 ? -0.979 -21.945 54.955 1.00 31.25 322 GLU A CA 1
ATOM 2539 C C . GLU A 1 322 ? -0.383 -21.451 56.287 1.00 31.25 322 GLU A C 1
ATOM 2541 O O . GLU A 1 322 ? 0.082 -22.244 57.101 1.00 31.25 322 GLU A O 1
ATOM 2546 N N . ASN A 1 323 ? -0.544 -20.157 56.604 1.00 26.66 323 ASN A N 1
ATOM 2547 C CA . ASN A 1 323 ? -1.194 -19.824 57.879 1.00 26.66 323 ASN A CA 1
ATOM 2548 C C . ASN A 1 323 ? -1.771 -18.399 57.935 1.00 26.66 323 ASN A C 1
ATOM 2550 O O . ASN A 1 323 ? -1.216 -17.456 57.372 1.00 26.66 323 ASN A O 1
ATOM 2554 N N . GLN A 1 324 ? -2.876 -18.256 58.668 1.00 29.00 324 GLN A N 1
ATOM 2555 C CA . GLN A 1 324 ? -3.535 -16.989 59.010 1.00 29.00 324 GLN A CA 1
ATOM 2556 C C . GLN A 1 324 ? -3.434 -16.712 60.526 1.00 29.00 324 GLN A C 1
ATOM 2558 O O . GLN A 1 324 ? -2.906 -17.524 61.279 1.00 29.00 324 GLN A O 1
ATOM 2563 N N . THR A 1 325 ? -4.079 -15.618 60.965 1.00 29.91 325 THR A N 1
ATOM 2564 C CA . THR A 1 325 ? -4.455 -15.250 62.354 1.00 29.91 325 THR A CA 1
ATOM 2565 C C . THR A 1 325 ? -3.365 -14.558 63.195 1.00 29.91 325 THR A C 1
ATOM 2567 O O . THR A 1 325 ? -2.192 -14.883 63.078 1.00 29.91 325 THR A O 1
ATOM 2570 N N . THR A 1 326 ? -3.644 -13.563 64.055 1.00 28.48 326 THR A N 1
ATOM 2571 C CA . THR A 1 326 ? -4.864 -12.759 64.353 1.00 28.48 326 THR A CA 1
ATOM 2572 C C . THR A 1 326 ? -4.469 -11.542 65.207 1.00 28.48 326 THR A C 1
ATOM 2574 O O . THR A 1 326 ? -3.464 -11.609 65.906 1.00 28.48 326 THR A O 1
ATOM 2577 N N . GLY A 1 327 ? -5.347 -10.534 65.309 1.00 26.55 327 GLY A N 1
ATOM 2578 C CA . GLY A 1 327 ? -5.472 -9.727 66.538 1.00 26.55 327 GLY A CA 1
ATOM 2579 C C . GLY A 1 327 ? -5.037 -8.264 66.429 1.00 26.55 327 GLY A C 1
ATOM 2580 O O . GLY A 1 327 ? -4.035 -7.946 65.800 1.00 26.55 327 GLY A O 1
ATOM 2581 N N . LEU A 1 328 ? -5.829 -7.375 67.037 1.00 29.20 328 LEU A N 1
ATOM 2582 C CA . LEU A 1 328 ? -5.586 -5.933 67.059 1.00 29.20 328 LEU A CA 1
ATOM 2583 C C . LEU A 1 328 ? -4.507 -5.565 68.084 1.00 29.20 328 LEU A C 1
ATOM 2585 O O . LEU A 1 328 ? -4.639 -5.933 69.247 1.00 29.20 328 LEU A O 1
ATOM 2589 N N . ASP A 1 329 ? -3.595 -4.682 67.683 1.00 26.45 329 ASP A N 1
ATOM 2590 C CA . ASP A 1 329 ? -3.108 -3.602 68.544 1.00 26.45 329 ASP A CA 1
ATOM 2591 C C . ASP A 1 329 ? -3.318 -2.277 67.796 1.00 26.45 329 ASP A C 1
ATOM 2593 O O . ASP A 1 329 ? -2.828 -2.081 66.684 1.00 26.45 329 ASP A O 1
ATOM 2597 N N . ILE A 1 330 ? -4.089 -1.368 68.393 1.00 35.38 330 ILE A N 1
ATOM 2598 C CA . ILE A 1 330 ? -4.206 0.021 67.936 1.00 35.38 330 ILE A CA 1
ATOM 2599 C C . ILE A 1 330 ? -3.222 0.833 68.772 1.00 35.38 330 ILE A C 1
ATOM 2601 O O . ILE A 1 330 ? -3.363 0.808 69.991 1.00 35.38 330 ILE A O 1
ATOM 2605 N N . LEU A 1 331 ? -2.290 1.554 68.124 1.00 37.78 331 LEU A N 1
ATOM 2606 C CA . LEU A 1 331 ? -1.728 2.872 68.508 1.00 37.78 331 LEU A CA 1
ATOM 2607 C C . LEU A 1 331 ? -0.387 3.163 67.783 1.00 37.78 331 LEU A C 1
ATOM 2609 O O . LEU A 1 331 ? 0.655 3.269 68.426 1.00 37.78 331 LEU A O 1
ATOM 2613 N N . ALA A 1 332 ? -0.407 3.337 66.455 1.00 35.75 332 ALA A N 1
ATOM 2614 C CA . ALA A 1 332 ? 0.634 4.051 65.692 1.00 35.75 332 ALA A CA 1
ATOM 2615 C C . ALA A 1 332 ? 0.154 4.396 64.262 1.00 35.75 332 ALA A C 1
ATOM 2617 O O . ALA A 1 332 ? -0.793 3.792 63.764 1.00 35.75 332 ALA A O 1
ATOM 2618 N N . ASP A 1 333 ? 0.844 5.346 63.625 1.00 34.44 333 ASP A N 1
ATOM 2619 C CA . ASP A 1 333 ? 0.922 5.580 62.171 1.00 34.44 333 ASP A CA 1
ATOM 2620 C C . ASP A 1 333 ? -0.354 6.001 61.411 1.00 34.44 333 ASP A C 1
ATOM 2622 O O . ASP A 1 333 ? -0.832 5.322 60.503 1.00 34.44 333 ASP A O 1
ATOM 2626 N N . ASN A 1 334 ? -0.821 7.228 61.681 1.00 42.62 334 ASN A N 1
ATOM 2627 C CA . ASN A 1 334 ? -1.804 7.939 60.843 1.00 42.62 334 ASN A CA 1
ATOM 2628 C C . ASN A 1 334 ? -1.174 8.991 59.895 1.00 42.62 334 ASN A C 1
ATOM 2630 O O . ASN A 1 334 ? -1.789 10.014 59.612 1.00 42.62 334 ASN A O 1
ATOM 2634 N N . GLU A 1 335 ? 0.056 8.771 59.417 1.00 44.50 335 GLU A N 1
ATOM 2635 C CA . GLU A 1 335 ? 0.706 9.643 58.413 1.00 44.50 335 GLU A CA 1
ATOM 2636 C C . GLU A 1 335 ? 0.875 8.933 57.055 1.00 44.50 335 GLU A C 1
ATOM 2638 O O . GLU A 1 335 ? 0.521 9.488 56.014 1.00 44.50 335 GLU A O 1
ATOM 2643 N N . GLN A 1 336 ? 1.304 7.664 57.044 1.00 42.53 336 GLN A N 1
ATOM 2644 C CA . GLN A 1 336 ? 1.485 6.892 55.802 1.00 42.53 336 GLN A CA 1
ATOM 2645 C C . GLN A 1 336 ? 0.170 6.527 55.094 1.00 42.53 336 GLN A C 1
ATOM 2647 O O . GLN A 1 336 ? 0.162 6.308 53.882 1.00 42.53 336 GLN A O 1
ATOM 2652 N N . THR A 1 337 ? -0.951 6.468 55.813 1.00 40.34 337 THR A N 1
ATOM 2653 C CA . THR A 1 337 ? -2.287 6.288 55.222 1.00 40.34 337 THR A CA 1
ATOM 2654 C C . THR A 1 337 ? -2.707 7.523 54.428 1.00 40.34 337 THR A C 1
ATOM 2656 O O . THR A 1 337 ? -3.138 7.398 53.283 1.00 40.34 337 THR A O 1
ATOM 2659 N N . HIS A 1 338 ? -2.512 8.715 54.995 1.00 42.06 338 HIS A N 1
ATOM 2660 C CA . HIS A 1 338 ? -2.850 9.981 54.351 1.00 42.06 338 HIS A CA 1
ATOM 2661 C C . HIS A 1 338 ? -1.979 10.256 53.119 1.00 42.06 338 HIS A C 1
ATOM 2663 O O . HIS A 1 338 ? -2.533 10.547 52.064 1.00 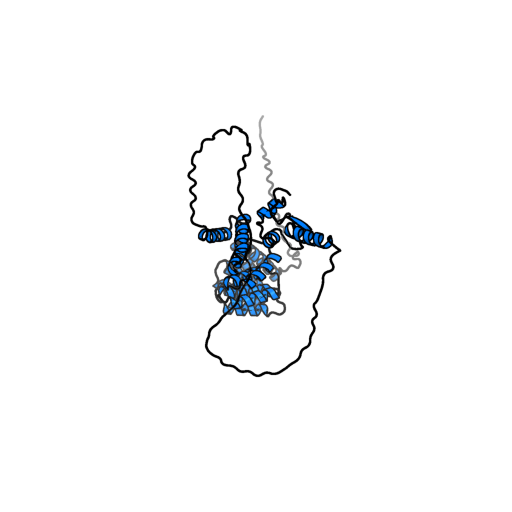42.06 338 HIS A O 1
ATOM 2669 N N . GLU A 1 339 ? -0.656 10.067 53.184 1.00 49.28 339 GLU A N 1
ATOM 2670 C CA . GLU A 1 339 ? 0.228 10.344 52.036 1.00 49.28 339 GLU A CA 1
ATOM 2671 C C . GLU A 1 339 ? -0.041 9.411 50.833 1.00 49.28 339 GLU A C 1
ATOM 2673 O O . GLU A 1 339 ? 0.030 9.827 49.673 1.00 49.28 339 GLU A O 1
ATOM 2678 N N . ASN A 1 340 ? -0.394 8.144 51.088 1.00 42.44 340 ASN A N 1
ATOM 2679 C CA . ASN A 1 340 ? -0.766 7.199 50.030 1.00 42.44 340 ASN A CA 1
ATOM 2680 C C . ASN A 1 340 ? -2.158 7.493 49.446 1.00 42.44 340 ASN A C 1
ATOM 2682 O O . ASN A 1 340 ? -2.350 7.353 48.235 1.00 42.44 340 ASN A O 1
ATOM 2686 N N . ILE A 1 341 ? -3.112 7.949 50.267 1.00 45.09 341 ILE A N 1
ATOM 2687 C CA . ILE A 1 341 ? -4.421 8.407 49.785 1.00 45.09 341 ILE A CA 1
ATOM 2688 C C . ILE A 1 341 ? -4.257 9.688 48.957 1.00 45.09 341 ILE A C 1
ATOM 2690 O O . ILE A 1 341 ? -4.752 9.730 47.833 1.00 45.09 341 ILE A O 1
ATOM 2694 N N . GLU A 1 342 ? -3.499 10.683 49.423 1.00 51.44 342 GLU A N 1
ATOM 2695 C CA . GLU A 1 342 ? -3.226 11.922 48.680 1.00 51.44 342 GLU A CA 1
ATOM 2696 C C . GLU A 1 342 ? -2.539 11.648 47.339 1.00 51.44 342 GLU A C 1
ATOM 2698 O O . GLU A 1 342 ? -3.014 12.127 46.312 1.00 51.44 342 GLU A O 1
ATOM 2703 N N . LYS A 1 343 ? -1.509 10.790 47.292 1.00 50.28 343 LYS A N 1
ATOM 2704 C CA . LYS A 1 343 ? -0.896 10.360 46.020 1.00 50.28 343 LYS A CA 1
ATOM 2705 C C . LYS A 1 343 ? -1.866 9.606 45.112 1.00 50.28 343 LYS A C 1
ATOM 2707 O O . LYS A 1 343 ? -1.760 9.725 43.890 1.00 50.28 343 LYS A O 1
ATOM 2712 N N . SER A 1 344 ? -2.806 8.832 45.659 1.00 53.19 344 SER A N 1
ATOM 2713 C CA . SER A 1 344 ? -3.828 8.159 44.846 1.00 53.19 344 SER A CA 1
ATOM 2714 C C . SER A 1 344 ? -4.833 9.152 44.248 1.00 53.19 344 SER A C 1
ATOM 2716 O O . SER A 1 344 ? -5.139 9.057 43.064 1.00 53.19 344 SER A O 1
ATOM 2718 N N . VAL A 1 345 ? -5.259 10.158 45.021 1.00 54.78 345 VAL A N 1
ATOM 2719 C CA . VAL A 1 345 ? -6.201 11.208 44.600 1.00 54.78 345 VAL A CA 1
ATOM 2720 C C . VAL A 1 345 ? -5.536 12.207 43.646 1.00 54.78 345 VAL A C 1
ATOM 2722 O O . VAL A 1 345 ? -6.144 12.622 42.662 1.00 54.78 345 VAL A O 1
ATOM 2725 N N . GLU A 1 346 ? -4.268 12.560 43.860 1.00 58.72 346 GLU A N 1
ATOM 2726 C CA . GLU A 1 346 ? -3.545 13.493 42.992 1.00 58.72 346 GLU A CA 1
ATOM 2727 C C . GLU A 1 346 ? -3.305 12.906 41.590 1.00 58.72 346 GLU A C 1
ATOM 2729 O O . GLU A 1 346 ? -3.476 13.620 40.603 1.00 58.72 346 GLU A O 1
ATOM 2734 N N . ASN A 1 347 ? -3.011 11.603 41.479 1.00 57.22 347 ASN A N 1
ATOM 2735 C CA . ASN A 1 347 ? -2.916 10.883 40.193 1.00 57.22 347 ASN A CA 1
ATOM 2736 C C . ASN A 1 347 ? -4.267 10.721 39.462 1.00 57.22 347 ASN A C 1
ATOM 2738 O O . ASN A 1 347 ? -4.307 10.355 38.282 1.00 57.22 347 ASN A O 1
ATOM 2742 N N . ASP A 1 348 ? -5.367 10.955 40.176 1.00 67.38 348 ASP A N 1
ATOM 2743 C CA . ASP A 1 348 ? -6.744 10.816 39.705 1.00 67.38 348 ASP A CA 1
ATOM 2744 C C . ASP A 1 348 ? -7.327 12.176 39.242 1.00 67.38 348 ASP A C 1
ATOM 2746 O O . ASP A 1 348 ? -8.261 12.232 38.438 1.00 67.38 348 ASP A O 1
ATOM 2750 N N . VAL A 1 349 ? -6.722 13.289 39.687 1.00 85.06 349 VAL A N 1
ATOM 2751 C CA . VAL A 1 349 ? -6.990 14.669 39.225 1.00 85.06 349 VAL A CA 1
ATOM 2752 C C . VAL A 1 349 ? -5.959 15.144 38.191 1.00 85.06 349 VAL A C 1
ATOM 2754 O O . VAL A 1 349 ? -6.309 15.891 37.271 1.00 85.06 349 VAL A O 1
ATOM 2757 N N . PHE A 1 350 ? -4.699 14.712 38.308 1.00 90.06 350 PHE A N 1
ATOM 2758 C CA . PHE A 1 350 ? -3.585 15.123 37.453 1.00 90.06 350 PHE A CA 1
ATOM 2759 C C . PHE A 1 350 ? -2.823 13.941 36.849 1.00 90.06 350 PHE A C 1
ATOM 2761 O O . PHE A 1 350 ? -2.669 12.879 37.438 1.00 90.06 350 PHE A O 1
ATOM 2768 N N . HIS A 1 351 ? -2.259 14.175 35.670 1.00 92.81 351 HIS A N 1
ATOM 2769 C CA . HIS A 1 351 ? -1.454 13.228 34.921 1.00 92.81 351 HIS A CA 1
ATOM 2770 C C . HIS A 1 351 ? -0.124 13.863 34.504 1.00 92.81 351 HIS A C 1
ATOM 2772 O O . HIS A 1 351 ? -0.107 14.956 33.940 1.00 92.81 351 HIS A O 1
ATOM 2778 N N . ILE A 1 352 ? 0.992 13.171 34.734 1.00 91.38 352 ILE A N 1
ATOM 2779 C CA . ILE A 1 352 ? 2.313 13.590 34.246 1.00 91.38 352 ILE A CA 1
ATOM 2780 C C . ILE A 1 352 ? 2.599 12.875 32.925 1.00 91.38 352 ILE A C 1
ATOM 2782 O O . ILE A 1 352 ? 2.706 11.648 32.909 1.00 91.38 352 ILE A O 1
ATOM 2786 N N . VAL A 1 353 ? 2.768 13.646 31.848 1.00 90.12 353 VAL A N 1
ATOM 2787 C CA . VAL A 1 353 ? 3.004 13.145 30.482 1.00 90.12 353 VAL A CA 1
ATOM 2788 C C . VAL A 1 353 ? 4.252 12.259 30.426 1.00 90.12 353 VAL A C 1
ATOM 2790 O O . VAL A 1 353 ? 5.368 12.729 30.673 1.00 90.12 353 VAL A O 1
ATOM 2793 N N . GLN A 1 354 ? 4.080 10.991 30.054 1.00 89.06 354 GLN A N 1
ATOM 2794 C CA . GLN A 1 354 ? 5.164 10.015 29.938 1.00 89.06 354 GLN A CA 1
ATOM 2795 C C . GLN A 1 354 ? 5.858 10.055 28.563 1.00 89.06 354 GLN A C 1
ATOM 2797 O O . GLN A 1 354 ? 5.322 10.589 27.585 1.00 89.06 354 GLN A O 1
ATOM 2802 N N . PRO A 1 355 ? 7.060 9.460 28.429 1.00 83.06 355 PRO A N 1
ATOM 2803 C CA . PRO A 1 355 ? 7.715 9.311 27.136 1.00 83.06 355 PRO A CA 1
ATOM 2804 C C . PRO A 1 355 ? 6.819 8.610 26.104 1.00 83.06 355 PRO A C 1
ATOM 2806 O O . PRO A 1 355 ? 6.380 7.480 26.311 1.00 83.06 355 PRO A O 1
ATOM 2809 N N . LYS A 1 356 ? 6.637 9.257 24.945 1.00 74.75 356 LYS A N 1
ATOM 2810 C CA . LYS A 1 356 ? 5.797 8.807 23.813 1.00 74.75 356 LYS A CA 1
ATOM 2811 C C . LYS A 1 356 ? 4.276 8.899 24.041 1.00 74.75 356 LYS A C 1
ATOM 2813 O O . LYS A 1 356 ? 3.527 8.411 23.195 1.00 74.75 356 LYS A O 1
ATOM 2818 N N . GLU A 1 357 ? 3.809 9.547 25.109 1.00 81.56 357 GLU A N 1
ATOM 2819 C CA . GLU A 1 357 ? 2.422 10.024 25.188 1.00 81.56 357 GLU A CA 1
ATOM 2820 C C . GLU A 1 357 ? 2.254 11.362 24.445 1.00 81.56 357 GLU A C 1
ATOM 2822 O O . GLU A 1 357 ? 3.203 12.120 24.243 1.00 81.56 357 GLU A O 1
ATOM 2827 N N . ASN A 1 358 ? 1.025 11.637 24.011 1.00 84.06 358 ASN A N 1
ATOM 2828 C CA . ASN A 1 358 ? 0.586 12.914 23.450 1.00 84.06 358 ASN A CA 1
ATOM 2829 C C . ASN A 1 358 ? -0.796 13.259 24.044 1.00 84.06 358 ASN A C 1
ATOM 2831 O O . ASN A 1 358 ? -1.418 12.400 24.675 1.00 84.06 358 ASN A O 1
ATOM 2835 N N . LEU A 1 359 ? -1.286 14.494 23.864 1.00 83.38 359 LEU A N 1
ATOM 2836 C CA . LEU A 1 359 ? -2.505 14.956 24.553 1.00 83.38 359 LEU A CA 1
ATOM 2837 C C . LEU A 1 359 ? -3.717 14.072 24.232 1.00 83.38 359 LEU A C 1
ATOM 2839 O O . LEU A 1 359 ? -4.534 13.766 25.097 1.00 83.38 359 LEU A O 1
ATOM 2843 N N . TYR A 1 360 ? -3.761 13.581 22.999 1.00 79.12 360 TYR A N 1
ATOM 2844 C CA . TYR A 1 360 ? -4.746 12.626 22.531 1.00 79.12 360 TYR A CA 1
ATOM 2845 C C . TYR A 1 360 ? -4.711 11.301 23.317 1.00 79.12 360 TYR A C 1
ATOM 2847 O O . TYR A 1 360 ? -5.753 10.881 23.815 1.00 79.12 360 TYR A O 1
ATOM 2855 N N . ARG A 1 361 ? -3.546 10.669 23.534 1.00 81.81 361 ARG A N 1
ATOM 2856 C CA . ARG A 1 361 ? -3.449 9.444 24.363 1.00 81.81 361 ARG A CA 1
ATOM 2857 C C . ARG A 1 361 ? -3.990 9.643 25.775 1.00 81.81 361 ARG A C 1
ATOM 2859 O O . ARG A 1 361 ? -4.607 8.736 26.329 1.00 81.81 361 ARG A O 1
ATOM 2866 N N . ILE A 1 362 ? -3.781 10.831 26.325 1.00 88.44 362 ILE A N 1
ATOM 2867 C CA . ILE A 1 362 ? -4.191 11.200 27.678 1.00 88.44 362 ILE A CA 1
ATOM 2868 C C . ILE A 1 362 ? -5.709 11.437 27.718 1.00 88.44 362 ILE A C 1
ATOM 2870 O O . ILE A 1 362 ? -6.374 10.933 28.620 1.00 88.44 362 ILE A O 1
ATOM 2874 N N . SER A 1 363 ? -6.278 12.075 26.686 1.00 86.31 363 SER A N 1
ATOM 2875 C CA . SER A 1 363 ? -7.735 12.223 26.506 1.00 86.31 363 SER A CA 1
ATOM 2876 C C . SER A 1 363 ? -8.465 10.874 26.535 1.00 86.31 363 SER A C 1
ATOM 2878 O O . SER A 1 363 ? -9.470 10.723 27.230 1.00 86.31 363 SER A O 1
ATOM 2880 N N . LEU A 1 364 ? -7.890 9.853 25.887 1.00 75.50 364 LEU A N 1
ATOM 2881 C CA . LEU A 1 364 ? -8.424 8.491 25.892 1.00 75.50 364 LEU A CA 1
ATOM 2882 C C . LEU A 1 364 ? -8.275 7.814 27.256 1.00 75.50 364 LEU A C 1
ATOM 2884 O O . LEU A 1 364 ? -9.236 7.239 27.758 1.00 75.50 364 LEU A O 1
ATOM 2888 N N . LYS A 1 365 ? -7.088 7.904 27.871 1.00 84.56 365 LYS A N 1
ATOM 2889 C CA . LYS A 1 365 ? -6.776 7.256 29.156 1.00 84.56 365 LYS A CA 1
ATOM 2890 C C . LYS A 1 365 ? -7.738 7.661 30.276 1.00 84.56 365 LYS A C 1
ATOM 2892 O O . LYS A 1 365 ? -8.129 6.808 31.066 1.00 84.56 365 LYS A O 1
ATOM 2897 N N . TYR A 1 366 ? -8.116 8.937 30.330 1.00 85.81 366 TYR A N 1
ATOM 2898 C CA . TYR A 1 366 ? -9.021 9.473 31.353 1.00 85.81 366 TYR A CA 1
ATOM 2899 C C . TYR A 1 366 ? -10.473 9.622 30.864 1.00 85.81 366 TYR A C 1
ATOM 2901 O O . TYR A 1 366 ? -11.348 9.997 31.641 1.00 85.81 366 TYR A O 1
ATOM 2909 N N . ASN A 1 367 ? -10.757 9.294 29.596 1.00 75.25 367 ASN A N 1
ATOM 2910 C CA . ASN A 1 367 ? -12.050 9.507 28.940 1.00 75.25 367 ASN A CA 1
ATOM 2911 C C . ASN A 1 367 ? -12.558 10.956 29.121 1.00 75.25 367 ASN A C 1
ATOM 2913 O O . ASN A 1 367 ? -13.680 11.203 29.569 1.00 75.25 367 ASN A O 1
ATOM 2917 N N . VAL A 1 368 ? -11.713 11.921 28.769 1.00 85.06 368 VAL A N 1
ATOM 2918 C CA . VAL A 1 368 ? -12.032 13.353 28.779 1.00 85.06 368 VAL A CA 1
ATOM 2919 C C . VAL A 1 368 ? -11.876 13.877 27.362 1.00 85.06 368 VAL A C 1
ATOM 2921 O O . VAL A 1 368 ? -10.890 13.565 26.698 1.00 85.06 368 VAL A O 1
ATOM 2924 N N . LYS A 1 369 ? -12.836 14.674 26.881 1.00 78.94 369 LYS A N 1
ATOM 2925 C CA . LYS A 1 369 ? -12.744 15.270 25.543 1.00 78.94 369 LYS A CA 1
ATOM 2926 C C . LYS A 1 369 ? -11.507 16.176 25.447 1.00 78.94 369 LYS A C 1
ATOM 2928 O O . LYS A 1 369 ? -11.146 16.861 26.404 1.00 78.94 369 LYS A O 1
ATOM 2933 N N . MET A 1 370 ? -10.826 16.174 24.301 1.00 82.38 370 MET A N 1
ATOM 2934 C CA . MET A 1 370 ? -9.542 16.874 24.186 1.00 82.38 370 MET A CA 1
ATOM 2935 C C . MET A 1 370 ? -9.681 18.405 24.222 1.00 82.38 370 MET A C 1
ATOM 2937 O O . MET A 1 370 ? -8.761 19.069 24.682 1.00 82.38 370 MET A O 1
ATOM 2941 N N . ASP A 1 371 ? -10.833 18.963 23.840 1.00 83.44 371 ASP A N 1
ATOM 2942 C CA . ASP A 1 371 ? -11.177 20.374 24.070 1.00 83.44 371 ASP A CA 1
ATOM 2943 C C . ASP A 1 371 ? -11.195 20.717 25.569 1.00 83.44 371 ASP A C 1
ATOM 2945 O O . ASP A 1 371 ? -10.582 21.701 25.973 1.00 83.44 371 ASP A O 1
ATOM 2949 N N . LYS A 1 372 ? -11.782 19.857 26.412 1.00 89.12 372 LYS A N 1
ATOM 2950 C CA . LYS A 1 372 ? -11.747 20.002 27.874 1.00 89.12 372 LYS A CA 1
ATOM 2951 C C . LYS A 1 372 ? -10.349 19.854 28.461 1.00 89.12 372 LYS A C 1
ATOM 2953 O O . LYS A 1 372 ? -9.995 20.627 29.346 1.00 89.12 372 LYS A O 1
ATOM 2958 N N . LEU A 1 373 ? -9.513 18.954 27.940 1.00 89.06 373 LEU A N 1
ATOM 2959 C CA . LEU A 1 373 ? -8.105 18.914 28.356 1.00 89.06 373 LEU A CA 1
ATOM 2960 C C . LEU A 1 373 ? -7.320 20.164 27.934 1.00 89.06 373 LEU A C 1
ATOM 2962 O O . LEU A 1 373 ? -6.450 20.589 28.690 1.00 89.06 373 LEU A O 1
ATOM 2966 N N . LEU A 1 374 ? -7.598 20.762 26.771 1.00 87.94 374 LEU A N 1
ATOM 2967 C CA . LEU A 1 374 ? -6.978 22.030 26.370 1.00 87.94 374 LEU A CA 1
ATOM 2968 C C . LEU A 1 374 ? -7.439 23.180 27.283 1.00 87.94 374 LEU A C 1
ATOM 2970 O O . LEU A 1 374 ? -6.602 23.922 27.796 1.00 87.94 374 LEU A O 1
ATOM 2974 N N . GLU A 1 375 ? -8.748 23.271 27.541 1.00 89.38 375 GLU A N 1
ATOM 2975 C CA . GLU A 1 375 ? -9.397 24.267 28.406 1.00 89.38 375 GLU A CA 1
ATOM 2976 C C . GLU A 1 375 ? -8.852 24.220 29.842 1.00 89.38 375 GLU A C 1
ATOM 2978 O O . GLU A 1 375 ? -8.312 25.210 30.330 1.00 89.38 375 GLU A O 1
ATOM 2983 N N . TRP A 1 376 ? -8.902 23.057 30.502 1.00 92.25 376 TRP A N 1
ATOM 2984 C CA . TRP A 1 376 ? -8.473 22.893 31.899 1.00 92.25 376 TRP A CA 1
ATOM 2985 C C . TRP A 1 376 ? -6.964 23.081 32.125 1.00 92.25 376 TRP A C 1
ATOM 2987 O O . TRP A 1 376 ? -6.529 23.179 33.271 1.00 92.25 376 TRP A O 1
ATOM 2997 N N . ASN A 1 377 ? -6.166 23.115 31.053 1.00 91.81 377 ASN A N 1
ATOM 2998 C CA . ASN A 1 377 ? -4.709 23.258 31.102 1.00 91.81 377 ASN A CA 1
ATOM 2999 C C . ASN A 1 377 ? -4.187 24.520 30.394 1.00 91.81 377 ASN A C 1
ATOM 3001 O O . ASN A 1 377 ? -2.973 24.690 30.294 1.00 91.81 377 ASN A O 1
ATOM 3005 N N . ASN A 1 378 ? -5.073 25.407 29.924 1.00 89.25 378 ASN A N 1
ATOM 3006 C CA . ASN A 1 378 ? -4.728 26.635 29.193 1.00 89.25 378 ASN A CA 1
ATOM 3007 C C . ASN A 1 378 ? -3.781 26.401 27.992 1.00 89.25 378 ASN A C 1
ATOM 3009 O O . ASN A 1 378 ? -2.855 27.177 27.749 1.00 89.25 378 ASN A O 1
ATOM 3013 N N . LEU A 1 379 ? -3.995 25.314 27.245 1.00 86.81 379 LEU A N 1
ATOM 3014 C CA . LEU A 1 379 ? -3.177 24.938 26.087 1.00 86.81 379 LEU A CA 1
ATOM 3015 C C . LEU A 1 379 ? -3.790 25.480 24.787 1.00 86.81 379 LEU A C 1
ATOM 3017 O O . LEU A 1 379 ? -4.992 25.343 24.567 1.00 86.81 379 LEU A O 1
ATOM 3021 N N . SER A 1 380 ? -2.968 26.036 23.890 1.00 79.31 380 SER A N 1
ATOM 3022 C CA . SER A 1 380 ? -3.433 26.529 22.581 1.00 79.31 380 SER A CA 1
ATOM 3023 C C . SER A 1 380 ? -3.814 25.409 21.614 1.00 79.31 380 SER A C 1
ATOM 3025 O O . SER A 1 380 ? -4.714 25.575 20.794 1.00 79.31 380 SER A O 1
ATOM 3027 N N . ASP A 1 381 ? -3.114 24.276 21.690 1.00 78.12 381 ASP A N 1
ATOM 3028 C CA . ASP A 1 381 ? -3.262 23.144 20.781 1.00 78.12 381 ASP A CA 1
ATOM 3029 C C . ASP A 1 381 ? -2.629 21.864 21.361 1.00 78.12 381 ASP A C 1
ATOM 3031 O O . ASP A 1 381 ? -1.862 21.884 22.327 1.00 78.12 381 ASP A O 1
ATOM 3035 N N . ALA A 1 382 ? -2.923 20.722 20.734 1.00 72.25 382 ALA A N 1
ATOM 3036 C CA . ALA A 1 382 ? -2.461 19.409 21.185 1.00 72.25 382 ALA A CA 1
ATOM 3037 C C . ALA A 1 382 ? -0.942 19.162 21.038 1.00 72.25 382 ALA A C 1
ATOM 3039 O O . ALA A 1 382 ? -0.441 18.174 21.580 1.00 72.25 382 ALA A O 1
ATOM 3040 N N . SER A 1 383 ? -0.201 20.028 20.332 1.00 74.44 383 SER A N 1
ATOM 3041 C CA . SER A 1 383 ? 1.263 19.942 20.192 1.00 74.44 383 SER A CA 1
ATOM 3042 C C . SER A 1 383 ? 2.024 20.653 21.320 1.00 74.44 383 SER A C 1
ATOM 3044 O O . SER A 1 383 ? 3.235 20.483 21.453 1.00 74.44 383 SER A O 1
ATOM 3046 N N . SER A 1 384 ? 1.312 21.403 22.167 1.00 76.69 384 SER A N 1
ATOM 3047 C CA . SER A 1 384 ? 1.891 22.231 23.233 1.00 76.69 384 SER A CA 1
ATOM 3048 C C . SER A 1 384 ? 2.487 21.445 24.414 1.00 76.69 384 SER A C 1
ATOM 3050 O O . SER A 1 384 ? 3.251 22.010 25.197 1.00 76.69 384 SER A O 1
ATOM 3052 N N . ILE A 1 385 ? 2.166 20.154 24.571 1.00 82.94 385 ILE A N 1
ATOM 3053 C CA . ILE A 1 385 ? 2.604 19.357 25.731 1.00 82.94 385 ILE A CA 1
ATOM 3054 C C . ILE A 1 385 ? 3.979 18.706 25.535 1.00 82.94 385 ILE A C 1
ATOM 3056 O O . ILE A 1 385 ? 4.389 18.388 24.419 1.00 82.94 385 ILE A O 1
ATOM 3060 N N . ARG A 1 386 ? 4.695 18.459 26.639 1.00 85.31 386 ARG A N 1
ATOM 3061 C CA . ARG A 1 386 ? 6.010 17.800 26.646 1.00 85.31 386 ARG A CA 1
ATOM 3062 C C . ARG A 1 386 ? 6.077 16.731 27.735 1.00 85.31 386 ARG A C 1
ATOM 3064 O O . ARG A 1 386 ? 5.261 16.715 28.649 1.00 85.31 386 ARG A O 1
ATOM 3071 N N . ILE A 1 387 ? 7.069 15.845 27.646 1.00 87.44 387 ILE A N 1
ATOM 3072 C CA . ILE A 1 387 ? 7.353 14.855 28.697 1.00 87.44 387 ILE A CA 1
ATOM 3073 C C . ILE A 1 387 ? 7.579 15.597 30.022 1.00 87.44 387 ILE A C 1
ATOM 3075 O O . ILE A 1 387 ? 8.334 16.569 30.060 1.00 87.44 387 ILE A O 1
ATOM 3079 N N . GLY A 1 388 ? 6.919 15.149 31.090 1.00 87.00 388 GLY A N 1
ATOM 3080 C CA . GLY A 1 388 ? 6.967 15.789 32.406 1.00 87.00 388 GLY A CA 1
ATOM 3081 C C . GLY A 1 388 ? 5.975 16.941 32.616 1.00 87.00 388 GLY A C 1
ATOM 3082 O O . GLY A 1 388 ? 5.867 17.425 33.740 1.00 87.00 388 GLY A O 1
ATOM 3083 N N . THR A 1 389 ? 5.214 17.375 31.601 1.00 90.25 389 THR A N 1
ATOM 3084 C CA . THR A 1 389 ? 4.103 18.320 31.817 1.00 90.25 389 THR A CA 1
ATOM 3085 C C . THR A 1 389 ? 3.058 17.677 32.739 1.00 90.25 389 THR A C 1
ATOM 3087 O O . THR A 1 389 ? 2.593 16.571 32.465 1.00 90.25 389 THR A O 1
ATOM 3090 N N . LYS A 1 390 ? 2.674 18.364 33.824 1.00 91.81 390 LYS A N 1
ATOM 3091 C CA . LYS A 1 390 ? 1.535 17.988 34.676 1.00 91.81 390 LYS A CA 1
ATOM 3092 C C . LYS A 1 390 ? 0.259 18.559 34.056 1.00 91.81 390 LYS A C 1
ATOM 3094 O O . LYS A 1 390 ? 0.159 19.770 33.889 1.00 91.81 390 LYS A O 1
ATOM 3099 N N . LEU A 1 391 ? -0.684 17.691 33.706 1.00 92.44 391 LEU A N 1
ATOM 3100 C CA . LEU A 1 391 ? -1.971 18.040 33.108 1.00 92.44 391 LEU A CA 1
ATOM 3101 C C . LEU A 1 391 ? -3.106 17.687 34.067 1.00 92.44 391 LEU A C 1
ATOM 3103 O O . LEU A 1 391 ? -3.160 16.564 34.558 1.00 92.44 391 LEU A O 1
ATOM 3107 N N . ARG A 1 392 ? -4.039 18.608 34.303 1.00 92.38 392 ARG A N 1
ATOM 3108 C CA . ARG A 1 392 ? -5.331 18.321 34.930 1.00 92.38 392 ARG A CA 1
ATOM 3109 C C . ARG A 1 392 ? -6.163 17.460 33.975 1.00 92.38 392 ARG A C 1
ATOM 3111 O O . ARG A 1 392 ? -6.329 17.811 32.808 1.00 92.38 392 ARG A O 1
ATOM 3118 N N . VAL A 1 393 ? -6.675 16.343 34.481 1.00 92.38 393 VAL A N 1
ATOM 3119 C CA . VAL A 1 393 ? -7.443 15.323 33.737 1.00 92.38 393 VAL A CA 1
ATOM 3120 C C . VAL A 1 393 ? -8.829 15.069 34.341 1.00 92.38 393 VAL A C 1
ATOM 3122 O O . VAL A 1 393 ? -9.508 14.113 33.979 1.00 92.38 393 VAL A O 1
ATOM 3125 N N . ARG A 1 394 ? -9.272 15.957 35.237 1.00 89.12 394 ARG A N 1
ATOM 3126 C CA . ARG A 1 394 ? -10.598 15.981 35.862 1.00 89.12 394 ARG A CA 1
ATOM 3127 C C . ARG A 1 394 ? -11.134 17.410 35.898 1.00 89.12 394 ARG A C 1
ATOM 3129 O O . ARG A 1 394 ? -10.353 18.354 36.001 1.00 89.12 394 ARG A O 1
ATOM 3136 N N . GLU A 1 395 ? -12.453 17.551 35.826 1.00 85.38 395 GLU A N 1
ATOM 3137 C CA . GLU A 1 395 ? -13.129 18.849 35.841 1.00 85.38 395 GLU A CA 1
ATOM 3138 C C . GLU A 1 395 ? -12.752 19.667 37.095 1.00 85.38 395 GLU A C 1
ATOM 3140 O O . GLU A 1 395 ? -12.724 19.102 38.192 1.00 85.38 395 GLU A O 1
ATOM 3145 N N . PRO A 1 396 ? -12.410 20.965 36.965 1.00 82.31 396 PRO A N 1
ATOM 3146 C CA . PRO A 1 396 ? -12.194 21.835 38.115 1.00 82.31 396 PRO A CA 1
ATOM 3147 C C . PRO A 1 396 ? -13.495 22.037 38.894 1.00 82.31 396 PRO A C 1
ATOM 3149 O O . PRO A 1 396 ? -14.508 22.444 38.324 1.00 82.31 396 PRO A O 1
ATOM 3152 N N . ASN A 1 397 ? -13.461 21.808 40.205 1.00 78.50 397 ASN A N 1
ATOM 3153 C CA . ASN A 1 397 ? -14.549 22.225 41.082 1.00 78.50 397 ASN A CA 1
ATOM 3154 C C . ASN A 1 397 ? -14.510 23.751 41.269 1.00 78.50 397 ASN A C 1
ATOM 3156 O O . ASN A 1 397 ? -13.435 24.339 41.319 1.00 78.50 397 ASN A O 1
ATOM 3160 N N . ASN A 1 398 ? -15.666 24.392 41.476 1.00 53.06 398 ASN A N 1
ATOM 3161 C CA . ASN A 1 398 ? -15.783 25.853 41.667 1.00 53.06 398 ASN A CA 1
ATOM 3162 C C . ASN A 1 398 ? -15.083 26.420 42.933 1.00 53.06 398 ASN A C 1
ATOM 3164 O O . ASN A 1 398 ? -15.246 27.601 43.232 1.00 53.06 398 ASN A O 1
ATOM 3168 N N . ASN A 1 399 ? -14.344 25.590 43.679 1.00 49.28 399 ASN A N 1
ATOM 3169 C CA . ASN A 1 399 ? -13.697 25.904 44.956 1.00 49.28 399 ASN A CA 1
ATOM 3170 C C . ASN A 1 399 ? -12.171 25.612 44.947 1.00 49.28 399 ASN A C 1
ATOM 3172 O O . ASN A 1 399 ? -11.575 25.571 46.023 1.00 49.28 399 ASN A O 1
ATOM 3176 N N . GLU A 1 400 ? -11.563 25.356 43.779 1.00 51.47 400 GLU A N 1
ATOM 3177 C CA . GLU A 1 400 ? -10.125 25.042 43.593 1.00 51.47 400 GLU A CA 1
ATOM 3178 C C . GLU A 1 400 ? -9.334 26.174 42.913 1.00 51.47 400 GLU A C 1
ATOM 3180 O O . GLU A 1 400 ? -9.907 26.848 42.027 1.00 51.47 400 GLU A O 1
#

Foldseek 3Di:
DDDDDDDDDDDPPPPDPPPDDPDPVPPPPDDPQLQVQLVVLLVQLVVCVVVVNLVSNVVSLVSSCVSPVLALSSLQSVLVSCVSVPVNVSSLVSLVSSCVSVVNALVSLLSVLLSCLVVVVLVSSLVSLVVSLPDPPRDCNLVSLQSNLVSCVVVVNLVVSLVSLVSSCVSPVQPLSSLLVNLVSCLVVLVLVSSVVSLVSNVLNDPDDLSSLLSQLSSCVSVVVVLVNVLSLLQCCVVPVPDPSNVVSVVVVVVVPPPDPPPPPDDDDDDDDDDDDDDDDDDDDDDDDDDDDDDDDDDDDDDDDDDDDDDDDDDDDDDDDDDDDDDDDDDDDPPVVVVVVCVVVLVLFKDAAAPSDWLVNLCSVLVHRSVVQCVQAVHPDRVRDDGGDITGSDDDDPVD

pLDDT: mean 77.0, std 26.42, range [24.61, 98.81]

Solvent-accessible surface area (backbone atoms only — not comparable to full-atom values): 24177 Å² total; per-residue (Å²): 135,93,79,90,86,88,83,86,85,79,85,76,83,76,85,71,82,79,76,74,81,79,56,81,85,70,69,73,86,72,73,79,57,36,60,60,53,14,51,55,22,33,55,50,13,55,52,25,47,78,68,71,35,56,71,62,11,48,60,26,27,56,50,8,34,71,49,26,80,67,39,17,66,35,26,37,53,44,11,53,50,27,47,76,74,64,44,49,75,61,11,48,57,24,37,56,50,12,42,70,45,44,75,65,38,40,70,58,34,35,51,46,15,54,51,33,36,75,75,67,40,49,73,62,12,51,51,30,32,53,54,18,60,69,38,94,82,58,82,58,45,34,55,45,26,36,52,47,14,54,45,34,40,75,73,64,43,54,71,63,15,49,53,26,28,50,53,12,34,72,71,40,79,65,50,45,66,47,27,46,53,44,17,49,53,24,51,77,68,69,38,34,68,62,14,52,57,31,40,56,54,21,58,74,65,41,83,85,46,64,66,58,39,43,49,49,22,54,37,22,53,68,71,63,39,58,68,58,18,52,52,30,48,51,47,28,50,71,78,34,66,87,36,71,56,32,51,52,49,51,61,57,49,57,74,71,50,76,89,73,79,78,75,77,74,83,73,88,75,76,90,76,83,86,78,92,79,85,89,81,90,87,85,82,89,80,89,84,88,86,82,89,87,78,92,88,87,84,92,78,90,82,91,87,85,84,91,84,88,85,87,84,88,81,90,84,83,88,78,86,86,87,88,82,88,84,85,90,81,91,89,80,77,85,54,69,60,52,56,54,48,50,55,55,52,47,61,64,38,32,43,65,37,47,90,92,61,51,54,66,60,50,21,61,76,63,72,39,60,60,69,57,44,26,61,69,55,78,44,96,50,73,80,74,72,51,72,68,42,79,36,48,60,48,85,82,58,102,88,116

Mean predicted aligned error: 17.85 Å